Protein AF-A0A6N7QY74-F1 (afdb_monomer_lite)

Foldseek 3Di:
DDPPPPDPQDDPVSVCVVQPLKDKAKLDDLVSVVVSLCSQCPPHDPQRDDSVVLVVQLVCCQVVVDQKDKDSKDAAALPDPAWDKHWIWMWGPLDDRMIMIMIHIFTADHGGIGDDQADDCVPPPLSNLVSCCVNCVSPDDPVSNVVSLLVSVVVDPDQDVVSVCSSLVADDQFQFAPLLLVLLVLLVVCVVVVHFKDFLVVSCVVCVPSCVVCVVQQVVQDDPRMHGSVSSNPDDDDPCQKGWDKHWDCDPDFQDNGIWIKIFIFGCVLQVVLCVLDDVVLVVQVCVVVVRDVYDSGGQWMWTWDQDSPQLETETRDTDGPSLVSSVVVCVRRVVSNVVSLSRLVSVVSSSQVRSVRSPGKYKYADPQLQVPDDPGPPDPPRCVRRNPVNCVVLVFDWDDDPPGPGTITIDD

Sequence (413 aa):
MPKASLAKSLTTEEREEFVGNQQLLINPTWQQVKKALTKAEYRTWINQLPPDLVRKTFKKVTSGQEELVTLGIVECPKKFIYNLNSTVFQAVRLYDDVVGVYIARQSAAPGTATEPPIHSFERQPTRWFDTVMNTFWTALTDEQMNRIRERMILRLFPNSFAELEILFGVNRPEFISEAALNIRTLARRMQDQNIDQMTWGQLKKFDPVTTARYQNALLALAENNVISRQALEDYCDAGKIFTLAYGQWSGLQRIFAEAQLVLVIRSPALIEPTLNALPNQVTEKMISACRYHPSDMNTVGWIRLHIDHINKIVFIDEVQSDFIEIAREHRETVQPLLNAAEPWARHGICTCLQWARQIGYRLGFHTRASAAQGEGRTPSARKWNTYYGQHIKRFKFTETVVDGYPGPINVLE

Secondary structure (DSSP, 8-state):
-----------HHHHHHHHTT-EEEES--HHHHHHHHHHHTTT--SSPPPHHHHHHHHHHHHTTS-SEEEE---B--TT-SSPEEEEEEEEEEEETTEEEEEEEEEEEPTT-B---S---GGG-HHHHHHHHHHHHTTT--HHHHHHHHHHHHHH---SSHHHHHHHHT-PPPPP--HHHHHHHHHHHHHHHTT--EEEHHHHHHH-HHHHHHSHHHHHHT-BTTEEEHHHHHS---TT---EEEEEEE-SS--SSSS-EEEEEEE-HHHHHHHHHHS-HHHHHHHHHHHHHSS--TTEEEEEEEEEETTTTEEEEEEEE-HHHHHHGGGHHHHHHHHHHHTTHHHHHHHHHHHHHHHHT-EEEEE-HHHHTTSTT----HHHIIIIIIHHHHHHT-EEE--TTSSS-EEEE-

pLDDT: mean 82.91, std 13.88, range [24.0, 97.25]

Organism: NCBI:txid2664894

Structure (mmCIF, N/CA/C/O backbone):
data_AF-A0A6N7QY74-F1
#
_entry.id   AF-A0A6N7QY74-F1
#
loop_
_atom_site.group_PDB
_atom_site.id
_atom_site.type_symbol
_atom_site.label_atom_id
_atom_site.label_alt_id
_atom_site.label_comp_id
_atom_site.label_asym_id
_atom_site.label_entity_id
_atom_site.label_seq_id
_atom_site.pdbx_PDB_ins_code
_atom_site.Cartn_x
_atom_site.Cartn_y
_atom_site.Cartn_z
_atom_site.occupancy
_atom_site.B_iso_or_equiv
_atom_site.auth_seq_id
_atom_site.auth_comp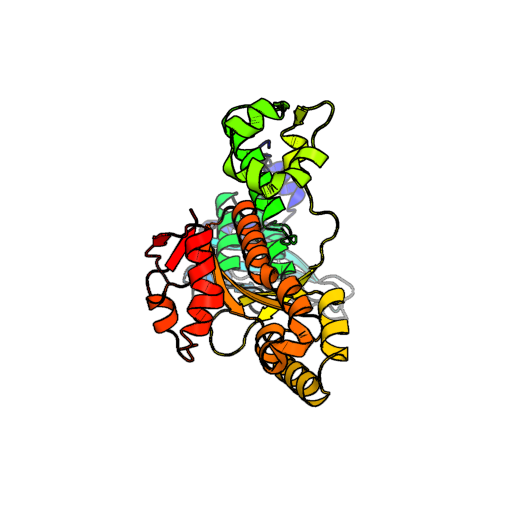_id
_atom_site.auth_asym_id
_atom_site.auth_atom_id
_atom_site.pdbx_PDB_model_num
ATOM 1 N N . MET A 1 1 ? -18.543 7.072 -9.591 1.00 28.66 1 MET A N 1
ATOM 2 C CA . MET A 1 1 ? -17.634 7.869 -10.447 1.00 28.66 1 MET A CA 1
ATOM 3 C C . MET A 1 1 ? -17.755 7.374 -11.881 1.00 28.66 1 MET A C 1
ATOM 5 O O . MET A 1 1 ? -17.911 6.167 -12.052 1.00 28.66 1 MET A O 1
ATOM 9 N N . PRO A 1 2 ? -17.762 8.256 -12.891 1.00 24.00 2 PRO A N 1
ATOM 10 C CA . PRO A 1 2 ? -17.941 7.841 -14.276 1.00 24.00 2 PRO A CA 1
ATOM 11 C C . PRO A 1 2 ? -16.712 7.046 -14.730 1.00 24.00 2 PRO A C 1
ATOM 13 O O . PRO A 1 2 ? -15.582 7.482 -14.522 1.00 24.00 2 PRO A O 1
ATOM 16 N N . LYS A 1 3 ? -16.932 5.870 -15.332 1.00 28.55 3 LYS A N 1
ATOM 17 C CA . LYS A 1 3 ? -15.894 5.129 -16.056 1.00 28.55 3 LYS A CA 1
ATOM 18 C C . LYS A 1 3 ? -15.462 5.998 -17.236 1.00 28.55 3 LYS A C 1
ATOM 20 O O . LYS A 1 3 ? -16.136 6.012 -18.261 1.00 28.55 3 LYS A O 1
ATOM 25 N N . ALA A 1 4 ? -14.384 6.758 -17.084 1.00 29.05 4 ALA A N 1
ATOM 26 C CA . ALA A 1 4 ? -13.738 7.381 -18.226 1.00 29.05 4 ALA A CA 1
ATOM 27 C C . ALA A 1 4 ? -13.176 6.246 -19.092 1.00 29.05 4 ALA A C 1
ATOM 29 O O . ALA A 1 4 ? -12.186 5.621 -18.720 1.00 29.05 4 ALA A O 1
ATOM 30 N N . SER A 1 5 ? -13.840 5.925 -20.208 1.00 30.02 5 SER A N 1
ATOM 31 C CA . SER A 1 5 ? -13.254 5.054 -21.225 1.00 30.02 5 SER A CA 1
ATOM 32 C C . SER A 1 5 ? -12.089 5.813 -21.857 1.00 30.02 5 SER A C 1
ATOM 34 O O . SER A 1 5 ? -12.270 6.644 -22.750 1.00 30.02 5 SER A O 1
ATOM 36 N N . LEU A 1 6 ? -10.889 5.568 -21.346 1.00 35.91 6 LEU A N 1
ATOM 37 C CA . LEU A 1 6 ? -9.638 6.145 -21.824 1.00 35.91 6 LEU A CA 1
ATOM 38 C C . LEU A 1 6 ? -9.138 5.392 -23.064 1.00 35.91 6 LEU A C 1
ATOM 40 O O . LEU A 1 6 ? -8.019 4.915 -23.098 1.00 35.91 6 LEU A O 1
ATOM 44 N N . ALA A 1 7 ? -9.979 5.294 -24.092 1.00 38.25 7 ALA A N 1
ATOM 45 C CA . ALA A 1 7 ? -9.552 5.026 -25.461 1.00 38.25 7 ALA A CA 1
ATOM 46 C C . ALA A 1 7 ? -10.738 5.251 -26.404 1.00 38.25 7 ALA A C 1
ATOM 48 O O . ALA A 1 7 ? -11.527 4.346 -26.673 1.00 38.25 7 ALA A O 1
ATOM 49 N N . LYS A 1 8 ? -10.849 6.453 -26.979 1.00 43.25 8 LYS A N 1
ATOM 50 C CA . LYS A 1 8 ? -11.349 6.505 -28.356 1.00 43.25 8 LYS A CA 1
ATOM 51 C C . LYS A 1 8 ? -10.327 5.723 -29.177 1.00 43.25 8 LYS A C 1
ATOM 53 O O . LYS A 1 8 ? -9.151 6.077 -29.165 1.00 43.25 8 LYS A O 1
ATOM 58 N N . SER A 1 9 ? -10.749 4.643 -29.827 1.00 51.22 9 SER A N 1
ATOM 59 C CA . SER A 1 9 ? -9.899 3.940 -30.782 1.00 51.22 9 SER A CA 1
ATOM 60 C C . SER A 1 9 ? -9.486 4.938 -31.862 1.00 51.22 9 SER A C 1
ATOM 62 O O . SER A 1 9 ? -10.334 5.356 -32.652 1.00 51.22 9 SER A O 1
ATOM 64 N N . LEU A 1 10 ? -8.220 5.354 -31.851 1.00 52.12 10 LEU A N 1
ATOM 65 C CA . LEU A 1 10 ? -7.656 6.206 -32.893 1.00 52.12 10 LEU A CA 1
ATOM 66 C C . LEU A 1 10 ? -7.874 5.534 -34.251 1.00 52.12 10 LEU A C 1
ATOM 68 O O . LEU A 1 10 ? -7.673 4.321 -34.396 1.00 52.12 10 LEU A O 1
ATOM 72 N N . THR A 1 11 ? -8.281 6.321 -35.237 1.00 60.47 11 THR A N 1
ATOM 73 C CA . THR A 1 11 ? -8.336 5.881 -36.631 1.00 60.47 11 THR A CA 1
ATOM 74 C C . THR A 1 11 ? -6.931 5.519 -37.129 1.00 60.47 11 THR A C 1
ATOM 76 O O . THR A 1 11 ? -5.913 5.877 -36.530 1.00 60.47 11 THR A O 1
ATOM 79 N N . THR A 1 12 ? -6.844 4.760 -38.224 1.00 55.12 12 THR A N 1
ATOM 80 C CA . THR A 1 12 ? -5.550 4.383 -38.820 1.00 55.12 12 THR A CA 1
ATOM 81 C C . THR A 1 12 ? -4.722 5.612 -39.206 1.00 55.12 12 THR A C 1
ATOM 83 O O . THR A 1 12 ? -3.511 5.595 -39.017 1.00 55.12 12 THR A O 1
ATOM 86 N N . GLU A 1 13 ? -5.377 6.682 -39.656 1.00 51.47 13 GLU A N 1
ATOM 87 C CA . GLU A 1 13 ? -4.746 7.949 -40.042 1.00 51.47 13 GLU A CA 1
ATOM 88 C C . GLU A 1 13 ? -4.213 8.717 -38.821 1.00 51.47 13 GLU A C 1
ATOM 90 O O . GLU A 1 13 ? -3.042 9.087 -38.805 1.00 51.47 13 GLU A O 1
ATOM 95 N N . GLU A 1 14 ? -4.998 8.841 -37.743 1.00 52.34 14 GLU A N 1
ATOM 96 C CA . GLU A 1 14 ? -4.541 9.466 -36.487 1.00 52.34 14 GLU A CA 1
ATOM 97 C C . GLU A 1 14 ? -3.380 8.685 -35.838 1.00 52.34 14 GLU A C 1
ATOM 99 O O . GLU A 1 14 ? -2.485 9.271 -35.230 1.00 52.34 14 GLU A O 1
ATOM 104 N N . ARG A 1 15 ? -3.351 7.350 -35.982 1.00 55.19 15 ARG A N 1
ATOM 105 C CA . ARG A 1 15 ? -2.212 6.524 -35.542 1.00 55.19 15 ARG A CA 1
ATOM 106 C C . ARG A 1 15 ? -0.953 6.773 -36.373 1.00 55.19 15 ARG A C 1
ATOM 108 O O . ARG A 1 15 ? 0.132 6.810 -35.798 1.00 55.19 15 ARG A O 1
ATOM 115 N N . GLU A 1 16 ? -1.072 6.911 -37.694 1.00 53.31 16 GLU A N 1
ATOM 116 C CA . GLU A 1 16 ? 0.076 7.186 -38.570 1.00 53.31 16 GLU A CA 1
ATOM 117 C C . GLU A 1 16 ? 0.644 8.599 -38.346 1.00 53.31 16 GLU A C 1
ATOM 119 O O . GLU A 1 16 ? 1.863 8.774 -38.382 1.00 53.31 16 GLU A O 1
ATOM 124 N N . GLU A 1 17 ? -0.200 9.580 -38.012 1.00 53.72 17 GLU A N 1
ATOM 125 C CA . GLU A 1 17 ? 0.222 10.948 -37.682 1.00 53.72 17 GLU A CA 1
ATOM 126 C C . GLU A 1 17 ? 0.974 11.032 -36.337 1.00 53.72 17 GLU A C 1
ATOM 128 O O . GLU A 1 17 ? 1.983 11.730 -36.232 1.00 53.72 17 GLU A O 1
ATOM 133 N N . PHE A 1 18 ? 0.556 10.260 -35.324 1.00 50.56 18 PHE A N 1
ATOM 134 C CA . PHE A 1 18 ? 1.200 10.235 -34.000 1.00 50.56 18 PHE A CA 1
ATOM 135 C C . PHE A 1 18 ? 2.496 9.414 -33.937 1.00 50.56 18 PHE A C 1
ATOM 137 O O . PHE A 1 18 ? 3.421 9.760 -33.203 1.00 50.56 18 PHE A O 1
ATOM 144 N N . VAL A 1 19 ? 2.553 8.291 -34.655 1.00 56.25 19 VAL A N 1
ATOM 145 C CA . VAL A 1 19 ? 3.651 7.309 -34.568 1.00 56.25 19 VAL A CA 1
ATOM 146 C C . VAL A 1 19 ? 4.721 7.561 -35.649 1.00 56.25 19 VAL A C 1
ATOM 148 O O . VAL A 1 19 ? 5.846 7.055 -35.569 1.00 56.25 19 VAL A O 1
ATOM 151 N N . GLY A 1 20 ? 4.412 8.387 -36.655 1.00 64.75 20 GLY A N 1
ATOM 152 C CA . GLY A 1 20 ? 5.302 8.692 -37.772 1.00 64.75 20 GLY A CA 1
ATOM 153 C C . GLY A 1 20 ? 5.691 7.435 -38.560 1.00 64.75 20 GLY A C 1
ATOM 154 O O . GLY A 1 20 ? 4.886 6.535 -38.782 1.00 64.75 20 GLY A O 1
ATOM 155 N N . ASN A 1 21 ? 6.963 7.326 -38.961 1.00 69.88 21 ASN A N 1
ATOM 156 C CA . ASN A 1 21 ? 7.480 6.156 -39.694 1.00 69.88 21 ASN A CA 1
ATOM 157 C C . ASN A 1 21 ? 7.736 4.914 -38.813 1.00 69.88 21 ASN A C 1
ATOM 159 O O . ASN A 1 21 ? 8.282 3.919 -39.301 1.00 69.88 21 ASN A O 1
ATOM 163 N N . GLN A 1 22 ? 7.387 4.945 -37.525 1.00 85.38 22 GLN A N 1
ATOM 164 C CA . GLN A 1 22 ? 7.615 3.814 -36.628 1.00 85.38 22 GLN A CA 1
ATOM 165 C C . GLN A 1 22 ? 6.568 2.717 -36.871 1.00 85.38 22 GLN A C 1
ATOM 167 O O . GLN A 1 22 ? 5.404 2.977 -37.163 1.00 85.38 22 GLN A O 1
ATOM 172 N N . GLN A 1 23 ? 6.990 1.461 -36.779 1.00 90.00 23 GLN A N 1
ATOM 173 C CA . GLN A 1 23 ? 6.131 0.290 -36.881 1.00 90.00 23 GLN A CA 1
ATOM 174 C C . GLN A 1 23 ? 6.093 -0.391 -35.516 1.00 90.00 23 GLN A C 1
ATOM 176 O O . GLN A 1 23 ? 7.083 -0.980 -35.076 1.00 90.00 23 GLN A O 1
ATOM 181 N N . LEU A 1 24 ? 4.943 -0.287 -34.856 1.00 91.69 24 LEU A N 1
ATOM 182 C CA . LEU A 1 24 ? 4.677 -0.868 -33.547 1.00 91.69 24 LEU A CA 1
ATOM 183 C C . LEU A 1 24 ? 3.748 -2.064 -33.717 1.00 91.69 24 LEU A C 1
ATOM 185 O O . LEU A 1 24 ? 2.681 -1.943 -34.319 1.00 91.69 24 LEU A O 1
ATOM 189 N N . LEU A 1 25 ? 4.148 -3.224 -33.205 1.00 92.12 25 LEU A N 1
ATOM 190 C CA . LEU A 1 25 ? 3.373 -4.457 -33.317 1.00 92.12 25 LEU A CA 1
ATOM 191 C C . LEU A 1 25 ? 3.300 -5.171 -31.966 1.00 92.12 25 LEU A C 1
ATOM 193 O O . LEU A 1 25 ? 4.303 -5.253 -31.259 1.00 92.12 25 LEU A O 1
ATOM 197 N N . ILE A 1 26 ? 2.139 -5.750 -31.657 1.00 92.06 26 ILE A N 1
ATOM 198 C CA . ILE A 1 26 ? 1.925 -6.628 -30.500 1.00 92.06 26 ILE A CA 1
ATOM 199 C C . ILE A 1 26 ? 1.620 -8.036 -31.004 1.00 92.06 26 ILE A C 1
ATOM 201 O O . ILE A 1 26 ? 0.790 -8.213 -31.894 1.00 92.06 26 ILE A O 1
ATOM 205 N N . ASN A 1 27 ? 2.322 -9.027 -30.456 1.00 92.12 27 ASN A N 1
ATOM 206 C CA . ASN A 1 27 ? 2.252 -10.435 -30.851 1.00 92.12 27 ASN A CA 1
ATOM 207 C C . ASN A 1 27 ? 2.319 -10.681 -32.365 1.00 92.12 27 ASN A C 1
ATOM 209 O O . ASN A 1 27 ? 1.510 -11.441 -32.905 1.00 92.12 27 ASN A O 1
ATOM 213 N N . PRO A 1 28 ? 3.270 -10.059 -33.088 1.00 94.25 28 PRO A N 1
ATOM 214 C CA . PRO A 1 28 ? 3.317 -10.234 -34.524 1.00 94.25 28 PRO A CA 1
ATOM 215 C C . PRO A 1 28 ? 3.800 -11.630 -34.915 1.00 94.25 28 PRO A C 1
ATOM 217 O O . PRO A 1 28 ? 4.709 -12.212 -34.327 1.00 94.25 28 PRO A O 1
ATOM 220 N N . THR A 1 29 ? 3.266 -12.125 -36.020 1.00 95.25 29 THR A N 1
ATOM 221 C CA . THR A 1 29 ? 3.877 -13.206 -36.791 1.00 95.25 29 THR A CA 1
ATOM 222 C C . THR A 1 29 ? 5.139 -12.712 -37.504 1.00 95.25 29 THR A C 1
ATOM 224 O O . THR A 1 29 ? 5.301 -11.522 -37.789 1.00 95.25 29 THR A O 1
ATOM 227 N N . TRP A 1 30 ? 6.021 -13.635 -37.902 1.00 95.69 30 TRP A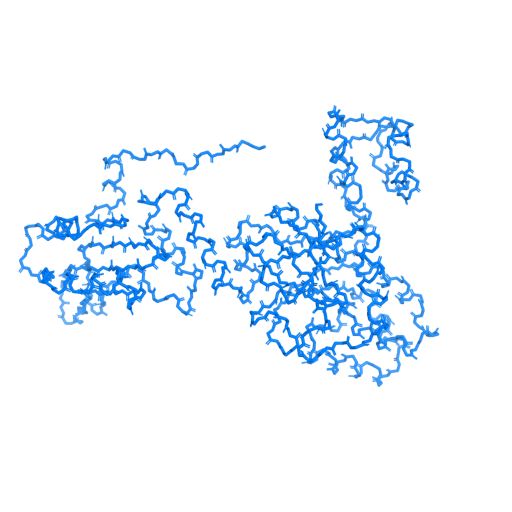 N 1
ATOM 228 C CA . TRP A 1 30 ? 7.197 -13.288 -38.713 1.00 95.69 30 TRP A CA 1
ATOM 229 C C . TRP A 1 30 ? 6.831 -12.543 -40.011 1.00 95.69 30 TRP A C 1
ATOM 231 O O . TRP A 1 30 ? 7.542 -11.629 -40.419 1.00 95.69 30 TRP A O 1
ATOM 241 N N . GLN A 1 31 ? 5.711 -12.889 -40.653 1.00 95.69 31 GLN A N 1
ATOM 242 C CA . GLN A 1 31 ? 5.267 -12.206 -41.872 1.00 95.69 31 GLN A CA 1
ATOM 243 C C . GLN A 1 31 ? 4.924 -10.732 -41.613 1.00 95.69 31 GLN A C 1
ATOM 245 O O . GLN A 1 31 ? 5.290 -9.874 -42.416 1.00 95.69 31 GLN A O 1
ATOM 250 N N . GLN A 1 32 ? 4.286 -10.427 -40.478 1.00 95.00 32 GLN A N 1
ATOM 251 C CA . GLN A 1 32 ? 3.997 -9.049 -40.075 1.00 95.00 32 GLN A CA 1
ATOM 252 C C . GLN A 1 32 ? 5.281 -8.270 -39.773 1.00 95.00 32 GLN A C 1
ATOM 254 O O . GLN A 1 32 ? 5.432 -7.155 -40.266 1.00 95.00 32 GLN A O 1
ATOM 259 N N . VAL A 1 33 ? 6.237 -8.877 -39.058 1.00 95.81 33 VAL A N 1
ATOM 260 C CA . VAL A 1 33 ? 7.558 -8.270 -38.804 1.00 95.81 33 VAL A CA 1
ATOM 261 C C . VAL A 1 33 ? 8.286 -7.974 -40.116 1.00 95.81 33 VAL A C 1
ATOM 263 O O . VAL A 1 33 ? 8.776 -6.865 -40.308 1.00 95.81 33 VAL A O 1
ATOM 266 N N . LYS A 1 34 ? 8.314 -8.928 -41.054 1.00 95.38 34 LYS A N 1
ATOM 267 C CA . LYS A 1 34 ? 8.946 -8.746 -42.367 1.00 95.38 34 LYS A CA 1
ATOM 268 C C . LYS A 1 34 ? 8.293 -7.609 -43.159 1.00 95.38 34 LYS A C 1
ATOM 270 O O . LYS A 1 34 ? 9.003 -6.786 -43.723 1.00 95.38 34 LYS A O 1
ATOM 275 N N . LYS A 1 35 ? 6.957 -7.535 -43.177 1.00 93.38 35 LYS A N 1
ATOM 276 C CA . LYS A 1 35 ? 6.217 -6.455 -43.851 1.00 93.38 35 LYS A CA 1
ATOM 277 C C . LYS A 1 35 ? 6.532 -5.087 -43.238 1.00 93.38 35 LYS A C 1
ATOM 279 O O . LYS A 1 35 ? 6.777 -4.138 -43.977 1.00 93.38 35 LYS A O 1
ATOM 284 N N . ALA A 1 36 ? 6.552 -4.998 -41.909 1.00 92.56 36 ALA A N 1
ATOM 285 C CA . ALA A 1 36 ? 6.905 -3.780 -41.187 1.00 92.56 36 ALA A CA 1
ATOM 286 C C . ALA A 1 36 ? 8.355 -3.351 -41.457 1.00 92.56 36 ALA A C 1
ATOM 288 O O . ALA A 1 36 ? 8.600 -2.179 -41.731 1.00 92.56 36 ALA A O 1
ATOM 289 N N . LEU A 1 37 ? 9.296 -4.301 -41.479 1.00 93.75 37 LEU A N 1
ATOM 290 C CA . LEU A 1 37 ? 10.691 -4.049 -41.840 1.00 93.75 37 LEU A CA 1
ATOM 291 C C . LEU A 1 37 ? 10.808 -3.482 -43.262 1.00 93.75 37 LEU A C 1
ATOM 293 O O . LEU A 1 37 ? 11.417 -2.437 -43.458 1.00 93.75 37 LEU A O 1
ATOM 297 N N . THR A 1 38 ? 10.143 -4.103 -44.242 1.00 91.44 38 THR A N 1
ATOM 298 C CA . THR A 1 38 ? 10.122 -3.601 -45.626 1.00 91.44 38 THR A CA 1
ATOM 299 C C . THR A 1 38 ? 9.497 -2.207 -45.735 1.00 91.44 38 THR A C 1
ATOM 301 O O . THR A 1 38 ? 9.995 -1.389 -46.504 1.00 91.44 38 THR A O 1
ATOM 304 N N . LYS A 1 39 ? 8.439 -1.907 -44.963 1.00 90.31 39 LYS A N 1
ATOM 305 C CA . LYS A 1 39 ? 7.834 -0.562 -44.921 1.00 90.31 39 LYS A CA 1
ATOM 306 C C . LYS A 1 39 ? 8.818 0.465 -44.345 1.00 90.31 39 LYS A C 1
ATOM 308 O O . LYS A 1 39 ? 8.990 1.519 -44.947 1.00 90.31 39 LYS A O 1
ATOM 313 N N . ALA A 1 40 ? 9.503 0.143 -43.245 1.00 88.81 40 ALA A N 1
ATOM 314 C CA . ALA A 1 40 ? 10.498 1.023 -42.625 1.00 88.81 40 ALA A CA 1
ATOM 315 C C . ALA A 1 40 ? 11.726 1.270 -43.525 1.00 88.81 40 ALA A C 1
ATOM 317 O O . ALA A 1 40 ? 12.336 2.336 -43.476 1.00 88.81 40 ALA A O 1
ATOM 318 N N . GLU A 1 41 ? 12.083 0.302 -44.369 1.00 89.81 41 GLU A N 1
ATOM 319 C CA . GLU A 1 41 ? 13.247 0.370 -45.261 1.00 89.81 41 GLU A CA 1
ATOM 320 C C . GLU A 1 41 ? 12.919 0.856 -46.678 1.00 89.81 41 GLU A C 1
ATOM 322 O O . GLU A 1 41 ? 13.817 0.956 -47.522 1.00 89.81 41 GLU A O 1
ATOM 327 N N . TYR A 1 42 ? 11.658 1.194 -46.951 1.00 85.62 42 TYR A N 1
ATOM 328 C CA . TYR A 1 42 ? 11.204 1.601 -48.275 1.00 85.62 42 TYR A CA 1
ATOM 329 C C . TYR A 1 42 ? 12.044 2.760 -48.837 1.00 85.62 42 TYR A C 1
ATOM 331 O O . TYR A 1 42 ? 12.229 3.789 -48.190 1.00 85.62 42 TYR A O 1
ATOM 339 N N . ARG A 1 43 ? 12.554 2.579 -50.065 1.00 81.19 43 ARG A N 1
ATOM 340 C CA . ARG A 1 43 ? 13.425 3.530 -50.794 1.00 81.19 43 ARG A CA 1
ATOM 341 C C . ARG A 1 43 ? 14.750 3.877 -50.100 1.00 81.19 43 ARG A C 1
ATOM 343 O O . ARG A 1 43 ? 15.377 4.875 -50.446 1.00 81.19 43 ARG A O 1
ATOM 350 N N . THR A 1 44 ? 15.215 3.051 -49.168 1.00 80.88 44 THR A N 1
ATOM 351 C CA . THR A 1 44 ? 16.532 3.210 -48.535 1.00 80.88 44 THR A CA 1
ATOM 352 C C . THR A 1 44 ? 17.480 2.098 -48.969 1.00 80.88 44 THR A C 1
ATOM 354 O O . THR A 1 44 ? 17.020 0.997 -49.235 1.00 80.88 44 THR A O 1
ATOM 357 N N . TRP A 1 45 ? 18.789 2.362 -49.026 1.00 78.75 45 TRP A N 1
ATOM 358 C CA . TRP A 1 45 ? 19.789 1.397 -49.532 1.00 78.75 45 TRP A CA 1
ATOM 359 C C . TRP A 1 45 ? 20.965 1.150 -48.574 1.00 78.75 45 TRP A C 1
ATOM 361 O O . TRP A 1 45 ? 21.811 0.304 -48.837 1.00 78.75 45 TRP A O 1
ATOM 371 N N . ILE A 1 46 ? 21.031 1.886 -47.463 1.00 83.56 46 ILE A N 1
ATOM 372 C CA . ILE A 1 46 ? 22.145 1.862 -46.504 1.00 83.56 46 ILE A CA 1
ATOM 373 C C . ILE A 1 46 ? 21.656 1.464 -45.113 1.00 83.56 46 ILE A C 1
ATOM 375 O O . ILE A 1 46 ? 20.521 1.775 -44.749 1.00 83.56 46 ILE A O 1
ATOM 379 N N . ASN A 1 47 ? 22.508 0.796 -44.329 1.00 84.31 47 ASN A N 1
ATOM 380 C CA . ASN A 1 47 ? 22.229 0.408 -42.938 1.00 84.31 47 ASN A CA 1
ATOM 381 C C . ASN A 1 47 ? 20.859 -0.276 -42.760 1.00 84.31 47 ASN A C 1
ATOM 383 O O . ASN A 1 47 ? 20.100 0.069 -41.850 1.00 84.31 47 ASN A O 1
ATOM 387 N N . GLN A 1 48 ? 20.516 -1.167 -43.693 1.00 91.19 48 GLN A N 1
ATOM 388 C CA . GLN A 1 48 ? 19.352 -2.047 -43.602 1.00 91.19 48 GLN A CA 1
ATOM 389 C C . GLN A 1 48 ? 19.661 -3.238 -42.695 1.00 91.19 48 GLN A C 1
ATOM 391 O O . GLN A 1 48 ? 20.821 -3.637 -42.549 1.00 91.19 48 GLN A O 1
ATOM 396 N N . LEU A 1 49 ? 18.625 -3.833 -42.114 1.00 93.62 49 LEU A N 1
ATOM 397 C CA . LEU A 1 49 ? 18.763 -5.037 -41.309 1.00 93.62 49 LEU A CA 1
ATOM 398 C C . LEU A 1 49 ? 18.535 -6.297 -42.154 1.00 93.62 49 LEU A C 1
ATOM 400 O O . LEU A 1 49 ? 17.477 -6.442 -42.767 1.00 93.62 49 LEU A O 1
ATOM 404 N N . PRO A 1 50 ? 19.464 -7.272 -42.139 1.00 93.62 50 PRO A N 1
ATOM 405 C CA . PRO A 1 50 ? 19.256 -8.544 -42.819 1.00 93.62 50 PRO A CA 1
ATOM 406 C C . PRO A 1 50 ? 18.021 -9.277 -42.261 1.00 93.62 50 PRO A C 1
ATOM 408 O O . PRO A 1 50 ? 17.985 -9.561 -41.056 1.00 93.62 50 PRO A O 1
ATOM 411 N N . PRO A 1 51 ? 17.031 -9.657 -43.094 1.00 94.06 51 PRO A N 1
ATOM 412 C CA . PRO A 1 51 ? 15.803 -10.292 -42.612 1.00 94.06 51 PRO A CA 1
ATOM 413 C C . PRO A 1 51 ? 16.046 -11.573 -41.807 1.00 94.06 51 PRO A C 1
ATOM 415 O O . PRO A 1 51 ? 15.367 -11.808 -40.810 1.00 94.06 51 PRO A O 1
ATOM 418 N N . ASP A 1 52 ? 17.040 -12.382 -42.180 1.00 95.00 52 ASP A N 1
ATOM 419 C CA . ASP A 1 52 ? 17.369 -13.615 -41.454 1.00 95.00 52 ASP A CA 1
ATOM 420 C C . ASP A 1 52 ? 17.937 -13.343 -40.056 1.00 95.00 52 ASP A C 1
ATOM 422 O O . ASP A 1 52 ? 17.631 -14.073 -39.106 1.00 95.00 52 ASP A O 1
ATOM 426 N N . LEU A 1 53 ? 18.703 -12.258 -39.898 1.00 95.31 53 LEU A N 1
ATOM 427 C CA . LEU A 1 53 ? 19.207 -11.826 -38.597 1.00 95.31 53 LEU A CA 1
ATOM 428 C C . LEU A 1 53 ? 18.054 -11.353 -37.705 1.00 95.31 53 LEU A C 1
ATOM 430 O O . LEU A 1 53 ? 17.970 -11.762 -36.543 1.00 95.31 53 LEU A O 1
ATOM 434 N N . VAL A 1 54 ? 17.127 -10.564 -38.261 1.00 96.25 54 VAL A N 1
ATOM 435 C CA . VAL A 1 54 ? 15.917 -10.121 -37.553 1.00 96.25 54 VAL A CA 1
ATOM 436 C C . VAL A 1 54 ? 15.068 -11.325 -37.150 1.00 96.25 54 VAL A C 1
ATOM 438 O O . VAL A 1 54 ? 14.698 -11.442 -35.986 1.00 96.25 54 VAL A O 1
ATOM 441 N N . ARG A 1 55 ? 14.833 -12.280 -38.059 1.00 97.06 55 ARG A N 1
ATOM 442 C CA . ARG A 1 55 ? 14.065 -13.505 -37.784 1.00 97.06 55 ARG A CA 1
ATOM 443 C C . ARG A 1 55 ? 14.677 -14.332 -36.658 1.00 97.06 55 ARG A C 1
ATOM 445 O O . ARG A 1 55 ? 13.960 -14.759 -35.754 1.00 97.06 55 ARG A O 1
ATOM 452 N N . LYS A 1 56 ? 15.993 -14.573 -36.706 1.00 95.50 56 LYS A N 1
ATOM 453 C CA . LYS A 1 56 ? 16.713 -15.342 -35.679 1.00 95.50 56 LYS A CA 1
ATOM 454 C C . LYS A 1 56 ? 16.607 -14.669 -34.314 1.00 95.50 56 LYS A C 1
ATOM 456 O O . LYS A 1 56 ? 16.387 -15.346 -33.316 1.00 95.50 56 LYS A O 1
ATOM 461 N N . THR A 1 57 ? 16.740 -13.349 -34.281 1.00 93.44 57 THR A N 1
ATOM 462 C CA . THR A 1 57 ? 16.725 -12.562 -33.042 1.00 93.44 57 THR A CA 1
ATOM 463 C C . THR A 1 57 ? 15.313 -12.447 -32.472 1.00 93.44 57 THR A C 1
ATOM 465 O O . THR A 1 57 ? 15.110 -12.694 -31.288 1.00 93.44 57 THR A O 1
ATOM 468 N N . PHE A 1 58 ? 14.315 -12.202 -33.322 1.00 96.25 58 PHE A N 1
ATOM 469 C CA . PHE A 1 58 ? 12.903 -12.235 -32.947 1.00 96.25 58 PHE A CA 1
ATOM 470 C C . PHE A 1 58 ? 12.515 -13.586 -32.336 1.00 96.25 58 PHE A C 1
ATOM 472 O O . PHE A 1 58 ? 11.859 -13.633 -31.295 1.00 96.25 58 PHE A O 1
ATOM 479 N N . LYS A 1 59 ? 13.004 -14.691 -32.925 1.00 95.06 59 LYS A N 1
ATOM 480 C CA . LYS A 1 59 ? 12.762 -16.037 -32.399 1.00 95.06 59 LYS A CA 1
ATOM 481 C C . LYS A 1 59 ? 13.213 -16.167 -30.942 1.00 95.06 59 LYS A C 1
ATOM 483 O O . LYS A 1 59 ? 12.438 -16.701 -30.158 1.00 95.06 59 LYS A O 1
ATOM 488 N N . LYS A 1 60 ? 14.388 -15.636 -30.572 1.00 94.00 60 LYS A N 1
ATOM 489 C CA . LYS A 1 60 ? 14.907 -15.690 -29.190 1.00 94.00 60 LYS A CA 1
ATOM 490 C C . LYS A 1 60 ? 13.932 -15.091 -28.173 1.00 94.00 60 LYS A C 1
ATOM 492 O O . LYS A 1 60 ? 13.707 -15.689 -27.124 1.00 94.00 60 LYS A O 1
ATOM 497 N N . VAL A 1 61 ? 13.315 -13.955 -28.506 1.00 92.44 61 VAL A N 1
ATOM 498 C CA . VAL A 1 61 ? 12.329 -13.305 -27.628 1.00 92.44 61 VAL A CA 1
ATOM 499 C C . VAL A 1 61 ? 11.031 -14.092 -27.586 1.00 92.44 61 VAL A C 1
ATOM 501 O O . VAL A 1 61 ? 10.513 -14.349 -26.505 1.00 92.44 61 VAL A O 1
ATOM 504 N N . THR A 1 62 ? 10.522 -14.556 -28.731 1.00 92.19 62 THR A N 1
ATOM 505 C CA . THR A 1 62 ? 9.280 -15.353 -28.770 1.00 92.19 62 THR A CA 1
ATOM 506 C C . THR A 1 62 ? 9.415 -16.717 -28.085 1.00 92.19 62 THR A C 1
ATOM 508 O O . THR A 1 62 ? 8.463 -17.179 -27.468 1.00 92.19 62 THR A O 1
ATOM 511 N N . SER A 1 63 ? 10.601 -17.337 -28.108 1.00 90.00 63 SER A N 1
ATOM 512 C CA . SER A 1 63 ? 10.873 -18.609 -27.426 1.00 90.00 63 SER A CA 1
ATOM 513 C C . SER A 1 63 ? 11.251 -18.453 -25.952 1.00 90.00 63 SER A C 1
ATOM 515 O O . SER A 1 63 ? 11.440 -19.457 -25.277 1.00 90.00 63 SER A O 1
ATOM 517 N N . GLY A 1 64 ? 11.415 -17.222 -25.463 1.00 85.19 64 GLY A N 1
ATOM 518 C CA . GLY A 1 64 ? 11.710 -16.928 -24.056 1.00 85.19 64 GLY A CA 1
ATOM 519 C C . GLY A 1 64 ? 13.171 -17.081 -23.668 1.00 85.19 64 GLY A C 1
ATOM 520 O O . GLY A 1 64 ? 13.476 -17.126 -22.485 1.00 85.19 64 GLY A O 1
ATOM 521 N N . GLN A 1 65 ? 14.072 -17.148 -24.650 1.00 87.81 65 GLN A N 1
ATOM 522 C CA . GLN A 1 65 ? 15.512 -17.176 -24.395 1.00 87.81 65 GLN A CA 1
ATOM 523 C C . GLN A 1 65 ? 16.049 -15.804 -23.982 1.00 87.81 65 GLN A C 1
ATOM 525 O O . GLN A 1 65 ? 17.012 -15.736 -23.234 1.00 87.81 65 GLN A O 1
ATOM 530 N N . GLU A 1 66 ? 15.441 -14.729 -24.485 1.00 88.25 66 GLU A N 1
ATOM 531 C CA . GLU A 1 66 ? 15.825 -13.344 -24.203 1.00 88.25 66 GLU A CA 1
ATOM 532 C C . GLU A 1 66 ? 14.570 -12.533 -23.866 1.00 88.25 66 GLU A C 1
ATOM 534 O O . GLU A 1 66 ? 13.519 -12.723 -24.486 1.00 88.25 66 GLU A O 1
ATOM 539 N N . GLU A 1 67 ? 14.668 -11.606 -22.914 1.00 86.12 67 GLU A N 1
ATOM 540 C CA . GLU A 1 67 ? 13.569 -10.683 -22.598 1.00 86.12 67 GLU A CA 1
ATOM 541 C C . GLU A 1 67 ? 13.543 -9.475 -23.540 1.00 86.12 67 GLU A C 1
ATOM 543 O O . GLU A 1 67 ? 12.474 -9.008 -23.928 1.00 86.12 67 GLU A O 1
ATOM 548 N N . LEU A 1 68 ? 14.716 -8.995 -23.947 1.00 91.56 68 LEU A N 1
ATOM 549 C CA . LEU A 1 68 ? 14.879 -7.836 -24.812 1.00 91.56 68 LEU A CA 1
ATOM 550 C C . LEU A 1 68 ? 16.012 -8.097 -25.795 1.00 91.56 68 LEU A C 1
ATOM 552 O O . LEU A 1 68 ? 17.107 -8.495 -25.409 1.00 91.56 68 LEU A O 1
ATOM 556 N N . VAL A 1 69 ? 15.768 -7.810 -27.067 1.00 94.06 69 VAL A N 1
ATOM 557 C CA . VAL A 1 69 ? 16.801 -7.821 -28.101 1.00 94.06 69 VAL A CA 1
ATOM 558 C C . VAL A 1 69 ? 16.709 -6.558 -28.934 1.00 94.06 69 VAL A C 1
ATOM 560 O O . VAL A 1 69 ? 15.616 -6.108 -29.282 1.00 94.06 69 VAL A O 1
ATOM 563 N N . THR A 1 70 ? 17.869 -6.031 -29.309 1.00 95.12 70 THR A N 1
ATOM 564 C CA . THR A 1 70 ? 17.972 -4.836 -30.141 1.00 95.12 70 THR A CA 1
ATOM 565 C C . THR A 1 70 ? 19.002 -5.056 -31.241 1.00 95.12 70 THR A C 1
ATOM 567 O O . THR A 1 70 ? 20.079 -5.596 -30.993 1.00 95.12 70 THR A O 1
ATOM 570 N N . LEU A 1 71 ? 18.678 -4.626 -32.458 1.00 95.44 71 LEU A N 1
ATOM 571 C CA . LEU A 1 71 ? 19.548 -4.653 -33.628 1.00 95.44 71 LEU A CA 1
ATOM 572 C C . LEU A 1 71 ? 19.574 -3.284 -34.307 1.00 95.44 71 LEU A C 1
ATOM 574 O O . LEU A 1 71 ? 18.615 -2.517 -34.221 1.00 95.44 71 LEU A O 1
ATOM 578 N N . GLY A 1 72 ? 20.654 -3.024 -35.044 1.00 91.75 72 GLY A N 1
ATOM 579 C CA . GLY A 1 72 ? 20.764 -1.839 -35.898 1.00 91.75 72 GLY A CA 1
ATOM 580 C C . GLY A 1 72 ? 21.134 -0.556 -35.166 1.00 91.75 72 GLY A C 1
ATOM 581 O O . GLY A 1 72 ? 21.008 0.521 -35.747 1.00 91.75 72 GLY A O 1
ATOM 582 N N . ILE A 1 73 ? 21.614 -0.667 -33.922 1.00 92.62 73 ILE A N 1
ATOM 583 C CA . ILE A 1 73 ? 22.228 0.462 -33.224 1.00 92.62 73 ILE A CA 1
ATOM 584 C C . ILE A 1 73 ? 23.491 0.854 -33.984 1.00 92.62 73 ILE A C 1
ATOM 586 O O . ILE A 1 73 ? 24.376 0.019 -34.181 1.00 92.62 73 ILE A O 1
ATOM 590 N N . VAL A 1 74 ? 23.575 2.116 -34.396 1.00 91.38 74 VAL A N 1
ATOM 591 C CA . VAL A 1 74 ? 24.781 2.661 -35.018 1.00 91.38 74 VAL A CA 1
ATOM 592 C C . VAL A 1 74 ? 25.232 3.898 -34.260 1.00 91.38 74 VAL A C 1
ATOM 594 O O . VAL A 1 74 ? 24.428 4.773 -33.947 1.00 91.38 74 VAL A O 1
ATOM 597 N N . GLU A 1 75 ? 26.532 3.965 -33.987 1.00 92.75 75 GLU A N 1
ATOM 598 C CA . GLU A 1 75 ? 27.206 5.159 -33.490 1.00 92.75 75 GLU A CA 1
ATOM 599 C C . GLU A 1 75 ? 27.699 5.987 -34.679 1.00 92.75 75 GLU A C 1
ATOM 601 O O . GLU A 1 75 ? 28.374 5.462 -35.566 1.00 92.75 75 GLU A O 1
ATOM 606 N N . CYS A 1 76 ? 27.352 7.273 -34.720 1.00 91.69 76 CYS A N 1
ATOM 607 C CA . CYS A 1 76 ? 27.817 8.200 -35.743 1.00 91.69 76 CYS A CA 1
ATOM 608 C C . CYS A 1 76 ? 29.142 8.843 -35.294 1.00 91.69 76 CYS A C 1
ATOM 610 O O . CYS A 1 76 ? 29.152 9.609 -34.327 1.00 91.69 76 CYS A O 1
ATOM 612 N N . PRO A 1 77 ? 30.277 8.590 -35.974 1.00 93.00 77 PRO A N 1
ATOM 613 C CA . PRO A 1 77 ? 31.548 9.220 -35.632 1.00 93.00 77 PRO A CA 1
ATOM 614 C C . PRO A 1 77 ? 31.484 10.753 -35.613 1.00 93.00 77 PRO A C 1
ATOM 616 O O . PRO A 1 77 ? 30.966 11.371 -36.541 1.00 93.00 77 PRO A O 1
ATOM 619 N N . LYS A 1 78 ? 32.131 11.378 -34.618 1.00 93.06 78 LYS A N 1
ATOM 620 C CA . LYS A 1 78 ? 32.197 12.849 -34.448 1.00 93.06 78 LYS A CA 1
ATOM 621 C C . LYS A 1 78 ? 32.699 13.618 -35.676 1.00 93.06 78 LYS A C 1
ATOM 623 O O . LYS A 1 78 ? 32.423 14.801 -35.807 1.00 93.06 78 LYS A O 1
ATOM 628 N N . LYS A 1 79 ? 33.468 12.961 -36.549 1.00 93.44 79 LYS A N 1
ATOM 629 C CA . LYS A 1 79 ? 34.052 13.563 -37.758 1.00 93.44 79 LYS A CA 1
ATOM 630 C C . LYS A 1 79 ? 33.052 13.770 -38.902 1.00 93.44 79 LYS A C 1
ATOM 632 O O . LYS A 1 79 ? 33.401 14.425 -39.878 1.00 93.44 79 LYS A O 1
ATOM 637 N N . PHE A 1 80 ? 31.863 13.169 -38.838 1.00 87.69 80 PHE A N 1
ATOM 638 C CA . PHE A 1 80 ? 30.837 13.386 -39.855 1.00 87.69 80 PHE A CA 1
ATOM 639 C C . PHE A 1 80 ? 30.123 14.721 -39.641 1.00 87.69 80 PHE A C 1
ATOM 641 O O . PHE A 1 80 ? 29.959 15.177 -38.517 1.00 87.69 80 PHE A O 1
ATOM 648 N N . ILE A 1 81 ? 29.684 15.332 -40.741 1.00 89.12 81 ILE A N 1
ATOM 649 C CA . ILE A 1 81 ? 28.919 16.591 -40.741 1.00 89.12 81 ILE A CA 1
ATOM 650 C C . ILE A 1 81 ? 27.409 16.367 -40.918 1.00 89.12 81 ILE A C 1
ATOM 652 O O . ILE A 1 81 ? 26.637 17.318 -40.884 1.00 89.12 81 ILE A O 1
ATOM 656 N N . TYR A 1 82 ? 26.988 15.120 -41.137 1.00 88.44 82 TYR A N 1
ATOM 657 C CA . TYR A 1 82 ? 25.600 14.728 -41.366 1.00 88.44 82 TYR A CA 1
ATOM 658 C C . TYR A 1 82 ? 25.202 13.586 -40.433 1.00 88.44 82 TYR A C 1
ATOM 660 O O . TYR A 1 82 ? 26.050 12.838 -39.941 1.00 88.44 82 TYR A O 1
ATOM 668 N N . ASN A 1 83 ? 23.898 13.444 -40.214 1.00 89.56 83 ASN A N 1
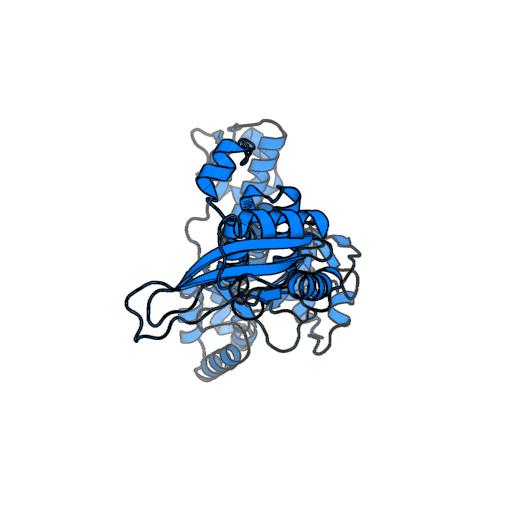ATOM 669 C CA . ASN A 1 83 ? 23.361 12.369 -39.395 1.00 89.56 83 ASN A CA 1
ATOM 670 C C . ASN A 1 83 ? 23.460 11.025 -40.116 1.00 89.56 83 ASN A C 1
ATOM 672 O O . ASN A 1 83 ? 23.220 10.928 -41.322 1.00 89.56 83 ASN A O 1
ATOM 676 N N . LEU A 1 84 ? 23.740 9.970 -39.359 1.00 89.88 84 LEU A N 1
ATOM 677 C CA . LEU A 1 84 ? 23.714 8.610 -39.869 1.00 89.88 84 LEU A CA 1
ATOM 678 C C . LEU A 1 84 ? 22.358 7.978 -39.563 1.00 89.88 84 LEU A C 1
ATOM 680 O O . LEU A 1 84 ? 21.949 7.898 -38.408 1.00 89.88 84 LEU A O 1
ATOM 684 N N . ASN A 1 85 ? 21.677 7.502 -40.604 1.00 90.06 85 ASN A N 1
ATOM 685 C CA . ASN A 1 85 ? 20.398 6.812 -40.466 1.00 90.06 85 ASN A CA 1
ATOM 686 C C . ASN A 1 85 ? 20.597 5.293 -40.449 1.00 90.06 85 ASN A C 1
ATOM 688 O O . ASN A 1 85 ? 21.327 4.756 -41.290 1.00 90.06 85 ASN A O 1
ATOM 692 N N . SER A 1 86 ? 19.926 4.595 -39.535 1.00 92.38 86 SER A N 1
ATOM 693 C CA . SER A 1 86 ? 19.898 3.129 -39.471 1.00 92.38 86 SER A CA 1
ATOM 694 C C . SER A 1 86 ? 18.490 2.608 -39.183 1.00 92.38 86 SER A C 1
ATOM 696 O O . SER A 1 86 ? 17.605 3.335 -38.729 1.00 92.38 86 SER A O 1
ATOM 698 N N . THR A 1 87 ? 18.239 1.350 -39.556 1.00 94.38 87 THR A N 1
ATOM 699 C CA . THR A 1 87 ? 16.991 0.670 -39.211 1.00 94.38 87 THR A CA 1
ATOM 700 C C . THR A 1 87 ? 17.222 0.040 -37.860 1.00 94.38 87 THR A C 1
ATOM 702 O O . THR A 1 87 ? 18.087 -0.822 -37.732 1.00 94.38 87 THR A O 1
ATOM 705 N N . VAL A 1 88 ? 16.455 0.465 -36.868 1.00 94.88 88 VAL A N 1
ATOM 706 C CA . VAL A 1 88 ? 16.485 -0.108 -35.531 1.00 94.88 88 VAL A CA 1
ATOM 707 C C . VAL A 1 88 ? 15.334 -1.092 -35.420 1.00 94.88 88 VAL A C 1
ATOM 709 O O . VAL A 1 88 ? 14.185 -0.751 -35.697 1.00 94.88 88 VAL A O 1
ATOM 712 N N . PHE A 1 89 ? 15.659 -2.319 -35.027 1.00 96.50 89 PHE A N 1
ATOM 713 C CA . PHE A 1 89 ? 14.691 -3.348 -34.668 1.00 96.50 89 PHE A CA 1
ATOM 714 C C . PHE A 1 89 ? 14.856 -3.656 -33.192 1.00 96.50 89 PHE A C 1
ATOM 716 O O . PHE A 1 89 ? 15.961 -3.951 -32.735 1.00 96.50 89 PHE A O 1
ATOM 723 N N . GLN A 1 90 ? 13.751 -3.651 -32.466 1.00 95.75 90 GLN A N 1
ATOM 724 C CA . GLN A 1 90 ? 13.719 -4.038 -31.073 1.00 95.75 90 GLN A CA 1
ATOM 725 C C . GLN A 1 90 ? 12.525 -4.954 -30.826 1.00 95.75 90 GLN A C 1
ATOM 727 O O . GLN A 1 90 ? 11.404 -4.644 -31.222 1.00 95.75 90 GLN A O 1
ATOM 732 N N . ALA A 1 91 ? 12.769 -6.091 -30.179 1.00 96.00 91 ALA A N 1
ATOM 733 C CA . ALA A 1 91 ? 11.715 -6.979 -29.705 1.00 96.00 91 ALA A CA 1
ATOM 734 C C . ALA A 1 91 ? 11.841 -7.147 -28.196 1.00 96.00 91 ALA A C 1
ATOM 736 O O . ALA A 1 91 ? 12.933 -7.384 -27.681 1.00 96.00 91 ALA A O 1
ATOM 737 N N . VAL A 1 92 ? 10.716 -7.024 -27.505 1.00 93.12 92 VAL A N 1
ATOM 738 C CA . VAL A 1 92 ? 10.638 -7.064 -26.050 1.00 93.12 92 VAL A CA 1
ATOM 739 C C . VAL A 1 92 ? 9.505 -7.981 -25.621 1.00 93.12 92 VAL A C 1
ATOM 741 O O . VAL A 1 92 ? 8.393 -7.910 -26.141 1.00 93.12 92 VAL A O 1
ATOM 744 N N . ARG A 1 93 ? 9.777 -8.856 -24.660 1.00 89.81 93 ARG A N 1
ATOM 745 C CA . ARG A 1 93 ? 8.764 -9.665 -23.990 1.00 89.81 93 ARG A CA 1
ATOM 746 C C . ARG A 1 93 ? 8.127 -8.828 -22.883 1.00 89.81 93 ARG A C 1
ATOM 748 O O . ARG A 1 93 ? 8.682 -8.687 -21.796 1.00 89.81 93 ARG A O 1
ATOM 755 N N . LEU A 1 94 ? 6.953 -8.277 -23.174 1.00 84.75 94 LEU A N 1
ATOM 756 C CA . LEU A 1 94 ? 6.179 -7.449 -22.250 1.00 84.75 94 LEU A CA 1
ATOM 757 C C . LEU A 1 94 ? 5.623 -8.292 -21.093 1.00 84.75 94 LEU A C 1
ATOM 759 O O . LEU A 1 94 ? 5.698 -7.873 -19.939 1.00 84.75 94 LEU A O 1
ATOM 763 N N . TYR A 1 95 ? 5.140 -9.505 -21.391 1.00 78.50 95 TYR A N 1
ATOM 764 C CA . TYR A 1 95 ? 4.822 -10.575 -20.433 1.00 78.50 95 TYR A CA 1
ATOM 765 C C . TYR A 1 95 ? 4.808 -11.955 -21.105 1.00 78.50 95 TYR A C 1
ATOM 767 O O . TYR A 1 95 ? 5.169 -12.050 -22.274 1.00 78.50 95 TYR A O 1
ATOM 775 N N . ASP A 1 96 ? 4.511 -13.024 -20.357 1.00 72.56 96 ASP A N 1
ATOM 776 C CA . ASP A 1 96 ? 4.821 -14.424 -20.710 1.00 72.56 96 ASP A CA 1
ATOM 777 C C . ASP A 1 96 ? 4.462 -14.827 -22.148 1.00 72.56 96 ASP A C 1
ATOM 779 O O . ASP A 1 96 ? 5.248 -15.509 -22.813 1.00 72.56 96 ASP A O 1
ATOM 783 N N . ASP A 1 97 ? 3.324 -14.346 -22.642 1.00 80.56 97 ASP A N 1
ATOM 784 C CA . ASP A 1 97 ? 2.774 -14.590 -23.973 1.00 80.56 97 ASP A CA 1
ATOM 785 C C . ASP A 1 97 ? 2.665 -13.324 -24.842 1.00 80.56 97 ASP A C 1
ATOM 787 O O . ASP A 1 97 ? 2.146 -13.386 -25.959 1.00 80.56 97 ASP A O 1
ATOM 791 N N . VAL A 1 98 ? 3.159 -12.176 -24.360 1.00 87.75 98 VAL A N 1
ATOM 792 C CA . VAL A 1 98 ? 3.072 -10.902 -25.081 1.00 87.75 98 VAL A CA 1
ATOM 793 C C . VAL A 1 98 ? 4.430 -10.333 -25.446 1.00 87.75 98 VAL A C 1
ATOM 795 O O . VAL A 1 98 ? 5.239 -9.962 -24.596 1.00 87.75 98 VAL A O 1
ATOM 798 N N . VAL A 1 99 ? 4.649 -10.204 -26.751 1.00 92.50 99 VAL A N 1
ATOM 799 C CA . VAL A 1 99 ? 5.853 -9.653 -27.364 1.00 92.50 99 VAL A CA 1
ATOM 800 C C . VAL A 1 99 ? 5.506 -8.373 -28.115 1.00 92.50 99 VAL A C 1
ATOM 802 O O . VAL A 1 99 ? 4.695 -8.382 -29.041 1.00 92.50 99 VAL A O 1
ATOM 805 N N . GLY A 1 100 ? 6.152 -7.278 -27.728 1.00 94.25 100 GLY A N 1
ATOM 806 C CA . GLY A 1 100 ? 6.148 -6.019 -28.461 1.00 94.25 100 GLY A CA 1
ATOM 807 C C . GLY A 1 100 ? 7.310 -5.968 -29.448 1.00 94.25 100 GLY A C 1
ATOM 808 O O . GLY A 1 100 ? 8.425 -6.387 -29.131 1.00 94.25 100 GLY A O 1
ATOM 809 N N . VAL A 1 101 ? 7.060 -5.456 -30.650 1.00 96.25 101 VAL A N 1
ATOM 810 C CA . VAL A 1 101 ? 8.087 -5.201 -31.664 1.00 96.25 101 VAL A CA 1
ATOM 811 C C . VAL A 1 101 ? 8.032 -3.740 -32.085 1.00 96.25 101 VAL A C 1
ATOM 813 O O . VAL A 1 101 ? 6.984 -3.245 -32.494 1.00 96.25 101 VAL A O 1
ATOM 816 N N . TYR A 1 102 ? 9.186 -3.087 -32.012 1.00 95.25 102 TYR A N 1
ATOM 817 C CA . TYR A 1 102 ? 9.444 -1.735 -32.483 1.00 95.25 102 TYR A CA 1
ATOM 818 C C . TYR A 1 102 ? 10.389 -1.797 -33.686 1.00 95.25 102 TYR A C 1
ATOM 820 O O . TYR A 1 102 ? 11.467 -2.392 -33.607 1.00 95.25 102 TYR A O 1
ATOM 828 N N . ILE A 1 103 ? 9.994 -1.183 -34.801 1.00 94.88 103 ILE A N 1
ATOM 829 C CA . ILE A 1 103 ? 10.853 -1.018 -35.979 1.00 94.88 103 ILE A CA 1
ATOM 830 C C . ILE A 1 103 ? 10.771 0.423 -36.449 1.00 94.88 103 ILE A C 1
ATOM 832 O O . ILE A 1 103 ? 9.686 0.914 -36.745 1.00 94.88 103 ILE A O 1
ATOM 836 N N . ALA A 1 104 ? 11.906 1.099 -36.564 1.00 92.88 104 ALA A N 1
ATOM 837 C CA . ALA A 1 104 ? 11.932 2.466 -37.065 1.00 92.88 104 ALA A CA 1
ATOM 838 C C . ALA A 1 104 ? 13.239 2.785 -37.781 1.00 92.88 104 ALA A C 1
ATOM 840 O O . ALA A 1 104 ? 14.283 2.189 -37.511 1.00 92.88 104 ALA A O 1
ATOM 841 N N . ARG A 1 105 ? 13.189 3.788 -38.660 1.00 90.88 105 ARG A N 1
ATOM 842 C CA . ARG A 1 105 ? 14.392 4.486 -39.109 1.00 90.88 105 ARG A CA 1
ATOM 843 C C . ARG A 1 105 ? 14.753 5.553 -38.091 1.00 90.88 105 ARG A C 1
ATOM 845 O O . ARG A 1 105 ? 13.991 6.495 -37.895 1.00 90.88 105 ARG A O 1
ATOM 852 N N . GLN A 1 106 ? 15.907 5.386 -37.459 1.00 91.25 106 GLN A N 1
ATOM 853 C CA . GLN A 1 106 ? 16.440 6.340 -36.498 1.00 91.25 106 GLN A CA 1
ATOM 854 C C . GLN A 1 106 ? 17.653 7.063 -37.080 1.00 91.25 106 GLN A C 1
ATOM 856 O O . GLN A 1 106 ? 18.382 6.513 -37.905 1.00 91.25 106 GLN A O 1
ATOM 861 N N . SER A 1 107 ? 17.847 8.299 -36.629 1.00 90.50 107 SER A N 1
ATOM 862 C CA . SER A 1 107 ? 18.918 9.199 -37.048 1.00 90.50 107 SER A CA 1
ATOM 863 C C . SER A 1 107 ? 19.848 9.453 -35.865 1.00 90.50 107 SER A C 1
ATOM 865 O O . SER A 1 107 ? 19.393 9.944 -34.837 1.00 90.50 107 SER A O 1
ATOM 867 N N . ALA A 1 108 ? 21.143 9.184 -36.022 1.00 91.75 108 ALA A N 1
ATOM 868 C CA . ALA A 1 108 ? 22.180 9.512 -35.047 1.00 91.75 108 ALA A CA 1
ATOM 869 C C . ALA A 1 108 ? 22.966 10.752 -35.495 1.00 91.75 108 ALA A C 1
ATOM 871 O O . ALA A 1 108 ? 23.552 10.767 -36.582 1.00 91.75 108 ALA A O 1
ATOM 872 N N . ALA A 1 109 ? 22.998 11.788 -34.657 1.00 93.50 109 ALA A N 1
ATOM 873 C CA . ALA A 1 109 ? 23.825 12.972 -34.885 1.00 93.50 109 ALA A CA 1
ATOM 874 C C . ALA A 1 109 ? 25.320 12.656 -34.673 1.00 93.50 109 ALA A C 1
ATOM 876 O O . ALA A 1 109 ? 25.642 11.720 -33.931 1.00 93.50 109 ALA A O 1
ATOM 877 N N . PRO A 1 110 ? 26.253 13.420 -35.271 1.00 94.94 110 PRO A N 1
ATOM 878 C CA . PRO A 1 110 ? 27.685 13.226 -35.051 1.00 94.94 110 PRO A CA 1
ATOM 879 C C . PRO A 1 110 ? 28.062 13.183 -33.564 1.00 94.94 110 PRO A C 1
ATOM 881 O O . PRO A 1 110 ? 27.759 14.097 -32.800 1.00 94.94 110 PRO A O 1
ATOM 884 N N . GLY A 1 111 ? 28.740 12.112 -33.152 1.00 92.50 111 GLY A N 1
ATOM 885 C CA . GLY A 1 111 ? 29.134 11.865 -31.763 1.00 92.50 111 GLY A CA 1
ATOM 886 C C . GLY A 1 111 ? 28.075 11.202 -30.883 1.00 92.50 111 GLY A C 1
ATOM 887 O O . GLY A 1 111 ? 28.305 11.088 -29.682 1.00 92.50 111 GLY A O 1
ATOM 888 N N . THR A 1 112 ? 26.946 10.777 -31.452 1.00 93.31 112 THR A N 1
ATOM 889 C CA . THR A 1 112 ? 25.856 10.084 -30.745 1.00 93.31 112 THR A CA 1
ATOM 890 C C . THR A 1 112 ? 25.536 8.743 -31.406 1.00 93.31 112 THR A C 1
ATOM 892 O O . THR A 1 112 ? 26.004 8.459 -32.512 1.00 93.31 112 THR A O 1
ATOM 895 N N . ALA A 1 113 ? 24.732 7.915 -30.741 1.00 92.31 113 ALA A N 1
ATOM 896 C CA . ALA A 1 113 ? 24.209 6.671 -31.294 1.00 92.31 113 ALA A CA 1
ATOM 897 C C . ALA A 1 113 ? 22.688 6.740 -31.447 1.00 92.31 113 ALA A C 1
ATOM 899 O O . ALA A 1 113 ? 22.023 7.525 -30.776 1.00 92.31 113 ALA A O 1
ATOM 900 N N . THR A 1 114 ? 22.134 5.904 -32.323 1.00 90.94 114 THR A N 1
ATOM 901 C CA . THR A 1 114 ? 20.682 5.697 -32.382 1.00 90.94 114 THR A CA 1
ATOM 902 C C . THR A 1 114 ? 20.182 5.133 -31.055 1.00 90.94 114 THR A C 1
ATOM 904 O O . THR A 1 114 ? 20.752 4.158 -30.555 1.00 90.94 114 THR A O 1
ATOM 907 N N . GLU A 1 115 ? 19.117 5.718 -30.515 1.00 88.94 115 GLU A N 1
ATOM 908 C CA . GLU A 1 115 ? 18.582 5.393 -29.197 1.00 88.94 115 GLU A CA 1
ATOM 909 C C . GLU A 1 115 ? 17.255 4.618 -29.335 1.00 88.94 115 GLU A C 1
ATOM 911 O O . GLU A 1 115 ? 16.189 5.207 -29.546 1.00 88.94 115 GLU A O 1
ATOM 916 N N . PRO A 1 116 ? 17.290 3.273 -29.294 1.00 90.06 116 PRO A N 1
ATOM 917 C CA . PRO A 1 116 ? 16.076 2.467 -29.220 1.00 90.06 116 PRO A CA 1
ATOM 918 C C . PRO A 1 116 ? 15.317 2.806 -27.926 1.00 90.06 116 PRO A C 1
ATOM 920 O O . PRO A 1 116 ? 15.960 3.004 -26.897 1.00 90.06 116 PRO A O 1
ATOM 923 N N . PRO A 1 117 ? 13.974 2.833 -27.939 1.00 87.81 117 PRO A N 1
ATOM 924 C CA . PRO A 1 117 ? 13.217 3.350 -26.805 1.00 87.81 117 PRO A CA 1
ATOM 925 C C . PRO A 1 117 ? 13.345 2.465 -25.560 1.00 87.81 117 PRO A C 1
ATOM 927 O O . PRO A 1 117 ? 13.525 2.980 -24.463 1.00 87.81 117 PRO A O 1
ATOM 930 N N . ILE A 1 118 ? 13.272 1.136 -25.696 1.00 88.56 118 ILE A N 1
ATOM 931 C CA . ILE A 1 118 ? 13.247 0.237 -24.537 1.00 88.56 118 ILE A CA 1
ATOM 932 C C . ILE A 1 118 ? 14.670 -0.155 -24.121 1.00 88.56 118 ILE A C 1
ATOM 934 O O . ILE A 1 118 ? 15.466 -0.638 -24.928 1.00 88.56 118 ILE A O 1
ATOM 938 N N . HIS A 1 119 ? 14.982 -0.019 -22.835 1.00 84.31 119 HIS A N 1
ATOM 939 C CA . HIS A 1 119 ? 16.239 -0.492 -22.244 1.00 84.31 119 HIS A CA 1
ATOM 940 C C . HIS A 1 119 ? 16.002 -1.698 -21.327 1.00 84.31 119 HIS A C 1
ATOM 942 O O . HIS A 1 119 ? 14.875 -2.160 -21.195 1.00 84.31 119 HIS A O 1
ATOM 948 N N . SER A 1 120 ? 17.055 -2.264 -20.730 1.00 74.44 120 SER A N 1
ATOM 949 C CA . SER A 1 120 ? 16.906 -3.428 -19.843 1.00 74.44 120 SER A CA 1
ATOM 950 C C . SER A 1 120 ? 16.022 -3.112 -18.630 1.00 74.44 120 SER A C 1
ATOM 952 O O . SER A 1 120 ? 16.162 -2.056 -18.010 1.00 74.44 120 SER A O 1
ATOM 954 N N . PHE A 1 121 ? 15.148 -4.061 -18.287 1.00 65.31 121 PHE A N 1
ATOM 955 C CA . PHE A 1 121 ? 14.234 -3.999 -17.147 1.00 65.31 121 PHE A CA 1
ATOM 956 C C . PHE A 1 121 ? 14.980 -3.912 -15.806 1.00 65.31 121 PHE A C 1
ATOM 958 O O . PHE A 1 121 ? 14.610 -3.112 -14.954 1.00 65.31 121 PHE A O 1
ATOM 965 N N . GLU A 1 122 ? 16.067 -4.676 -15.633 1.00 60.53 122 GLU A N 1
ATOM 966 C CA . GLU A 1 122 ? 16.680 -4.986 -14.326 1.00 60.53 122 GLU A CA 1
ATOM 967 C C . GLU A 1 122 ? 17.133 -3.776 -13.495 1.00 60.53 122 GLU A C 1
ATOM 969 O O . GLU A 1 122 ? 17.207 -3.864 -12.273 1.00 60.53 122 GLU A O 1
ATOM 974 N N . ARG A 1 123 ? 17.468 -2.647 -14.131 1.00 55.84 123 ARG A N 1
ATOM 975 C CA . ARG A 1 123 ? 18.073 -1.501 -13.430 1.00 55.84 123 ARG A CA 1
ATOM 976 C C . ARG A 1 123 ? 17.080 -0.420 -13.024 1.00 55.84 123 ARG A C 1
ATOM 978 O O . ARG A 1 123 ? 17.321 0.261 -12.033 1.00 55.84 123 ARG A O 1
ATOM 985 N N . GLN A 1 124 ? 16.025 -0.203 -13.811 1.00 66.31 124 GLN A N 1
ATOM 986 C CA . GLN A 1 124 ? 15.056 0.883 -13.596 1.00 66.31 124 GLN A CA 1
ATOM 987 C C . GLN A 1 124 ? 13.663 0.454 -14.061 1.00 66.31 124 GLN A C 1
ATOM 989 O O . GLN A 1 124 ? 13.201 0.875 -15.122 1.00 66.31 124 GLN A O 1
ATOM 994 N N . PRO A 1 125 ? 12.981 -0.388 -13.286 1.00 65.19 125 PRO A N 1
ATOM 995 C CA . PRO A 1 125 ? 11.806 -1.081 -13.791 1.00 65.19 125 PRO A CA 1
ATOM 996 C C . PRO A 1 125 ? 10.562 -0.198 -13.965 1.00 65.19 125 PRO A C 1
ATOM 998 O O . PRO A 1 125 ? 9.795 -0.384 -14.905 1.00 65.19 125 PRO A O 1
ATOM 1001 N N . THR A 1 126 ? 10.399 0.828 -13.126 1.00 65.00 126 THR A N 1
ATOM 1002 C CA . THR A 1 126 ? 9.362 1.860 -13.305 1.00 65.00 126 THR A CA 1
ATOM 1003 C C . THR A 1 126 ? 9.611 2.666 -14.576 1.00 65.00 126 THR A C 1
ATOM 1005 O O . THR A 1 126 ? 8.723 2.832 -15.402 1.00 65.00 126 THR A O 1
ATOM 1008 N N . ARG A 1 127 ? 10.862 3.085 -14.809 1.00 71.75 127 ARG A N 1
ATOM 1009 C CA . ARG A 1 127 ? 11.228 3.776 -16.052 1.00 71.75 127 ARG A CA 1
ATOM 1010 C C . ARG A 1 127 ? 11.024 2.873 -17.264 1.00 71.75 127 ARG A C 1
ATOM 1012 O O . ARG A 1 127 ? 10.582 3.343 -18.308 1.00 71.75 127 ARG A O 1
ATOM 1019 N N . TRP A 1 128 ? 11.335 1.585 -17.133 1.00 80.00 128 TRP A N 1
ATOM 1020 C CA . TRP A 1 128 ? 11.061 0.593 -18.163 1.00 80.00 128 TRP A CA 1
ATOM 1021 C C . TRP A 1 128 ? 9.569 0.536 -18.489 1.00 80.00 128 TRP A C 1
ATOM 1023 O O . TRP A 1 128 ? 9.224 0.585 -19.666 1.00 80.00 128 TRP A O 1
ATOM 1033 N N . PHE A 1 129 ? 8.695 0.517 -17.477 1.00 77.56 129 PHE A N 1
ATOM 1034 C CA . PHE A 1 129 ? 7.245 0.563 -17.669 1.00 77.56 129 PHE A CA 1
ATOM 1035 C C . PHE A 1 129 ? 6.803 1.764 -18.465 1.00 77.56 129 PHE A C 1
ATOM 1037 O O . PHE A 1 129 ? 6.132 1.606 -19.475 1.00 77.56 129 PHE A O 1
ATOM 1044 N N . ASP A 1 130 ? 7.182 2.953 -18.001 1.00 76.19 130 ASP A N 1
ATOM 1045 C CA . ASP A 1 130 ? 6.738 4.205 -18.587 1.00 76.19 130 ASP A CA 1
ATOM 1046 C C . ASP A 1 130 ? 7.192 4.245 -20.036 1.00 76.19 130 ASP A C 1
ATOM 1048 O O . ASP A 1 130 ? 6.438 4.614 -20.927 1.00 76.19 130 ASP A O 1
ATOM 1052 N N . THR A 1 131 ? 8.401 3.754 -20.295 1.00 84.12 131 THR A N 1
ATOM 1053 C CA . THR A 1 131 ? 8.937 3.646 -21.644 1.00 84.12 131 THR A CA 1
ATOM 1054 C C . THR A 1 131 ? 8.163 2.628 -22.488 1.00 84.12 131 THR A C 1
ATOM 1056 O O . THR A 1 131 ? 7.819 2.930 -23.628 1.00 84.12 131 THR A O 1
ATOM 1059 N N . VAL A 1 132 ? 7.824 1.452 -21.952 1.00 85.88 132 VAL A N 1
ATOM 1060 C CA . VAL A 1 132 ? 6.991 0.443 -22.629 1.00 85.88 132 VAL A CA 1
ATOM 1061 C C . VAL A 1 132 ? 5.600 0.984 -22.934 1.00 85.88 132 VAL A C 1
ATOM 1063 O O . VAL A 1 132 ? 5.139 0.860 -24.066 1.00 85.88 132 VAL A O 1
ATOM 1066 N N . MET A 1 133 ? 4.951 1.613 -21.960 1.00 84.56 133 MET A N 1
ATOM 1067 C CA . MET A 1 133 ? 3.628 2.204 -22.104 1.00 84.56 133 MET A CA 1
ATOM 1068 C C . MET A 1 133 ? 3.673 3.334 -23.128 1.00 84.56 133 MET A C 1
ATOM 1070 O O . MET A 1 133 ? 2.943 3.287 -24.107 1.00 84.56 133 MET A O 1
ATOM 1074 N N . ASN A 1 134 ? 4.607 4.276 -23.009 1.00 83.19 134 ASN A N 1
ATOM 1075 C CA . ASN A 1 134 ? 4.770 5.361 -23.978 1.00 83.19 134 ASN A CA 1
ATOM 1076 C C . ASN A 1 134 ? 5.086 4.853 -25.391 1.00 83.19 134 ASN A C 1
ATOM 1078 O O . ASN A 1 134 ? 4.653 5.461 -26.367 1.00 83.19 134 ASN A O 1
ATOM 1082 N N . THR A 1 135 ? 5.800 3.731 -25.517 1.00 87.31 135 THR A N 1
ATOM 1083 C CA . THR A 1 135 ? 6.142 3.149 -26.822 1.00 87.31 135 THR A CA 1
ATOM 1084 C C . THR A 1 135 ? 4.975 2.382 -27.436 1.00 87.31 135 THR A C 1
ATOM 1086 O O . THR A 1 135 ? 4.755 2.482 -28.636 1.00 87.31 135 THR A O 1
ATOM 1089 N N . PHE A 1 136 ? 4.225 1.604 -26.650 1.00 88.75 136 PHE A N 1
ATOM 1090 C CA . PHE A 1 136 ? 3.251 0.637 -27.168 1.00 88.75 136 PHE A CA 1
ATOM 1091 C C . PHE A 1 136 ? 1.784 0.970 -26.858 1.00 88.75 136 PHE A C 1
ATOM 1093 O O . PHE A 1 136 ? 0.918 0.220 -27.305 1.00 88.75 136 PHE A O 1
ATOM 1100 N N . TRP A 1 137 ? 1.461 2.061 -26.147 1.00 83.25 137 TRP A N 1
ATOM 1101 C CA . TRP A 1 137 ? 0.083 2.353 -25.704 1.00 83.25 137 TRP A CA 1
ATOM 1102 C C . TRP A 1 137 ? -0.933 2.373 -26.849 1.00 83.25 137 TRP A C 1
ATOM 1104 O O . TRP A 1 137 ? -2.056 1.916 -26.677 1.00 83.25 137 TRP A O 1
ATOM 1114 N N . THR A 1 138 ? -0.544 2.840 -28.039 1.00 81.50 138 THR A N 1
ATOM 1115 C CA . THR A 1 138 ? -1.444 2.871 -29.200 1.00 81.50 138 THR A CA 1
ATOM 1116 C C . THR A 1 138 ? -1.774 1.480 -29.731 1.00 81.50 138 THR A C 1
ATOM 1118 O O . THR A 1 138 ? -2.788 1.329 -30.411 1.00 81.50 138 THR A O 1
ATOM 1121 N N . ALA A 1 139 ? -0.943 0.474 -29.449 1.00 83.50 139 ALA A N 1
ATOM 1122 C CA . ALA A 1 139 ? -1.064 -0.895 -29.944 1.00 83.50 139 ALA A CA 1
ATOM 1123 C C . ALA A 1 139 ? -1.530 -1.898 -28.872 1.00 83.50 139 ALA A C 1
ATOM 1125 O O . ALA A 1 139 ? -1.898 -3.021 -29.219 1.00 83.50 139 ALA A O 1
ATOM 1126 N N . LEU A 1 140 ? -1.522 -1.507 -27.595 1.00 83.69 140 LEU A N 1
ATOM 1127 C CA . LEU A 1 140 ? -1.981 -2.323 -26.474 1.00 83.69 140 LEU A CA 1
ATOM 1128 C C . LEU A 1 140 ? -3.477 -2.111 -26.210 1.00 83.69 140 LEU A C 1
ATOM 1130 O O . LEU A 1 140 ? -4.004 -1.009 -26.326 1.00 83.69 140 LEU A O 1
ATOM 1134 N N . THR A 1 141 ? -4.159 -3.181 -25.818 1.00 83.25 141 THR A N 1
ATOM 1135 C CA . THR A 1 141 ? -5.508 -3.110 -25.233 1.00 83.25 141 THR A CA 1
ATOM 1136 C C . THR A 1 141 ? -5.438 -2.774 -23.741 1.00 83.25 141 THR A C 1
ATOM 1138 O O . THR A 1 141 ? -4.415 -3.025 -23.100 1.00 83.25 141 THR A O 1
ATOM 1141 N N . ASP A 1 142 ? -6.537 -2.286 -23.157 1.00 76.25 142 ASP A N 1
ATOM 1142 C CA . ASP A 1 142 ? -6.637 -2.023 -21.710 1.00 76.25 142 ASP A CA 1
ATOM 1143 C C . ASP A 1 142 ? -6.285 -3.251 -20.863 1.00 76.25 142 ASP A C 1
ATOM 1145 O O . ASP A 1 142 ? -5.579 -3.146 -19.860 1.00 76.25 142 ASP A O 1
ATOM 1149 N N . GLU A 1 143 ? -6.722 -4.436 -21.293 1.00 78.00 143 GLU A N 1
ATOM 1150 C CA . GLU A 1 143 ? -6.401 -5.698 -20.629 1.00 78.00 143 GLU A CA 1
ATOM 1151 C C . GLU A 1 143 ? -4.895 -5.984 -20.660 1.00 78.00 143 GLU A C 1
ATOM 1153 O O . GLU A 1 143 ? -4.304 -6.319 -19.636 1.00 78.00 143 GLU A O 1
ATOM 1158 N N . GLN A 1 144 ? -4.242 -5.792 -21.808 1.00 81.31 144 GLN A N 1
ATOM 1159 C CA . GLN A 1 144 ? -2.799 -6.000 -21.927 1.00 81.31 144 GLN A CA 1
ATOM 1160 C C . GLN A 1 144 ? -2.006 -4.965 -21.126 1.00 81.31 144 GLN A C 1
ATOM 1162 O O . GLN A 1 144 ? -1.021 -5.330 -20.491 1.00 81.31 144 GLN A O 1
ATOM 1167 N N . MET A 1 145 ? -2.442 -3.703 -21.114 1.00 79.81 145 MET A N 1
ATOM 1168 C CA . MET A 1 145 ? -1.848 -2.650 -20.285 1.00 79.81 145 MET A CA 1
ATOM 1169 C C . MET A 1 145 ? -1.949 -2.992 -18.797 1.00 79.81 145 MET A C 1
ATOM 1171 O O . MET A 1 145 ? -0.967 -2.860 -18.064 1.00 79.81 145 MET A O 1
ATOM 1175 N N . ASN A 1 146 ? -3.108 -3.493 -18.363 1.00 74.44 146 ASN A N 1
ATOM 1176 C CA . ASN A 1 146 ? -3.290 -3.973 -17.001 1.00 74.44 146 ASN A CA 1
ATOM 1177 C C . ASN A 1 146 ? -2.359 -5.155 -16.719 1.00 74.44 146 ASN A C 1
ATOM 1179 O O . ASN A 1 146 ? -1.583 -5.064 -15.781 1.00 74.44 146 ASN A O 1
ATOM 1183 N N . ARG A 1 147 ? -2.314 -6.195 -17.560 1.00 73.56 147 ARG A N 1
ATOM 1184 C CA . ARG A 1 147 ? -1.430 -7.359 -17.345 1.00 73.56 147 ARG A CA 1
ATOM 1185 C C . ARG A 1 147 ? 0.061 -7.003 -17.307 1.00 73.56 147 ARG A C 1
ATOM 1187 O O . ARG A 1 147 ? 0.795 -7.581 -16.508 1.00 73.56 147 ARG A O 1
ATOM 1194 N N . ILE A 1 148 ? 0.523 -6.040 -18.114 1.00 75.56 148 ILE A N 1
ATOM 1195 C CA . ILE A 1 148 ? 1.903 -5.521 -18.021 1.00 75.56 148 ILE A CA 1
ATOM 1196 C C . ILE A 1 148 ? 2.120 -4.896 -16.643 1.00 75.56 148 ILE A C 1
ATOM 1198 O O . ILE A 1 148 ? 3.095 -5.230 -15.973 1.00 75.56 148 ILE A O 1
ATOM 1202 N N . ARG A 1 149 ? 1.193 -4.039 -16.198 1.00 72.38 149 ARG A N 1
ATOM 1203 C CA . ARG A 1 149 ? 1.229 -3.417 -14.869 1.00 72.38 149 ARG A CA 1
ATOM 1204 C C . ARG A 1 149 ? 1.243 -4.475 -13.758 1.00 72.38 149 ARG A C 1
ATOM 1206 O O . ARG A 1 149 ? 2.078 -4.384 -12.866 1.00 72.38 149 ARG A O 1
ATOM 1213 N N . GLU A 1 150 ? 0.401 -5.506 -13.844 1.00 66.81 150 GLU A N 1
ATOM 1214 C CA . GLU A 1 150 ? 0.353 -6.611 -12.873 1.00 66.81 150 GLU A CA 1
ATOM 1215 C C . GLU A 1 150 ? 1.677 -7.390 -12.828 1.00 66.81 150 GLU A C 1
ATOM 1217 O O . GLU A 1 150 ? 2.240 -7.582 -11.752 1.00 66.81 150 GLU A O 1
ATOM 1222 N N . ARG A 1 151 ? 2.243 -7.778 -13.982 1.00 67.56 151 ARG A N 1
ATOM 1223 C CA . ARG A 1 151 ? 3.551 -8.462 -14.042 1.00 67.56 151 ARG A CA 1
ATOM 1224 C C . ARG A 1 151 ? 4.658 -7.619 -13.431 1.00 67.56 151 ARG A C 1
ATOM 1226 O O . ARG A 1 151 ? 5.554 -8.155 -12.779 1.00 67.56 151 ARG A O 1
ATOM 1233 N N . MET A 1 152 ? 4.615 -6.313 -13.654 1.00 64.25 152 MET A N 1
ATOM 1234 C CA . MET A 1 152 ? 5.575 -5.434 -13.027 1.00 64.25 152 MET A CA 1
ATOM 1235 C C . MET A 1 152 ? 5.407 -5.372 -11.523 1.00 64.25 152 MET A C 1
ATOM 1237 O O . MET A 1 152 ? 6.406 -5.474 -10.839 1.00 64.25 152 MET A O 1
ATOM 1241 N N . ILE A 1 153 ? 4.188 -5.259 -11.003 1.00 56.72 153 ILE A N 1
ATOM 1242 C CA . ILE A 1 153 ? 3.941 -5.285 -9.559 1.00 56.72 153 ILE A CA 1
ATOM 1243 C C . ILE A 1 153 ? 4.529 -6.557 -8.927 1.00 56.72 153 ILE A C 1
ATOM 1245 O O . ILE A 1 153 ? 5.160 -6.487 -7.879 1.00 56.72 153 ILE A O 1
ATOM 1249 N N . LEU A 1 154 ? 4.390 -7.708 -9.593 1.00 55.53 154 LEU A N 1
ATOM 1250 C CA . LEU A 1 154 ? 4.945 -8.978 -9.109 1.00 55.53 154 LEU A CA 1
ATOM 1251 C C . LEU A 1 154 ? 6.477 -9.030 -9.145 1.00 55.53 154 LEU A C 1
ATOM 1253 O O . LEU A 1 154 ? 7.089 -9.678 -8.304 1.00 55.53 154 LEU A O 1
ATOM 1257 N N . ARG A 1 155 ? 7.113 -8.361 -10.115 1.00 52.59 155 ARG A N 1
ATOM 1258 C CA . ARG A 1 155 ? 8.582 -8.304 -10.237 1.00 52.59 155 ARG A CA 1
ATOM 1259 C C . ARG A 1 155 ? 9.216 -7.142 -9.476 1.00 52.59 155 ARG A C 1
ATOM 1261 O O . ARG A 1 155 ? 10.412 -7.167 -9.206 1.00 52.59 155 ARG A O 1
ATOM 1268 N N . LEU A 1 156 ? 8.413 -6.136 -9.159 1.00 53.38 156 LEU A N 1
ATOM 1269 C CA . LEU A 1 156 ? 8.754 -4.889 -8.500 1.00 53.38 156 LEU A CA 1
ATOM 1270 C C . LEU A 1 156 ? 7.943 -4.792 -7.236 1.00 53.38 156 LEU A C 1
ATOM 1272 O O . LEU A 1 156 ? 7.067 -3.942 -7.115 1.00 53.38 156 LEU A O 1
ATOM 1276 N N . PHE A 1 157 ? 8.278 -5.632 -6.266 1.00 53.12 157 PHE A N 1
ATOM 1277 C CA . PHE A 1 157 ? 8.102 -5.174 -4.905 1.00 53.12 157 PHE A CA 1
ATOM 1278 C C . PHE A 1 157 ? 9.052 -3.992 -4.716 1.00 53.12 157 PHE A C 1
ATOM 1280 O O . PHE A 1 157 ? 10.271 -4.177 -4.749 1.00 53.12 157 PHE A O 1
ATOM 1287 N N . PRO A 1 158 ? 8.522 -2.768 -4.653 1.00 53.56 158 PRO A N 1
ATOM 1288 C CA . PRO A 1 158 ? 9.328 -1.600 -4.923 1.00 53.56 158 PRO A CA 1
ATOM 1289 C C . PRO A 1 158 ? 10.288 -1.284 -3.785 1.00 53.56 158 PRO A C 1
ATOM 1291 O O . PRO A 1 158 ? 10.067 -1.626 -2.621 1.00 53.56 158 PRO A O 1
ATOM 1294 N N . ASN A 1 159 ? 11.332 -0.540 -4.135 1.00 50.38 159 ASN A N 1
ATOM 1295 C CA . ASN A 1 159 ? 12.268 0.026 -3.177 1.00 50.38 159 ASN A CA 1
ATOM 1296 C C . ASN A 1 159 ? 11.708 1.283 -2.488 1.00 50.38 159 ASN A C 1
ATOM 1298 O O . ASN A 1 159 ? 12.347 1.854 -1.607 1.00 50.38 159 ASN A O 1
ATOM 1302 N N . SER A 1 160 ? 10.516 1.755 -2.880 1.00 55.09 160 SER A N 1
ATOM 1303 C CA . SER A 1 160 ? 9.886 2.929 -2.272 1.00 55.09 160 SER A CA 1
ATOM 1304 C C . SER A 1 160 ? 8.361 2.979 -2.430 1.00 55.09 160 SER A C 1
ATOM 1306 O O . SER A 1 160 ? 7.775 2.364 -3.317 1.00 55.09 160 SER A O 1
ATOM 1308 N N . PHE A 1 161 ? 7.703 3.792 -1.596 1.00 61.25 161 PHE A N 1
ATOM 1309 C CA . PHE A 1 161 ? 6.266 4.064 -1.715 1.00 61.25 161 PHE A CA 1
ATOM 1310 C C . PHE A 1 161 ? 5.910 4.804 -3.018 1.00 61.25 161 PHE A C 1
ATOM 1312 O O . PHE A 1 161 ? 4.856 4.559 -3.589 1.00 61.25 161 PHE A O 1
ATOM 1319 N N . ALA A 1 162 ? 6.794 5.672 -3.521 1.00 61.50 162 ALA A N 1
ATOM 1320 C CA . ALA A 1 162 ? 6.562 6.408 -4.767 1.00 61.50 162 ALA A CA 1
ATOM 1321 C C . ALA A 1 162 ? 6.378 5.464 -5.966 1.00 61.50 162 ALA A C 1
ATOM 1323 O O . ALA A 1 162 ? 5.549 5.702 -6.838 1.00 61.50 162 ALA A O 1
ATOM 1324 N N . GLU A 1 163 ? 7.111 4.353 -5.981 1.00 60.72 163 GLU A N 1
ATOM 1325 C CA . GLU A 1 163 ? 6.927 3.314 -6.989 1.00 60.72 163 GLU A CA 1
ATOM 1326 C C . GLU A 1 163 ? 5.579 2.595 -6.806 1.00 60.72 163 GLU A C 1
ATOM 1328 O O . GLU A 1 163 ? 4.904 2.363 -7.799 1.00 60.72 163 GLU A O 1
ATOM 1333 N N . LEU A 1 164 ? 5.108 2.335 -5.573 1.00 65.94 164 LEU A N 1
ATOM 1334 C CA . LEU A 1 164 ? 3.743 1.818 -5.347 1.00 65.94 164 LEU A CA 1
ATOM 1335 C C . LEU A 1 164 ? 2.668 2.777 -5.886 1.00 65.94 164 LEU A C 1
ATOM 1337 O O . LEU A 1 164 ? 1.702 2.322 -6.495 1.00 65.94 164 LEU A O 1
ATOM 1341 N N . GLU A 1 165 ? 2.823 4.089 -5.682 1.00 65.38 165 GLU A N 1
ATOM 1342 C CA . GLU A 1 165 ? 1.876 5.096 -6.190 1.00 65.38 165 GLU A CA 1
ATOM 1343 C C . GLU A 1 165 ? 1.784 5.060 -7.714 1.00 65.38 165 GLU A C 1
ATOM 1345 O O . GLU A 1 165 ? 0.683 5.026 -8.259 1.00 65.38 165 GLU A O 1
ATOM 1350 N N . ILE A 1 166 ? 2.931 5.011 -8.398 1.00 59.50 166 ILE A N 1
ATOM 1351 C CA . ILE A 1 166 ? 2.996 4.922 -9.862 1.00 59.50 166 ILE A CA 1
ATOM 1352 C C . ILE A 1 166 ? 2.384 3.601 -10.348 1.00 59.50 166 ILE A C 1
ATOM 1354 O O . ILE A 1 166 ? 1.604 3.584 -11.299 1.00 59.50 166 ILE A O 1
ATOM 1358 N N . LEU A 1 167 ? 2.710 2.494 -9.677 1.00 55.94 167 LEU A N 1
ATOM 1359 C CA . LEU A 1 167 ? 2.295 1.151 -10.078 1.00 55.94 167 LEU A CA 1
ATOM 1360 C C . LEU A 1 167 ? 0.798 0.916 -9.909 1.00 55.94 167 LEU A C 1
ATOM 1362 O O . LEU A 1 167 ? 0.182 0.288 -10.766 1.00 55.94 167 LEU A O 1
ATOM 1366 N N . PHE A 1 168 ? 0.209 1.398 -8.819 1.00 57.47 168 PHE A N 1
ATOM 1367 C CA . PHE A 1 168 ? -1.198 1.153 -8.519 1.00 57.47 168 PHE A CA 1
ATOM 1368 C C . PHE A 1 168 ? -2.108 2.338 -8.857 1.00 57.47 168 PHE A C 1
ATOM 1370 O O . PHE A 1 168 ? -3.326 2.172 -8.859 1.00 57.47 168 PHE A O 1
ATOM 1377 N N . GLY A 1 169 ? -1.557 3.521 -9.147 1.00 56.69 169 GLY A N 1
ATOM 1378 C CA . GLY A 1 169 ? -2.343 4.752 -9.265 1.00 56.69 169 GLY A CA 1
ATOM 1379 C C . GLY A 1 169 ? -3.044 5.113 -7.951 1.00 56.69 169 GLY A C 1
ATOM 1380 O O . GLY A 1 169 ? -4.144 5.664 -7.965 1.00 56.69 169 GLY A O 1
ATOM 1381 N N . VAL A 1 170 ? -2.451 4.725 -6.818 1.00 63.41 170 VAL A N 1
ATOM 1382 C CA . VAL A 1 170 ? -3.057 4.828 -5.482 1.00 63.41 170 VAL A CA 1
ATOM 1383 C C . VAL A 1 170 ? -2.413 5.936 -4.675 1.00 63.41 170 VAL A C 1
ATOM 1385 O O . VAL A 1 170 ? -1.223 6.203 -4.801 1.00 63.41 170 VAL A O 1
ATOM 1388 N N . ASN A 1 171 ? -3.203 6.536 -3.791 1.00 68.38 171 ASN A N 1
ATOM 1389 C CA . ASN A 1 171 ? -2.715 7.541 -2.858 1.00 68.38 171 ASN A CA 1
ATOM 1390 C C . ASN A 1 171 ? -1.958 6.892 -1.694 1.00 68.38 171 ASN A C 1
ATOM 1392 O O . ASN A 1 171 ? -2.262 5.763 -1.282 1.00 68.38 171 ASN A O 1
ATOM 1396 N N . ARG A 1 172 ? -1.016 7.644 -1.110 1.00 76.19 172 ARG A N 1
ATOM 1397 C CA . ARG A 1 172 ? -0.397 7.279 0.174 1.00 76.19 172 ARG A CA 1
ATOM 1398 C C . ARG A 1 172 ? -1.460 7.048 1.244 1.00 76.19 172 ARG A C 1
ATOM 1400 O O . ARG A 1 172 ? -2.416 7.823 1.306 1.00 76.19 172 ARG A O 1
ATOM 1407 N N . PRO A 1 173 ? -1.311 6.025 2.105 1.00 80.69 173 PRO A N 1
ATOM 1408 C CA . PRO A 1 173 ? -2.240 5.823 3.198 1.00 80.69 173 PRO A CA 1
ATOM 1409 C C . PRO A 1 173 ? -2.148 7.008 4.155 1.00 80.69 173 PRO A C 1
ATOM 1411 O O . PRO A 1 173 ? -1.103 7.318 4.712 1.00 80.69 173 PRO A O 1
ATOM 1414 N N . GLU A 1 174 ? -3.254 7.683 4.400 1.00 83.88 174 GLU A N 1
ATOM 1415 C CA . GLU A 1 174 ? -3.269 8.700 5.441 1.00 83.88 174 GLU A CA 1
ATOM 1416 C C . GLU A 1 174 ? -3.469 8.048 6.800 1.00 83.88 174 GLU A C 1
ATOM 1418 O O . GLU A 1 174 ? -4.150 7.031 6.913 1.00 83.88 174 GLU A O 1
ATOM 1423 N N . PHE A 1 175 ? -2.912 8.641 7.856 1.00 87.94 175 PHE A N 1
ATOM 1424 C CA . PHE A 1 175 ? -3.162 8.141 9.203 1.00 87.94 175 PHE A CA 1
ATOM 1425 C C . PHE A 1 175 ? -4.651 8.247 9.527 1.00 87.94 175 PHE A C 1
ATOM 1427 O O . PHE A 1 175 ? -5.199 9.356 9.568 1.00 87.94 175 PHE A O 1
ATOM 1434 N N . ILE A 1 176 ? -5.272 7.097 9.797 1.00 88.56 176 ILE A N 1
ATOM 1435 C CA . ILE A 1 176 ? -6.681 6.968 10.160 1.00 88.56 176 ILE A CA 1
ATOM 1436 C C . ILE A 1 176 ? -6.793 6.371 11.557 1.00 88.56 176 ILE A C 1
ATOM 1438 O O . ILE A 1 176 ? -6.315 5.269 11.834 1.00 88.56 176 ILE A O 1
ATOM 1442 N N . SER A 1 177 ? -7.477 7.093 12.439 1.00 90.12 177 SER A N 1
ATOM 1443 C CA . SER A 1 177 ? -7.806 6.585 13.761 1.00 90.12 177 SER A CA 1
ATOM 1444 C C . SER A 1 177 ? -8.935 5.554 13.708 1.00 90.12 177 SER A C 1
ATOM 1446 O O . SER A 1 177 ? -9.652 5.396 12.720 1.00 90.12 177 SER A O 1
ATOM 1448 N N . GLU A 1 178 ? -9.147 4.871 14.829 1.00 89.38 178 GLU A N 1
ATOM 1449 C CA . GLU A 1 178 ? -10.270 3.941 14.960 1.00 89.38 178 GLU A CA 1
ATOM 1450 C C . GLU A 1 178 ? -11.617 4.679 14.920 1.00 89.38 178 GLU A C 1
ATOM 1452 O O . GLU A 1 178 ? -12.587 4.149 14.379 1.00 89.38 178 GLU A O 1
ATOM 1457 N N . ALA A 1 179 ? -11.687 5.890 15.481 1.00 90.19 179 ALA A N 1
ATOM 1458 C CA . ALA A 1 179 ? -12.897 6.705 15.443 1.00 90.19 179 ALA A CA 1
ATOM 1459 C C . ALA A 1 179 ? -13.232 7.083 13.998 1.00 90.19 179 ALA A C 1
ATOM 1461 O O . ALA A 1 179 ? -14.329 6.782 13.531 1.00 90.19 179 ALA A O 1
ATOM 1462 N N . ALA A 1 180 ? -12.253 7.620 13.265 1.00 91.06 180 ALA A N 1
ATOM 1463 C CA . ALA A 1 180 ? -12.430 8.011 11.875 1.00 91.06 180 ALA A CA 1
ATOM 1464 C C . ALA A 1 180 ? -12.832 6.836 10.975 1.00 91.06 180 ALA A C 1
ATOM 1466 O O . ALA A 1 180 ? -13.754 6.965 10.170 1.00 91.06 180 ALA A O 1
ATOM 1467 N N . LEU A 1 181 ? -12.221 5.659 11.148 1.00 90.81 181 LEU A N 1
ATOM 1468 C CA . LEU A 1 181 ? -12.612 4.465 10.395 1.00 90.81 181 LEU A CA 1
ATOM 1469 C C . LEU A 1 181 ? -14.071 4.055 10.666 1.00 90.81 181 LEU A C 1
ATOM 1471 O O . LEU A 1 181 ? -14.811 3.758 9.725 1.00 90.81 181 LEU A O 1
ATOM 1475 N N . ASN A 1 182 ? -14.492 4.011 11.935 1.00 91.50 182 ASN A N 1
ATOM 1476 C CA . ASN A 1 182 ? -15.855 3.599 12.291 1.00 91.50 182 ASN A CA 1
ATOM 1477 C C . ASN A 1 182 ? -16.897 4.627 11.838 1.00 91.50 182 ASN A C 1
ATOM 1479 O O . ASN A 1 182 ? -17.941 4.240 11.320 1.00 91.50 182 ASN A O 1
ATOM 1483 N N . ILE A 1 183 ? -16.595 5.920 11.957 1.00 93.25 183 ILE A N 1
ATOM 1484 C CA . ILE A 1 183 ? -17.460 7.009 11.489 1.00 93.25 183 ILE A CA 1
ATOM 1485 C C . ILE A 1 183 ? -17.623 6.963 9.959 1.00 93.25 183 ILE A C 1
ATOM 1487 O O . ILE A 1 183 ? -18.742 7.031 9.455 1.00 93.25 183 ILE A O 1
ATOM 1491 N N . ARG A 1 184 ? -16.550 6.706 9.202 1.00 91.75 184 ARG A N 1
ATOM 1492 C CA . ARG A 1 184 ? -16.641 6.495 7.744 1.00 91.75 184 ARG A CA 1
ATOM 1493 C C . ARG A 1 184 ? -17.379 5.209 7.371 1.00 91.75 184 ARG A C 1
ATOM 1495 O O . ARG A 1 184 ? -18.073 5.158 6.360 1.00 91.75 184 ARG A O 1
ATOM 1502 N N . THR A 1 185 ? -17.255 4.160 8.184 1.00 91.38 185 THR A N 1
ATOM 1503 C CA . THR A 1 185 ? -18.015 2.913 7.991 1.00 91.38 185 THR A CA 1
ATOM 1504 C C . THR A 1 185 ? -19.511 3.141 8.220 1.00 91.38 185 THR A C 1
ATOM 1506 O O . THR A 1 185 ? -20.335 2.616 7.473 1.00 91.38 185 THR A O 1
ATOM 1509 N N . LEU A 1 186 ? -19.868 3.967 9.207 1.00 94.56 186 LEU A N 1
ATOM 1510 C CA . LEU A 1 186 ? -21.235 4.430 9.420 1.00 94.56 186 LEU A CA 1
ATOM 1511 C C . LEU A 1 186 ? -21.749 5.205 8.199 1.00 94.56 186 LEU A C 1
ATOM 1513 O O . LEU A 1 186 ? -22.840 4.902 7.723 1.00 94.56 186 LEU A O 1
ATOM 1517 N N . ALA A 1 187 ? -20.946 6.113 7.638 1.00 94.38 187 ALA A N 1
ATOM 1518 C CA . ALA A 1 187 ? -21.300 6.848 6.422 1.00 94.38 187 ALA A CA 1
ATOM 1519 C C . ALA A 1 187 ? -21.580 5.921 5.225 1.00 94.38 187 ALA A C 1
ATOM 1521 O O . ALA A 1 187 ? -22.594 6.077 4.547 1.00 94.38 187 ALA A O 1
ATOM 1522 N N . ARG A 1 188 ? -20.743 4.895 5.013 1.00 92.38 188 ARG A N 1
ATOM 1523 C CA . ARG A 1 188 ? -20.972 3.876 3.971 1.00 92.38 188 ARG A CA 1
ATOM 1524 C C . ARG A 1 188 ? -22.271 3.109 4.184 1.00 92.38 188 ARG A C 1
ATOM 1526 O O . ARG A 1 188 ? -23.053 2.973 3.260 1.00 92.38 188 ARG A O 1
ATOM 1533 N N . ARG A 1 189 ? -22.568 2.689 5.414 1.00 94.31 189 ARG A N 1
ATOM 1534 C CA . ARG A 1 189 ? -23.851 2.034 5.712 1.00 94.31 189 ARG A CA 1
ATOM 1535 C C . ARG A 1 189 ? -25.055 2.940 5.457 1.00 94.31 189 ARG A C 1
ATOM 1537 O O . ARG A 1 189 ? -26.113 2.444 5.085 1.00 94.31 189 ARG A O 1
ATOM 1544 N N . MET A 1 190 ? -24.920 4.244 5.705 1.00 95.81 190 MET A N 1
ATOM 1545 C CA . MET A 1 190 ? -25.950 5.220 5.343 1.00 95.81 190 MET A CA 1
ATOM 1546 C C . MET A 1 190 ? -26.120 5.283 3.824 1.00 95.81 190 MET A C 1
ATOM 1548 O O . MET A 1 190 ? -27.247 5.223 3.340 1.00 95.81 190 MET A O 1
ATOM 1552 N N . GLN A 1 191 ? -25.009 5.320 3.083 1.00 95.06 191 GLN A N 1
ATOM 1553 C CA . G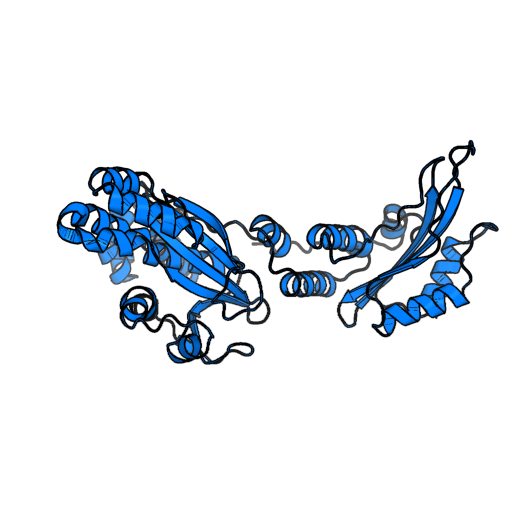LN A 1 191 ? -24.996 5.275 1.622 1.00 95.06 191 GLN A CA 1
ATOM 1554 C C . GLN A 1 191 ? -25.689 4.020 1.074 1.00 95.06 191 GLN A C 1
ATOM 1556 O O . GLN A 1 191 ? -26.551 4.139 0.210 1.00 95.06 191 GLN A O 1
ATOM 1561 N N . ASP A 1 192 ? -25.369 2.841 1.613 1.00 94.75 192 ASP A N 1
ATOM 1562 C CA . ASP A 1 192 ? -25.946 1.556 1.193 1.00 94.75 192 ASP A CA 1
ATOM 1563 C C . ASP A 1 192 ? -27.474 1.514 1.374 1.00 94.75 192 ASP A C 1
ATOM 1565 O O . ASP A 1 192 ? -28.175 0.795 0.664 1.00 94.75 192 ASP A O 1
ATOM 1569 N N . GLN A 1 193 ? -28.004 2.302 2.314 1.00 96.12 193 GLN A N 1
ATOM 1570 C CA . GLN A 1 193 ? -29.440 2.442 2.566 1.00 96.12 193 GLN A CA 1
ATOM 1571 C C . GLN A 1 193 ? -30.057 3.687 1.911 1.00 96.12 193 GLN A C 1
ATOM 1573 O O . GLN A 1 193 ? -31.221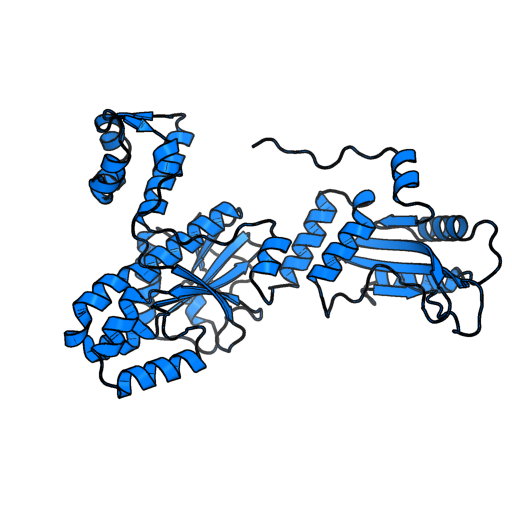 3.991 2.164 1.00 96.12 193 GLN A O 1
ATOM 1578 N N . ASN A 1 194 ? -29.306 4.395 1.061 1.00 95.81 194 ASN A N 1
ATOM 1579 C CA . ASN A 1 194 ? -29.704 5.651 0.419 1.00 95.81 194 ASN A CA 1
ATOM 1580 C C . ASN A 1 194 ? -30.153 6.733 1.421 1.00 95.81 194 ASN A C 1
ATOM 1582 O O . ASN A 1 194 ? -31.139 7.435 1.199 1.00 95.81 194 ASN A O 1
ATOM 1586 N N . ILE A 1 195 ? -29.441 6.859 2.544 1.00 96.75 195 ILE A N 1
ATOM 1587 C CA . ILE A 1 195 ? -29.711 7.860 3.578 1.00 96.75 195 ILE A CA 1
ATOM 1588 C C . ILE A 1 195 ? -28.627 8.941 3.535 1.00 96.75 195 ILE A C 1
ATOM 1590 O O . ILE A 1 195 ? -27.483 8.696 3.909 1.00 96.75 195 ILE A O 1
ATOM 1594 N N . ASP A 1 196 ? -28.985 10.162 3.137 1.00 96.12 196 ASP A N 1
ATOM 1595 C CA . ASP A 1 196 ? -28.030 11.281 3.095 1.00 96.12 196 ASP A CA 1
ATOM 1596 C C . ASP A 1 196 ? -27.920 12.050 4.415 1.00 96.12 196 ASP A C 1
ATOM 1598 O O . ASP A 1 196 ? -26.900 12.685 4.679 1.00 96.12 196 ASP A O 1
ATOM 1602 N N . GLN A 1 197 ? -28.942 11.990 5.267 1.00 97.25 197 GLN A N 1
ATOM 1603 C CA . GLN A 1 197 ? -28.954 12.691 6.548 1.00 97.25 197 GLN A CA 1
ATOM 1604 C C . GLN A 1 197 ? -29.863 12.003 7.565 1.00 97.25 197 GLN A C 1
ATOM 1606 O O . GLN A 1 197 ? -30.875 11.400 7.207 1.00 97.25 197 GLN A O 1
ATOM 1611 N N . MET A 1 198 ? -29.515 12.116 8.845 1.00 96.94 198 MET A N 1
ATOM 1612 C CA . MET A 1 198 ? -30.327 11.622 9.956 1.00 96.94 198 MET A CA 1
ATOM 1613 C C . MET A 1 198 ? -30.303 12.597 11.123 1.00 96.94 198 MET A C 1
ATOM 1615 O O . MET A 1 198 ? -29.275 13.189 11.441 1.00 96.94 198 MET A O 1
ATOM 1619 N N . THR A 1 199 ? -31.423 12.701 11.829 1.00 96.94 199 THR A N 1
ATOM 1620 C CA . THR A 1 199 ? -31.428 13.321 13.156 1.00 96.94 199 THR A CA 1
ATOM 1621 C C . THR A 1 199 ? -30.617 12.478 14.142 1.00 96.94 199 THR A C 1
ATOM 1623 O O . THR A 1 199 ? -30.508 11.257 13.991 1.00 96.94 199 THR A O 1
ATOM 1626 N N . TRP A 1 200 ? -30.116 13.090 15.217 1.00 94.94 200 TRP A N 1
ATOM 1627 C CA . TRP A 1 200 ? -29.391 12.363 16.270 1.00 94.94 200 TRP A CA 1
ATOM 1628 C C . TRP A 1 200 ? -30.168 11.158 16.833 1.00 94.94 200 TRP A C 1
ATOM 1630 O O . TRP A 1 200 ? -29.603 10.092 17.088 1.00 94.94 200 TRP A O 1
ATOM 1640 N N . GLY A 1 201 ? -31.489 11.296 16.990 1.00 95.25 201 GLY A N 1
ATOM 1641 C CA . GLY A 1 201 ? -32.359 10.220 17.473 1.00 95.25 201 GLY A CA 1
ATOM 1642 C C . GLY A 1 201 ? -32.483 9.049 16.495 1.00 95.25 201 GLY A C 1
ATOM 1643 O O . GLY A 1 201 ? -32.521 7.896 16.925 1.00 95.25 201 GLY A O 1
ATOM 1644 N N . GLN A 1 202 ? -32.514 9.325 15.188 1.00 96.56 202 GLN A N 1
ATOM 1645 C CA . GLN A 1 202 ? -32.489 8.288 14.153 1.00 96.56 202 GLN A CA 1
ATOM 1646 C C . GLN A 1 202 ? -31.128 7.594 14.114 1.00 96.56 202 GLN A C 1
ATOM 1648 O O . GLN A 1 202 ? -31.078 6.365 14.115 1.00 96.56 202 GLN A O 1
ATOM 1653 N N . LEU A 1 203 ? -30.036 8.361 14.186 1.00 95.50 203 LEU A N 1
ATOM 1654 C CA . LEU A 1 203 ? -28.685 7.809 14.150 1.00 95.50 203 LEU A CA 1
ATOM 1655 C C . LEU A 1 203 ? -28.427 6.839 15.312 1.00 95.50 203 LEU A C 1
ATOM 1657 O O . LEU A 1 203 ? -27.885 5.757 15.104 1.00 95.50 203 LEU A O 1
ATOM 1661 N N . LYS A 1 204 ? -28.883 7.178 16.526 1.00 95.62 204 LYS A N 1
ATOM 1662 C CA . LYS A 1 204 ? -28.796 6.294 17.703 1.00 95.62 204 LYS A CA 1
ATOM 1663 C C . LYS A 1 204 ? -29.489 4.948 17.506 1.00 95.62 204 LYS A C 1
ATOM 1665 O O . LYS A 1 204 ? -29.012 3.937 18.010 1.00 95.62 204 LYS A O 1
ATOM 1670 N N . LYS A 1 205 ? -30.621 4.931 16.798 1.00 96.25 205 LYS A N 1
ATOM 1671 C CA . LYS A 1 205 ? -31.345 3.692 16.479 1.00 96.25 205 LYS A CA 1
ATOM 1672 C C . LYS A 1 205 ? -30.662 2.918 15.353 1.00 96.25 205 LYS A C 1
ATOM 1674 O O . LYS A 1 205 ? -30.640 1.695 15.389 1.00 96.25 205 LYS A O 1
ATOM 1679 N N . PHE A 1 206 ? -30.104 3.633 14.381 1.00 95.62 206 PHE A N 1
ATOM 1680 C CA . PHE A 1 206 ? -29.413 3.061 13.230 1.00 95.62 206 PHE A CA 1
ATOM 1681 C C . PHE A 1 206 ? -28.092 2.378 13.606 1.00 95.62 206 PHE A C 1
ATOM 1683 O O . PHE A 1 206 ? -27.779 1.297 13.108 1.00 95.62 206 PHE A O 1
ATOM 1690 N N . ASP A 1 207 ? -27.301 2.997 14.483 1.00 94.06 207 ASP A N 1
ATOM 1691 C CA . ASP A 1 207 ? -26.043 2.440 14.976 1.00 94.06 207 ASP A CA 1
ATOM 1692 C C . ASP A 1 207 ? -25.825 2.761 16.461 1.00 94.06 207 ASP A C 1
ATOM 1694 O O . ASP A 1 207 ? -25.086 3.693 16.805 1.00 94.06 207 ASP A O 1
ATOM 1698 N N . PRO A 1 208 ? -26.443 1.993 17.371 1.00 93.50 208 PRO A N 1
ATOM 1699 C CA . PRO A 1 208 ? -26.321 2.246 18.802 1.00 93.50 208 PRO A CA 1
ATOM 1700 C C . PRO A 1 208 ? -24.881 2.077 19.304 1.00 93.50 208 PRO A C 1
ATOM 1702 O O . PRO A 1 208 ? -24.471 2.758 20.240 1.00 93.50 208 PRO A O 1
ATOM 1705 N N . VAL A 1 209 ? -24.089 1.203 18.674 1.00 92.12 209 VAL A N 1
ATOM 1706 C CA . VAL A 1 209 ? -22.718 0.904 19.107 1.00 92.12 209 VAL A CA 1
ATOM 1707 C C . VAL A 1 209 ? -21.781 2.061 18.771 1.00 92.12 209 VAL A C 1
ATOM 1709 O O . VAL A 1 209 ? -21.091 2.570 19.657 1.00 92.12 209 VAL A O 1
ATOM 1712 N N . THR A 1 210 ? -21.766 2.506 17.512 1.00 92.06 210 THR A N 1
ATOM 1713 C CA . THR A 1 210 ? -20.902 3.611 17.069 1.00 92.06 210 THR A CA 1
ATOM 1714 C C . THR A 1 210 ? -21.315 4.917 17.741 1.00 92.06 210 THR A C 1
ATOM 1716 O O . THR A 1 210 ? -20.454 5.661 18.212 1.00 92.06 210 THR A O 1
ATOM 1719 N N . THR A 1 211 ? -22.623 5.172 17.864 1.00 93.06 211 THR A N 1
ATOM 1720 C CA . THR A 1 211 ? -23.123 6.396 18.507 1.00 93.06 211 THR A CA 1
ATOM 1721 C C . THR A 1 211 ? -22.807 6.456 19.993 1.00 93.06 211 THR A C 1
ATOM 1723 O O . THR A 1 211 ? -22.385 7.510 20.457 1.00 93.06 211 THR A O 1
ATOM 1726 N N . ALA A 1 212 ? -22.932 5.351 20.735 1.00 92.94 212 ALA A N 1
ATOM 1727 C CA . ALA A 1 212 ? -22.547 5.316 22.146 1.00 92.94 212 ALA A CA 1
ATOM 1728 C C . ALA A 1 212 ? -21.037 5.521 22.329 1.00 92.94 212 ALA A C 1
ATOM 1730 O O . ALA A 1 212 ? -20.598 6.214 23.244 1.00 92.94 212 ALA A O 1
ATOM 1731 N N . ARG A 1 213 ? -20.229 4.927 21.446 1.00 91.81 213 ARG A N 1
ATOM 1732 C CA . ARG A 1 213 ? -18.772 4.919 21.579 1.00 91.81 213 ARG A CA 1
ATOM 1733 C C . ARG A 1 213 ? -18.105 6.231 21.165 1.00 91.81 213 ARG A C 1
ATOM 1735 O O . ARG A 1 213 ? -17.106 6.613 21.768 1.00 91.81 213 ARG A O 1
ATOM 1742 N N . TYR A 1 214 ? -18.642 6.904 20.150 1.00 92.44 214 TYR A N 1
ATOM 1743 C CA . TYR A 1 214 ? -18.066 8.117 19.558 1.00 92.44 214 TYR A CA 1
ATOM 1744 C C . TYR A 1 214 ? -19.015 9.315 19.652 1.00 92.44 214 TYR A C 1
ATOM 1746 O O . TYR A 1 214 ? -18.989 10.205 18.804 1.00 92.44 214 TYR A O 1
ATOM 1754 N N . GLN A 1 215 ? -19.848 9.347 20.697 1.00 93.38 215 GLN A N 1
ATOM 1755 C CA . GLN A 1 215 ? -20.894 10.350 20.882 1.00 93.38 215 GLN A CA 1
ATOM 1756 C C . GLN A 1 215 ? -20.387 11.786 20.710 1.00 93.38 215 GLN A C 1
ATOM 1758 O O . GLN A 1 215 ? -20.980 12.546 19.956 1.00 93.38 215 GLN A O 1
ATOM 1763 N N . ASN A 1 216 ? -19.288 12.152 21.374 1.00 90.75 216 ASN A N 1
ATOM 1764 C CA . ASN A 1 216 ? -18.777 13.525 21.342 1.00 90.75 216 ASN A CA 1
ATOM 1765 C C . ASN A 1 216 ? -18.332 13.946 19.936 1.00 90.75 216 ASN A C 1
ATOM 1767 O O . ASN A 1 216 ? -18.632 15.054 19.508 1.00 90.75 216 ASN A O 1
ATOM 1771 N N . ALA A 1 217 ? -17.659 13.048 19.211 1.00 90.94 217 ALA A N 1
ATOM 1772 C CA . ALA A 1 217 ? -17.230 13.301 17.840 1.00 90.94 217 ALA A CA 1
ATOM 1773 C C . ALA A 1 217 ? -18.431 13.466 16.901 1.00 90.94 217 ALA A C 1
ATOM 1775 O O . ALA A 1 217 ? -18.478 14.406 16.119 1.00 90.94 217 ALA A O 1
ATOM 1776 N N . LEU A 1 218 ? -19.430 12.588 17.016 1.00 93.44 218 LEU A N 1
ATOM 1777 C CA . LEU A 1 218 ? -20.626 12.638 16.177 1.00 93.44 218 LEU A CA 1
ATOM 1778 C C . LEU A 1 218 ? -21.513 13.850 16.486 1.00 93.44 218 LEU A C 1
ATOM 1780 O O . LEU A 1 218 ? -22.068 14.443 15.570 1.00 93.44 218 LEU A O 1
ATOM 1784 N N . LEU A 1 219 ? -21.634 14.239 17.757 1.00 92.62 219 LEU A N 1
ATOM 1785 C CA . LEU A 1 219 ? -22.365 15.446 18.149 1.00 92.62 219 LEU A CA 1
ATOM 1786 C C . LEU A 1 219 ? -21.686 16.718 17.637 1.00 92.62 219 LEU A C 1
ATOM 1788 O O . LEU A 1 219 ? -22.387 17.648 17.258 1.00 92.62 219 LEU A O 1
ATOM 1792 N N . ALA A 1 220 ? -20.352 16.753 17.581 1.00 91.38 220 ALA A N 1
ATOM 1793 C CA . ALA A 1 220 ? -19.614 17.876 17.003 1.00 91.38 220 ALA A CA 1
ATOM 1794 C C . ALA A 1 220 ? -19.822 18.019 15.483 1.00 91.38 220 ALA A C 1
ATOM 1796 O O . ALA A 1 220 ? -19.635 19.106 14.949 1.00 91.38 220 ALA A O 1
ATOM 1797 N N . LEU A 1 221 ? -20.221 16.940 14.801 1.00 92.75 221 LEU A N 1
ATOM 1798 C CA . LEU A 1 221 ? -20.583 16.942 13.379 1.00 92.75 221 LEU A CA 1
ATOM 1799 C C . LEU A 1 221 ? -22.055 17.298 13.128 1.00 92.75 221 LEU A C 1
ATOM 1801 O O . LEU A 1 221 ? -22.455 17.443 11.975 1.00 92.75 221 LEU A O 1
ATOM 1805 N N . ALA A 1 222 ? -22.883 17.367 14.173 1.00 92.31 222 ALA A N 1
ATOM 1806 C CA . ALA A 1 222 ? -24.310 17.604 14.023 1.00 92.31 222 ALA A CA 1
ATOM 1807 C C . ALA A 1 222 ? -24.600 19.100 13.860 1.00 92.31 222 ALA A C 1
ATOM 1809 O O . ALA A 1 222 ? -24.357 19.894 14.767 1.00 92.31 222 ALA A O 1
ATOM 1810 N N . GLU A 1 223 ? -25.225 19.471 12.747 1.00 92.56 223 GLU A N 1
ATOM 1811 C CA . GLU A 1 223 ? -25.740 20.817 12.510 1.00 92.56 223 GLU A CA 1
ATOM 1812 C C . GLU A 1 223 ? -27.256 20.806 12.701 1.00 92.56 223 GLU A C 1
ATOM 1814 O O . GLU A 1 223 ? -27.968 20.008 12.093 1.00 92.56 223 GLU A O 1
ATOM 1819 N N . ASN A 1 224 ? -27.780 21.660 13.587 1.00 92.00 224 ASN A N 1
ATOM 1820 C CA . ASN A 1 224 ? -29.217 21.718 13.895 1.00 92.00 224 ASN A CA 1
ATOM 1821 C C . ASN A 1 224 ? -29.834 20.341 14.230 1.00 92.00 224 ASN A C 1
ATOM 1823 O O . ASN A 1 224 ? -30.947 20.026 13.812 1.00 92.00 224 ASN A O 1
ATOM 1827 N N . ASN A 1 225 ? -29.106 19.512 14.994 1.00 92.69 225 ASN A N 1
ATOM 1828 C CA . ASN A 1 225 ? -29.497 18.147 15.384 1.00 92.69 225 ASN A CA 1
ATOM 1829 C C . ASN A 1 225 ? -29.579 17.132 14.220 1.00 92.69 225 ASN A C 1
ATOM 1831 O O . ASN A 1 225 ? -30.110 16.030 14.396 1.00 92.69 225 ASN A O 1
ATOM 1835 N N . VAL A 1 226 ? -29.032 17.477 13.053 1.00 95.88 226 VAL A N 1
ATOM 1836 C CA . VAL A 1 226 ? -28.935 16.619 11.870 1.00 95.88 226 VAL A CA 1
ATOM 1837 C C . VAL A 1 226 ? -27.468 16.333 11.570 1.00 95.88 226 VAL A C 1
ATOM 1839 O O . VAL A 1 226 ? -26.624 17.221 11.591 1.00 95.88 226 VAL A O 1
ATOM 1842 N N . ILE A 1 227 ? -27.164 15.070 11.295 1.00 96.44 227 ILE A N 1
ATOM 1843 C CA . ILE A 1 227 ? -25.851 14.614 10.847 1.00 96.44 227 ILE A CA 1
ATOM 1844 C C . ILE A 1 227 ? -25.997 14.177 9.394 1.00 96.44 227 ILE A C 1
ATOM 1846 O O . ILE A 1 227 ? -26.826 13.315 9.080 1.00 96.44 227 ILE A O 1
ATOM 1850 N N . SER A 1 228 ? -25.199 14.776 8.514 1.00 96.62 228 SER A N 1
ATOM 1851 C CA . SER A 1 228 ? -25.143 14.404 7.102 1.00 96.62 228 SER A CA 1
ATOM 1852 C C . SER A 1 228 ? -24.130 13.282 6.869 1.00 96.62 228 SER A C 1
ATOM 1854 O O . SER A 1 228 ? -23.126 13.165 7.574 1.00 96.62 228 SER A O 1
ATOM 1856 N N . ARG A 1 229 ? -24.368 12.462 5.842 1.00 96.25 229 ARG A N 1
ATOM 1857 C CA . ARG A 1 229 ? -23.412 11.451 5.371 1.00 96.25 229 ARG A CA 1
ATOM 1858 C C . ARG A 1 229 ? -22.070 12.094 5.012 1.00 96.25 229 ARG A C 1
ATOM 1860 O O . ARG A 1 229 ? -21.033 11.564 5.393 1.00 96.25 229 ARG A O 1
ATOM 1867 N N . GLN A 1 230 ? -22.103 13.253 4.352 1.00 95.00 230 GLN A N 1
ATOM 1868 C CA . GLN A 1 230 ? -20.906 13.995 3.956 1.00 95.00 230 GLN A CA 1
ATOM 1869 C C . GLN A 1 230 ? -20.054 14.400 5.170 1.00 95.00 230 GLN A C 1
ATOM 1871 O O . GLN A 1 230 ? -18.852 14.164 5.172 1.00 95.00 230 GLN A O 1
ATOM 1876 N N . ALA A 1 231 ? -20.668 14.901 6.249 1.00 93.50 231 ALA A N 1
ATOM 1877 C CA . ALA A 1 231 ? -19.943 15.253 7.473 1.00 93.50 231 ALA A CA 1
ATOM 1878 C C . ALA A 1 231 ? -19.238 14.042 8.115 1.00 93.50 231 ALA A C 1
ATOM 1880 O O . ALA A 1 231 ? -18.155 14.172 8.683 1.00 93.50 231 ALA A O 1
ATOM 1881 N N . LEU A 1 232 ? -19.831 12.847 8.009 1.00 94.38 232 LEU A N 1
ATOM 1882 C CA . LEU A 1 232 ? -19.209 11.604 8.472 1.00 94.38 232 LEU A CA 1
ATOM 1883 C C . LEU A 1 232 ? -18.063 11.146 7.552 1.00 94.38 232 LEU A C 1
ATOM 1885 O O . LEU A 1 232 ? -17.071 10.602 8.036 1.00 94.38 232 LEU A O 1
ATOM 1889 N N . GLU A 1 233 ? -18.182 11.347 6.237 1.00 91.38 233 GLU A N 1
ATOM 1890 C CA . GLU A 1 233 ? -17.122 11.033 5.265 1.00 91.38 233 GLU A CA 1
ATOM 1891 C C . GLU A 1 233 ? -15.897 11.933 5.458 1.00 91.38 233 GLU A C 1
ATOM 1893 O O . GLU A 1 233 ? -14.764 11.435 5.511 1.00 91.38 233 GLU A O 1
ATOM 1898 N N . ASP A 1 234 ? -16.145 13.226 5.658 1.00 89.38 234 ASP A N 1
ATOM 1899 C CA . ASP A 1 234 ? -15.124 14.261 5.822 1.00 89.38 234 ASP A CA 1
ATOM 1900 C C . ASP A 1 234 ? -14.515 14.290 7.229 1.00 89.38 234 ASP A C 1
ATOM 1902 O O . ASP A 1 234 ? -13.530 14.990 7.469 1.00 89.38 234 ASP A O 1
ATOM 1906 N N . TYR A 1 235 ? -15.056 13.507 8.168 1.00 89.25 235 TYR A N 1
ATOM 1907 C CA . TYR A 1 235 ? -14.559 13.485 9.535 1.00 89.25 235 TYR A CA 1
ATOM 1908 C C . TYR A 1 235 ? -13.071 13.112 9.600 1.00 89.25 235 TYR A C 1
ATOM 1910 O O . TYR A 1 235 ? -12.611 12.075 9.095 1.00 89.25 235 TYR A O 1
ATOM 1918 N N . CYS A 1 236 ? -12.332 13.954 10.315 1.00 80.69 236 CYS A N 1
ATOM 1919 C CA . CYS A 1 236 ? -10.959 13.731 10.723 1.00 80.69 236 CYS A CA 1
ATOM 1920 C C . CYS A 1 236 ? -10.796 14.075 12.207 1.00 80.69 236 CYS A C 1
ATOM 1922 O O . CYS A 1 236 ? -11.350 15.063 12.691 1.00 80.69 236 CYS A O 1
ATOM 1924 N N . ASP A 1 237 ? -9.994 13.294 12.929 1.00 78.19 237 ASP A N 1
ATOM 1925 C CA . ASP A 1 237 ? -9.702 13.584 14.332 1.00 78.19 237 ASP A CA 1
ATOM 1926 C C . ASP A 1 237 ? -8.918 14.900 14.457 1.00 78.19 237 ASP A C 1
ATOM 1928 O O . ASP A 1 237 ? -7.767 15.002 14.016 1.00 78.19 237 ASP A O 1
ATOM 1932 N N . ALA A 1 238 ? -9.527 15.900 15.097 1.00 56.22 238 ALA A N 1
ATOM 1933 C CA . ALA A 1 238 ? -8.834 17.104 15.529 1.00 56.22 238 ALA A CA 1
ATOM 1934 C C . ALA A 1 238 ? -7.843 16.726 16.645 1.00 56.22 238 ALA A C 1
ATOM 1936 O O . ALA A 1 238 ? -8.249 16.293 17.721 1.00 56.22 238 ALA A O 1
ATOM 1937 N N . GLY A 1 239 ? -6.540 16.848 16.378 1.00 60.78 239 GLY A N 1
ATOM 1938 C CA . GLY A 1 239 ? -5.483 16.501 17.337 1.00 60.78 239 GLY A CA 1
ATOM 1939 C C . GLY A 1 239 ? -4.797 15.158 17.080 1.00 60.78 239 GLY A C 1
ATOM 1940 O O . GLY A 1 239 ? -4.564 14.402 18.020 1.00 60.78 239 GLY A O 1
ATOM 1941 N N . LYS A 1 240 ? -4.454 14.852 15.818 1.00 69.75 240 LYS A N 1
ATOM 1942 C CA . LYS A 1 240 ? -3.624 13.689 15.459 1.00 69.75 240 LYS A CA 1
ATOM 1943 C C . LYS A 1 240 ? -2.313 13.691 16.265 1.00 69.75 240 LYS A C 1
ATOM 1945 O O . LYS A 1 240 ? -1.348 14.347 15.893 1.00 69.75 240 LYS A O 1
ATOM 1950 N N . ILE A 1 241 ? -2.278 12.923 17.356 1.00 83.25 241 ILE A N 1
ATOM 1951 C CA . ILE A 1 241 ? -1.064 12.686 18.156 1.00 83.25 241 ILE A CA 1
ATOM 1952 C C . ILE A 1 241 ? -0.044 11.826 17.403 1.00 83.25 241 ILE A C 1
ATOM 1954 O O . ILE A 1 241 ? 1.137 11.832 17.741 1.00 83.25 241 ILE A O 1
ATOM 1958 N N . PHE A 1 242 ? -0.500 11.094 16.386 1.00 90.25 242 PHE A N 1
ATOM 1959 C CA . PHE A 1 242 ? 0.320 10.217 15.569 1.00 90.25 242 PHE A CA 1
ATOM 1960 C C . PHE A 1 242 ? 0.438 10.745 14.141 1.00 90.25 242 PHE A C 1
ATOM 1962 O O . PHE A 1 242 ? -0.533 11.230 13.554 1.00 90.25 242 PHE A O 1
ATOM 1969 N N . THR A 1 243 ? 1.619 10.574 13.563 1.00 89.69 243 THR A N 1
ATOM 1970 C CA . THR A 1 243 ? 1.896 10.801 12.144 1.00 89.69 243 THR A CA 1
ATOM 1971 C C . THR A 1 243 ? 2.428 9.523 11.502 1.00 89.69 243 THR A C 1
ATOM 1973 O O . THR A 1 243 ? 2.825 8.585 12.196 1.00 89.69 243 THR A O 1
ATOM 1976 N N . LEU A 1 244 ? 2.406 9.464 10.169 1.00 89.25 244 LEU A N 1
ATOM 1977 C CA . LEU A 1 244 ? 2.970 8.352 9.406 1.00 89.25 244 LEU A CA 1
ATOM 1978 C C . LEU A 1 244 ? 4.249 8.778 8.700 1.00 89.25 244 LEU A C 1
ATOM 1980 O O . LEU A 1 244 ? 4.318 9.851 8.102 1.00 89.25 244 LEU A O 1
ATOM 1984 N N . ALA A 1 245 ? 5.224 7.885 8.723 1.00 88.00 245 ALA A N 1
ATOM 1985 C CA . ALA A 1 245 ? 6.350 7.859 7.813 1.00 88.00 245 ALA A CA 1
ATOM 1986 C C . ALA A 1 245 ? 6.412 6.488 7.129 1.00 88.00 245 ALA A C 1
ATOM 1988 O O . ALA A 1 245 ? 5.790 5.521 7.572 1.00 88.00 245 ALA A O 1
ATOM 1989 N N . TYR A 1 246 ? 7.162 6.421 6.036 1.00 85.25 246 TYR A N 1
ATOM 1990 C CA . TYR A 1 246 ? 7.276 5.229 5.206 1.00 85.25 246 TYR A CA 1
ATOM 1991 C C . TYR A 1 246 ? 8.720 4.781 5.153 1.00 85.25 246 TYR A C 1
ATOM 1993 O O . TYR A 1 246 ? 9.623 5.608 5.033 1.00 85.25 246 TYR A O 1
ATOM 2001 N N . GLY A 1 247 ? 8.917 3.473 5.203 1.00 80.44 247 GLY A N 1
ATOM 2002 C CA . GLY A 1 247 ? 10.214 2.846 5.031 1.00 80.44 247 GLY A CA 1
ATOM 2003 C C . GLY A 1 247 ? 10.109 1.584 4.191 1.00 80.44 247 GLY A C 1
ATOM 2004 O O . GLY A 1 247 ? 9.021 1.134 3.830 1.00 80.44 247 GLY A O 1
ATOM 2005 N N . GLN A 1 248 ? 11.265 1.005 3.911 1.00 80.19 248 GLN A N 1
ATOM 2006 C CA . GLN A 1 248 ? 11.398 -0.306 3.296 1.00 80.19 248 GLN A CA 1
ATOM 2007 C C . GLN A 1 248 ? 12.103 -1.226 4.289 1.00 80.19 248 GLN A C 1
ATOM 2009 O O . GLN A 1 248 ? 13.003 -0.799 5.013 1.00 80.19 248 GLN A O 1
ATOM 2014 N N . TRP A 1 249 ? 11.711 -2.495 4.301 1.00 80.00 249 TRP A N 1
ATOM 2015 C CA . TRP A 1 249 ? 12.400 -3.537 5.042 1.00 80.00 249 TRP A CA 1
ATOM 2016 C C . TRP A 1 249 ? 12.875 -4.642 4.103 1.00 80.00 249 TRP A C 1
ATOM 2018 O O . TRP A 1 249 ? 12.082 -5.272 3.405 1.00 80.00 249 TRP A O 1
ATOM 2028 N N . SER A 1 250 ? 14.182 -4.886 4.114 1.00 74.19 250 SER A N 1
ATOM 2029 C CA . SER A 1 250 ? 14.846 -5.977 3.391 1.00 74.19 250 SER A CA 1
ATOM 2030 C C . SER A 1 250 ? 15.659 -6.888 4.321 1.00 74.19 250 SER A C 1
ATOM 2032 O O . SER A 1 250 ? 16.431 -7.718 3.842 1.00 74.19 250 SER A O 1
ATOM 2034 N N . GLY A 1 251 ? 15.498 -6.724 5.639 1.00 70.25 251 GLY A N 1
ATOM 2035 C CA . GLY A 1 251 ? 16.225 -7.479 6.655 1.00 70.25 251 GLY A CA 1
ATOM 2036 C C . GLY A 1 251 ? 15.798 -8.946 6.763 1.00 70.25 251 GLY A C 1
ATOM 2037 O O . GLY A 1 251 ? 14.873 -9.414 6.096 1.00 70.25 251 GLY A O 1
ATOM 2038 N N . LEU A 1 252 ? 16.498 -9.675 7.635 1.00 61.31 252 LEU A N 1
ATOM 2039 C CA . LEU A 1 252 ? 16.200 -11.071 7.971 1.00 61.31 252 LEU A CA 1
ATOM 2040 C C . LEU A 1 252 ? 14.853 -11.174 8.723 1.00 61.31 252 LEU A C 1
ATOM 2042 O O . LEU A 1 252 ? 14.383 -10.181 9.272 1.00 61.31 252 LEU A O 1
ATOM 2046 N N . GLN A 1 253 ? 14.259 -12.375 8.782 1.00 67.25 253 GLN A N 1
ATOM 2047 C CA . GLN A 1 253 ? 12.946 -12.667 9.405 1.00 67.25 253 GLN A CA 1
ATOM 2048 C C . GLN A 1 253 ? 11.725 -12.154 8.624 1.00 67.25 253 GLN A C 1
ATOM 2050 O O . GLN A 1 253 ? 10.858 -11.471 9.164 1.00 67.25 253 GLN A O 1
ATOM 2055 N N . ARG A 1 254 ? 11.643 -12.524 7.347 1.00 67.12 254 ARG A N 1
ATOM 2056 C CA . ARG A 1 254 ? 10.495 -12.275 6.468 1.00 67.12 254 ARG A CA 1
ATOM 2057 C C . ARG A 1 254 ? 9.952 -13.602 5.952 1.00 67.12 254 ARG A C 1
ATOM 2059 O O . ARG A 1 254 ? 10.727 -14.519 5.689 1.00 67.12 254 ARG A O 1
ATOM 2066 N N . ILE A 1 255 ? 8.633 -13.704 5.823 1.00 67.69 255 ILE A N 1
ATOM 2067 C CA . ILE A 1 255 ? 7.994 -14.884 5.215 1.00 67.69 255 ILE A CA 1
ATOM 2068 C C . ILE A 1 255 ? 8.060 -14.819 3.690 1.00 67.69 255 ILE A C 1
ATOM 2070 O O . ILE A 1 255 ? 8.151 -15.847 3.027 1.00 67.69 255 ILE A O 1
ATOM 2074 N N . PHE A 1 256 ? 8.089 -13.603 3.157 1.00 72.12 256 PHE A N 1
ATOM 2075 C CA . PHE A 1 256 ? 8.210 -13.312 1.736 1.00 72.12 256 PHE A CA 1
ATOM 2076 C C . PHE A 1 256 ? 9.656 -12.963 1.411 1.00 72.12 256 PHE A C 1
ATOM 2078 O O . PHE A 1 256 ? 10.305 -12.271 2.189 1.00 72.12 256 PHE A O 1
ATOM 2085 N N . ALA A 1 257 ? 10.187 -13.452 0.292 1.00 67.69 257 ALA A N 1
ATOM 2086 C CA . ALA A 1 257 ? 11.568 -13.169 -0.102 1.00 67.69 257 ALA A CA 1
ATOM 2087 C C . ALA A 1 257 ? 11.750 -11.713 -0.564 1.00 67.69 257 ALA A C 1
ATOM 2089 O O . ALA A 1 257 ? 12.869 -11.198 -0.594 1.00 67.69 257 ALA A O 1
ATOM 2090 N N . GLU A 1 258 ? 10.653 -11.057 -0.917 1.00 70.50 258 GLU A N 1
ATOM 2091 C CA . GLU A 1 258 ? 10.599 -9.695 -1.407 1.00 70.50 258 GLU A CA 1
ATOM 2092 C C . GLU A 1 258 ? 10.808 -8.664 -0.289 1.00 70.50 258 GLU A C 1
ATOM 2094 O O . GLU A 1 258 ? 10.630 -8.927 0.905 1.00 70.50 258 GLU A O 1
ATOM 2099 N N . ALA A 1 259 ? 11.191 -7.449 -0.682 1.00 73.69 259 ALA A N 1
ATOM 2100 C CA . ALA A 1 259 ? 11.191 -6.325 0.239 1.00 73.69 259 ALA A CA 1
ATOM 2101 C C . ALA A 1 259 ? 9.760 -5.973 0.661 1.00 73.69 259 ALA A C 1
ATOM 2103 O O . ALA A 1 259 ? 8.818 -6.081 -0.121 1.00 73.69 259 ALA A O 1
ATOM 2104 N N . GLN A 1 260 ? 9.604 -5.521 1.899 1.00 81.88 260 GLN A N 1
ATOM 2105 C CA . GLN A 1 260 ? 8.305 -5.201 2.478 1.00 81.88 260 GLN A CA 1
ATOM 2106 C C . GLN A 1 260 ? 8.194 -3.704 2.749 1.00 81.88 260 GLN A C 1
ATOM 2108 O O . GLN A 1 260 ? 9.173 -3.043 3.107 1.00 81.88 260 GLN A O 1
ATOM 2113 N N . LEU A 1 261 ? 6.984 -3.171 2.599 1.00 85.25 261 LEU A N 1
ATOM 2114 C CA . LEU A 1 261 ? 6.680 -1.795 2.965 1.00 85.25 261 LEU A CA 1
ATOM 2115 C C . LEU A 1 261 ? 6.603 -1.693 4.490 1.00 85.25 261 LEU A C 1
ATOM 2117 O O . LEU A 1 261 ? 6.021 -2.556 5.142 1.00 85.25 261 LEU A O 1
ATOM 2121 N N . VAL A 1 262 ? 7.133 -0.619 5.066 1.00 88.25 262 VAL A N 1
ATOM 2122 C CA . VAL A 1 262 ? 6.980 -0.326 6.493 1.00 88.25 262 VAL A CA 1
ATOM 2123 C C . VAL A 1 262 ? 6.203 0.967 6.676 1.00 88.25 262 VAL A C 1
ATOM 2125 O O . VAL A 1 262 ? 6.594 2.015 6.162 1.00 88.25 262 VAL A O 1
ATOM 2128 N N . LEU A 1 263 ? 5.123 0.897 7.450 1.00 91.31 263 LEU A N 1
ATOM 2129 C CA . LEU A 1 263 ? 4.442 2.060 8.005 1.00 91.31 263 LEU A CA 1
ATOM 2130 C C . LEU A 1 263 ? 5.017 2.353 9.387 1.00 91.31 263 LEU A C 1
ATOM 2132 O O . LEU A 1 263 ? 4.835 1.572 10.319 1.00 91.31 263 LEU A O 1
ATOM 2136 N N . VAL A 1 264 ? 5.694 3.485 9.519 1.00 92.19 264 VAL A N 1
ATOM 2137 C CA . VAL A 1 264 ? 6.288 3.953 10.771 1.00 92.19 264 VAL A CA 1
ATOM 2138 C C . VAL A 1 264 ? 5.341 4.965 11.402 1.00 92.19 264 VAL A C 1
ATOM 2140 O O . VAL A 1 264 ? 5.053 6.009 10.820 1.00 92.19 264 VAL A O 1
ATOM 2143 N N . ILE A 1 265 ? 4.841 4.662 12.595 1.00 94.00 265 ILE A N 1
ATOM 2144 C CA . ILE A 1 265 ? 3.893 5.505 13.323 1.00 94.00 265 ILE A CA 1
ATOM 2145 C C . ILE A 1 265 ? 4.679 6.320 14.339 1.00 94.00 265 ILE A C 1
ATOM 2147 O O . ILE A 1 265 ? 5.287 5.772 15.263 1.00 94.00 265 ILE A O 1
ATOM 2151 N N . ARG A 1 266 ? 4.683 7.639 14.153 1.00 93.44 266 ARG A N 1
ATOM 2152 C CA . ARG A 1 266 ? 5.523 8.571 14.908 1.00 93.44 266 ARG A CA 1
ATOM 2153 C C . ARG A 1 266 ? 4.699 9.441 15.840 1.00 93.44 266 ARG A C 1
ATOM 2155 O O . ARG A 1 266 ? 3.559 9.777 15.532 1.00 93.44 266 ARG A O 1
ATOM 2162 N N . SER A 1 267 ? 5.285 9.822 16.969 1.00 92.94 267 SER A N 1
ATOM 2163 C CA . SER A 1 267 ? 4.702 10.808 17.883 1.00 92.94 267 SER A CA 1
ATOM 2164 C C . SER A 1 267 ? 5.796 11.490 18.709 1.00 92.94 267 SER A C 1
ATOM 2166 O O . SER A 1 267 ? 6.072 11.066 19.833 1.00 92.94 267 SER A O 1
ATOM 2168 N N . PRO A 1 268 ? 6.427 12.555 18.179 1.00 90.50 268 PRO A N 1
ATOM 2169 C CA . PRO A 1 268 ? 7.434 13.313 18.925 1.00 90.50 268 PRO A CA 1
ATOM 2170 C C . PRO A 1 268 ? 6.889 13.823 20.267 1.00 90.50 268 PRO A C 1
ATOM 2172 O O . PRO A 1 268 ? 7.528 13.669 21.302 1.00 90.50 268 PRO A O 1
ATOM 2175 N N . ALA A 1 269 ? 5.638 14.301 20.269 1.00 89.06 269 ALA A N 1
ATOM 2176 C CA . 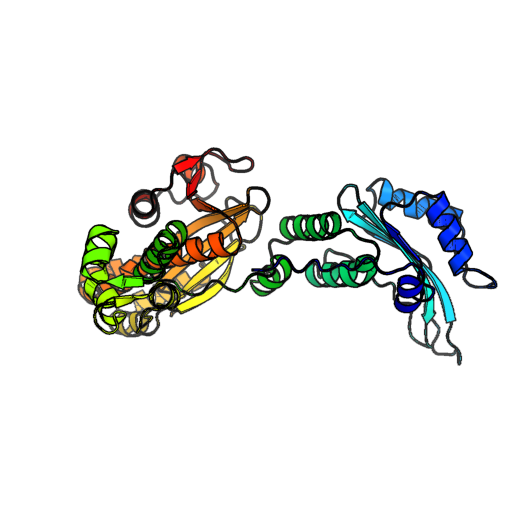ALA A 1 269 ? 4.957 14.815 21.457 1.00 89.06 269 ALA A CA 1
ATOM 2177 C C . ALA A 1 269 ? 4.788 13.781 22.586 1.00 89.06 269 ALA A C 1
ATOM 2179 O O . ALA A 1 269 ? 4.673 14.168 23.746 1.00 89.06 269 ALA A O 1
ATOM 2180 N N . LEU A 1 270 ? 4.762 12.481 22.271 1.00 88.44 270 LEU A N 1
ATOM 2181 C CA . LEU A 1 270 ? 4.747 11.422 23.283 1.00 88.44 270 LEU A CA 1
ATOM 2182 C C . LEU A 1 270 ? 6.156 10.944 23.630 1.00 88.44 270 LEU A C 1
ATOM 2184 O O . LEU A 1 270 ? 6.430 10.643 24.791 1.00 88.44 270 LEU A O 1
ATOM 2188 N N . ILE A 1 271 ? 7.050 10.860 22.647 1.00 87.75 271 ILE A N 1
ATOM 2189 C CA . ILE A 1 271 ? 8.355 10.227 22.835 1.00 87.75 271 ILE A CA 1
ATOM 2190 C C . ILE A 1 271 ? 9.344 11.155 23.524 1.00 87.75 271 ILE A C 1
ATOM 2192 O O . ILE A 1 271 ? 9.982 10.720 24.477 1.00 87.75 271 ILE A O 1
ATOM 2196 N N . GLU A 1 272 ? 9.441 12.422 23.125 1.00 89.31 272 GLU A N 1
ATOM 2197 C CA . GLU A 1 272 ? 10.412 13.353 23.712 1.00 89.31 272 GLU A CA 1
ATOM 2198 C C . GLU A 1 272 ? 10.222 13.512 25.233 1.00 89.31 272 GLU A C 1
ATOM 2200 O O . GLU A 1 272 ? 11.198 13.335 25.969 1.00 89.31 272 GLU A O 1
ATOM 2205 N N . PRO A 1 273 ? 8.996 13.727 25.768 1.00 87.31 273 PRO A N 1
ATOM 2206 C CA . PRO A 1 273 ? 8.795 13.765 27.217 1.00 87.31 273 PRO A CA 1
ATOM 2207 C C . PRO A 1 273 ? 9.095 12.425 27.892 1.00 87.31 273 PRO A C 1
ATOM 2209 O O . PRO A 1 273 ? 9.580 12.405 29.021 1.00 87.31 273 PRO A O 1
ATOM 2212 N N . THR A 1 274 ? 8.831 11.306 27.205 1.00 84.94 274 THR A N 1
ATOM 2213 C CA . THR A 1 274 ? 9.122 9.968 27.734 1.00 84.94 274 THR A CA 1
ATOM 2214 C C . THR A 1 274 ? 10.624 9.756 27.875 1.00 84.94 274 THR A C 1
ATOM 2216 O O . THR A 1 274 ? 11.075 9.315 28.926 1.00 84.94 274 THR A O 1
ATOM 2219 N N . LEU A 1 275 ? 11.406 10.102 26.851 1.00 84.38 275 LEU A N 1
ATOM 2220 C CA . LEU A 1 275 ? 12.863 9.981 26.871 1.00 84.38 275 LEU A CA 1
ATOM 2221 C C . LEU A 1 275 ? 13.487 10.848 27.966 1.00 84.38 275 LEU A C 1
ATOM 2223 O O . LEU A 1 275 ? 14.375 10.381 28.670 1.00 84.38 275 LEU A O 1
ATOM 2227 N N . ASN A 1 276 ? 12.976 12.065 28.163 1.00 87.12 276 ASN A N 1
ATOM 2228 C CA . ASN A 1 276 ? 13.440 12.961 29.226 1.00 87.12 276 ASN A CA 1
ATOM 2229 C C . ASN A 1 276 ? 13.131 12.437 30.637 1.00 87.12 276 ASN A C 1
ATOM 2231 O O . ASN A 1 276 ? 13.828 12.783 31.588 1.00 87.12 276 ASN A O 1
ATOM 2235 N N . ALA A 1 277 ? 12.084 11.622 30.785 1.00 85.62 277 ALA A N 1
ATOM 2236 C CA . ALA A 1 277 ? 11.714 11.002 32.054 1.00 85.62 277 ALA A CA 1
ATOM 2237 C C . ALA A 1 277 ? 12.475 9.692 32.334 1.00 85.62 277 ALA A C 1
ATOM 2239 O O . ALA A 1 277 ? 12.403 9.169 33.447 1.00 85.62 277 ALA A O 1
ATOM 2240 N N . LEU A 1 278 ? 13.179 9.137 31.342 1.00 85.94 278 LEU A N 1
ATOM 2241 C CA . LEU A 1 278 ? 13.867 7.854 31.445 1.00 85.94 278 LEU A CA 1
ATOM 2242 C C . LEU A 1 278 ? 15.371 8.026 31.726 1.00 85.94 278 LEU A C 1
ATOM 2244 O O . LEU A 1 278 ? 15.980 9.009 31.308 1.00 85.94 278 LEU A O 1
ATOM 2248 N N . PRO A 1 279 ? 16.015 7.054 32.400 1.00 87.31 279 PRO A N 1
ATOM 2249 C CA . PRO A 1 279 ? 17.469 7.046 32.550 1.00 87.31 279 PRO A CA 1
ATOM 2250 C C . PRO A 1 279 ? 18.194 7.000 31.195 1.00 87.31 279 PRO A C 1
ATOM 2252 O O . PRO A 1 279 ? 17.766 6.281 30.292 1.00 87.31 279 PRO A O 1
ATOM 2255 N N . ASN A 1 280 ? 19.357 7.656 31.081 1.00 86.38 280 ASN A N 1
ATOM 2256 C CA . ASN A 1 280 ? 20.155 7.712 29.839 1.00 86.38 280 ASN A CA 1
ATOM 2257 C C . ASN A 1 280 ? 20.431 6.333 29.207 1.00 86.38 280 ASN A C 1
ATOM 2259 O O . ASN A 1 280 ? 20.391 6.196 27.987 1.00 86.38 280 ASN A O 1
ATOM 2263 N N . GLN A 1 281 ? 20.646 5.298 30.025 1.00 86.62 281 GLN A N 1
ATOM 2264 C CA . GLN A 1 281 ? 20.865 3.921 29.557 1.00 86.62 281 GLN A CA 1
ATOM 2265 C C . GLN A 1 281 ? 19.676 3.372 28.747 1.00 86.62 281 GLN A C 1
ATOM 2267 O O . GLN A 1 281 ? 19.853 2.565 27.837 1.00 86.62 281 GLN A O 1
ATOM 2272 N N . VAL A 1 282 ? 18.453 3.806 29.057 1.00 84.12 282 VAL A N 1
ATOM 2273 C CA . VAL A 1 282 ? 17.237 3.407 28.336 1.00 84.12 282 VAL A CA 1
ATOM 2274 C C . VAL A 1 282 ? 17.182 4.093 26.975 1.00 84.12 282 VAL A C 1
ATOM 2276 O O . VAL A 1 282 ? 16.883 3.449 25.971 1.00 84.12 282 VAL A O 1
ATOM 2279 N N . THR A 1 283 ? 17.547 5.373 26.922 1.00 83.50 283 THR A N 1
ATOM 2280 C CA . THR A 1 283 ? 17.677 6.125 25.669 1.00 83.50 283 THR A CA 1
ATOM 2281 C C . THR A 1 283 ? 18.728 5.493 24.754 1.00 83.50 283 THR A C 1
ATOM 2283 O O . THR A 1 283 ? 18.476 5.306 23.566 1.00 83.50 283 THR A O 1
ATOM 2286 N N . GLU A 1 284 ? 19.871 5.062 25.296 1.00 86.81 284 GLU A N 1
ATOM 2287 C CA . GLU A 1 284 ? 20.896 4.326 24.541 1.00 86.81 284 GLU A CA 1
ATOM 2288 C C . GLU A 1 284 ? 20.381 2.986 23.998 1.00 86.81 284 GLU A C 1
ATOM 2290 O O . GLU A 1 284 ? 20.621 2.662 22.830 1.00 86.81 284 GLU A O 1
ATOM 2295 N N . LYS A 1 285 ? 19.618 2.224 24.798 1.00 87.06 285 LYS A N 1
ATOM 2296 C CA . LYS A 1 285 ? 18.942 1.003 24.323 1.00 87.06 285 LYS A CA 1
ATOM 2297 C C . LYS A 1 285 ? 17.986 1.302 23.163 1.00 87.06 285 LYS A C 1
ATOM 2299 O O . LYS A 1 285 ? 17.985 0.557 22.185 1.00 87.06 285 LYS A O 1
ATOM 2304 N N . MET A 1 286 ? 17.205 2.383 23.239 1.00 84.12 286 MET A N 1
ATOM 2305 C CA . MET A 1 286 ? 16.290 2.785 22.161 1.00 84.12 286 MET A CA 1
ATOM 2306 C C . MET A 1 286 ? 17.039 3.177 20.881 1.00 84.12 286 MET A C 1
ATOM 2308 O O . MET A 1 286 ? 16.679 2.715 19.798 1.00 84.12 286 MET A O 1
ATOM 2312 N N . ILE A 1 287 ? 18.126 3.949 20.997 1.00 85.12 287 ILE A N 1
ATOM 2313 C CA . ILE A 1 287 ? 18.997 4.291 19.859 1.00 85.12 287 ILE A CA 1
ATOM 2314 C C . ILE A 1 287 ? 19.578 3.021 19.227 1.00 85.12 287 ILE A C 1
ATOM 2316 O O . ILE A 1 287 ? 19.628 2.903 18.004 1.00 85.12 287 ILE A O 1
ATOM 2320 N N . SER A 1 288 ? 20.010 2.062 20.050 1.00 85.88 288 SER A N 1
ATOM 2321 C CA . SER A 1 288 ? 20.532 0.779 19.577 1.00 85.88 288 SER A CA 1
ATOM 2322 C C . SER A 1 288 ? 19.474 -0.018 18.809 1.00 85.88 288 SER A C 1
ATOM 2324 O O . SER A 1 288 ? 19.760 -0.511 17.720 1.00 85.88 288 SER A O 1
ATOM 2326 N N . ALA A 1 289 ? 18.235 -0.083 19.310 1.00 83.56 289 ALA A N 1
ATOM 2327 C CA . ALA A 1 289 ? 17.132 -0.762 18.626 1.00 83.56 289 ALA A CA 1
ATOM 2328 C C . ALA A 1 289 ? 16.845 -0.162 17.235 1.00 83.56 289 ALA A C 1
ATOM 2330 O O . ALA A 1 289 ? 16.674 -0.906 16.269 1.00 83.56 289 ALA A O 1
ATOM 2331 N N . CYS A 1 290 ? 16.912 1.169 17.098 1.00 82.00 290 CYS A N 1
ATOM 2332 C CA . CYS A 1 290 ? 16.725 1.863 15.816 1.00 82.00 290 CYS A CA 1
ATOM 2333 C C . CYS A 1 290 ? 17.781 1.518 14.751 1.00 82.00 290 CYS A C 1
ATOM 2335 O O . CYS A 1 290 ? 17.584 1.815 13.578 1.00 82.00 290 CYS A O 1
ATOM 2337 N N . ARG A 1 291 ? 18.910 0.897 15.122 1.00 81.00 291 ARG A N 1
ATOM 2338 C CA . ARG A 1 291 ? 19.919 0.440 14.148 1.00 81.00 291 ARG A CA 1
ATOM 2339 C C . ARG A 1 291 ? 19.519 -0.847 13.443 1.00 81.00 291 ARG A C 1
ATOM 2341 O O . ARG A 1 291 ? 20.008 -1.113 12.350 1.00 81.00 291 ARG A O 1
ATOM 2348 N N . TYR A 1 292 ? 18.691 -1.655 14.096 1.00 80.56 292 TYR A N 1
ATOM 2349 C CA . TYR A 1 292 ? 18.343 -2.989 13.625 1.00 80.56 292 TYR A CA 1
ATOM 2350 C C . TYR A 1 292 ? 16.896 -3.092 13.178 1.00 80.56 292 TYR A C 1
ATOM 2352 O O . TYR A 1 292 ? 16.593 -4.025 12.458 1.00 80.56 292 TYR A O 1
ATOM 2360 N N . HIS A 1 293 ? 16.015 -2.171 13.566 1.00 84.38 293 HIS A N 1
ATOM 2361 C CA . HIS A 1 293 ? 14.604 -2.164 13.179 1.00 84.38 293 HIS A CA 1
ATOM 2362 C C . HIS A 1 293 ? 14.264 -0.912 12.360 1.00 84.38 293 HIS A C 1
ATOM 2364 O O . HIS A 1 293 ? 14.988 0.082 12.436 1.00 84.38 293 HIS A O 1
ATOM 2370 N N . PRO A 1 294 ? 13.176 -0.927 11.566 1.00 82.06 294 PRO A N 1
ATOM 2371 C CA . PRO A 1 294 ? 12.782 0.207 10.736 1.00 82.06 294 PRO A CA 1
ATOM 2372 C C . PRO A 1 294 ? 12.086 1.285 11.587 1.00 82.06 294 PRO A C 1
ATOM 2374 O O . PRO A 1 294 ? 10.897 1.563 11.429 1.00 82.06 294 PRO A O 1
ATOM 2377 N N . SER A 1 295 ? 12.831 1.871 12.522 1.00 86.50 295 SER A N 1
ATOM 2378 C CA . SER A 1 295 ? 12.366 2.868 13.483 1.00 86.50 295 SER A CA 1
ATOM 2379 C C . SER A 1 295 ? 13.387 3.988 13.661 1.00 86.50 295 SER A C 1
ATOM 2381 O O . SER A 1 295 ? 14.583 3.813 13.445 1.00 86.50 295 SER A O 1
ATOM 2383 N N . ASP A 1 296 ? 12.914 5.139 14.119 1.00 87.94 296 ASP A N 1
ATOM 2384 C CA . ASP A 1 296 ? 13.735 6.261 14.564 1.00 87.94 296 ASP A CA 1
ATOM 2385 C C . ASP A 1 296 ? 13.360 6.702 15.986 1.00 87.94 296 ASP A C 1
ATOM 2387 O O . ASP A 1 296 ? 12.421 6.184 16.593 1.00 87.94 296 ASP A O 1
ATOM 2391 N N . MET A 1 297 ? 14.061 7.711 16.507 1.00 87.50 297 MET A N 1
ATOM 2392 C CA . MET A 1 297 ? 13.836 8.236 17.860 1.00 87.50 297 MET A CA 1
ATOM 2393 C C . MET A 1 297 ? 12.473 8.905 18.069 1.00 87.50 297 MET A C 1
ATOM 2395 O O . MET A 1 297 ? 12.159 9.277 19.189 1.00 87.50 297 MET A O 1
ATOM 2399 N N . ASN A 1 298 ? 11.657 9.040 17.023 1.00 90.62 298 ASN A N 1
ATOM 2400 C CA . ASN A 1 298 ? 10.292 9.552 17.096 1.00 90.62 298 ASN A CA 1
ATOM 2401 C C . ASN A 1 298 ? 9.255 8.475 16.757 1.00 90.62 298 ASN A C 1
ATOM 2403 O O . ASN A 1 298 ? 8.075 8.791 16.590 1.00 90.62 298 ASN A O 1
ATOM 2407 N N . THR A 1 299 ? 9.666 7.212 16.652 1.00 92.56 299 THR A N 1
ATOM 2408 C CA . THR A 1 299 ? 8.795 6.090 16.314 1.00 92.56 299 THR A CA 1
ATOM 2409 C C . THR A 1 299 ? 8.151 5.506 17.563 1.00 92.56 299 THR A C 1
ATOM 2411 O O . THR A 1 299 ? 8.828 5.003 18.455 1.00 92.56 299 THR A O 1
ATOM 2414 N N . VAL A 1 300 ? 6.818 5.526 17.606 1.00 92.75 300 VAL A N 1
ATOM 2415 C CA . VAL A 1 300 ? 6.050 4.822 18.640 1.00 92.75 300 VAL A CA 1
ATOM 2416 C C . VAL A 1 300 ? 5.997 3.344 18.298 1.00 92.75 300 VAL A C 1
ATOM 2418 O O . VAL A 1 300 ? 6.185 2.511 19.172 1.00 92.75 300 VAL A O 1
ATOM 2421 N N . GLY A 1 301 ? 5.772 3.002 17.036 1.00 92.62 301 GLY A N 1
ATOM 2422 C CA . GLY A 1 301 ? 5.767 1.628 16.554 1.00 92.62 301 GLY A CA 1
ATOM 2423 C C . GLY A 1 301 ? 5.697 1.583 15.038 1.00 92.62 301 GLY A C 1
ATOM 2424 O O . GLY A 1 301 ? 5.568 2.615 14.380 1.00 92.62 301 GLY A O 1
ATOM 2425 N N . TRP A 1 302 ? 5.798 0.391 14.476 1.00 93.00 302 TRP A N 1
ATOM 2426 C CA . TRP A 1 302 ? 5.821 0.187 13.038 1.00 93.00 302 TRP A CA 1
ATOM 2427 C C . TRP A 1 302 ? 5.044 -1.068 12.636 1.00 93.00 302 TRP A C 1
ATOM 2429 O O . TRP A 1 302 ? 4.850 -1.999 13.424 1.00 93.00 302 TRP A O 1
ATOM 2439 N N . ILE A 1 303 ? 4.553 -1.052 11.398 1.00 92.69 303 ILE A N 1
ATOM 2440 C CA . ILE A 1 303 ? 3.801 -2.140 10.776 1.00 92.69 303 ILE A CA 1
ATOM 2441 C C . ILE A 1 303 ? 4.474 -2.491 9.458 1.00 92.69 303 ILE A C 1
ATOM 2443 O O . ILE A 1 303 ? 4.624 -1.632 8.590 1.00 92.69 303 ILE A O 1
ATOM 2447 N N . ARG A 1 304 ? 4.860 -3.755 9.301 1.00 90.38 304 ARG A N 1
ATOM 2448 C CA . ARG A 1 304 ? 5.453 -4.287 8.078 1.00 90.38 304 ARG A CA 1
ATOM 2449 C C . ARG A 1 304 ? 4.393 -4.972 7.229 1.00 90.38 304 ARG A C 1
ATOM 2451 O O . ARG A 1 304 ? 3.644 -5.820 7.716 1.00 90.38 304 ARG A O 1
ATOM 2458 N N . LEU A 1 305 ? 4.347 -4.586 5.962 1.00 89.06 305 LEU A N 1
ATOM 2459 C CA . LEU A 1 305 ? 3.326 -4.951 4.997 1.00 89.06 305 LEU A CA 1
ATOM 2460 C C . LEU A 1 305 ? 3.943 -5.658 3.792 1.00 89.06 305 LEU A C 1
ATOM 2462 O O . LEU A 1 305 ? 4.888 -5.163 3.174 1.00 89.06 305 LEU A O 1
ATOM 2466 N N . HIS A 1 306 ? 3.343 -6.778 3.416 1.00 86.25 306 HIS A N 1
ATOM 2467 C CA . HIS A 1 306 ? 3.518 -7.411 2.119 1.00 86.25 306 HIS A CA 1
ATOM 2468 C C . HIS A 1 306 ? 2.272 -7.142 1.264 1.00 86.25 306 HIS A C 1
ATOM 2470 O O . HIS A 1 306 ? 1.151 -7.263 1.745 1.00 86.25 306 HIS A O 1
ATOM 2476 N N . ILE A 1 307 ? 2.450 -6.735 0.011 1.00 83.88 307 ILE A N 1
ATOM 2477 C CA . ILE A 1 307 ? 1.358 -6.408 -0.916 1.00 83.88 307 ILE A CA 1
ATOM 2478 C C . ILE A 1 307 ? 1.179 -7.555 -1.906 1.00 83.88 307 ILE A C 1
ATOM 2480 O O . ILE A 1 307 ? 1.772 -7.566 -2.981 1.00 83.88 307 ILE A O 1
ATOM 2484 N N . ASP A 1 308 ? 0.350 -8.526 -1.550 1.00 83.38 308 ASP A N 1
ATOM 2485 C CA . ASP A 1 308 ? 0.036 -9.634 -2.441 1.00 83.38 308 ASP A CA 1
ATOM 2486 C C . ASP A 1 308 ? -0.965 -9.172 -3.504 1.00 83.38 308 ASP A C 1
ATOM 2488 O O . ASP A 1 308 ? -2.178 -9.071 -3.287 1.00 83.38 308 ASP A O 1
ATOM 2492 N N . HIS A 1 309 ? -0.434 -8.867 -4.681 1.00 77.12 309 HIS A N 1
ATOM 2493 C CA . HIS A 1 309 ? -1.227 -8.440 -5.819 1.00 77.12 309 HIS A CA 1
ATOM 2494 C C . HIS A 1 309 ? -2.046 -9.562 -6.463 1.00 77.12 309 HIS A C 1
ATOM 2496 O O . HIS A 1 309 ? -3.087 -9.277 -7.059 1.00 77.12 309 HIS A O 1
ATOM 2502 N N . ILE A 1 310 ? -1.590 -10.814 -6.358 1.00 79.88 310 ILE A N 1
ATOM 2503 C CA . ILE A 1 310 ? -2.251 -11.969 -6.976 1.00 79.88 310 ILE A CA 1
ATOM 2504 C C . ILE A 1 310 ? -3.560 -12.227 -6.239 1.00 79.88 310 ILE A C 1
ATOM 2506 O O . ILE A 1 310 ? -4.630 -12.240 -6.843 1.00 79.88 310 ILE A O 1
ATOM 2510 N N . ASN A 1 311 ? -3.485 -12.336 -4.913 1.00 85.00 311 ASN A N 1
ATOM 2511 C CA . ASN A 1 311 ? -4.644 -12.617 -4.070 1.00 85.00 311 ASN A CA 1
ATOM 2512 C C . ASN A 1 311 ? -5.411 -11.351 -3.641 1.00 85.00 311 ASN A C 1
ATOM 2514 O O . ASN A 1 311 ? -6.432 -11.449 -2.944 1.00 85.00 311 ASN A O 1
ATOM 2518 N N . LYS A 1 312 ? -4.926 -10.170 -4.057 1.00 87.50 312 LYS A N 1
ATOM 2519 C CA . LYS A 1 312 ? -5.424 -8.832 -3.691 1.00 87.50 312 LYS A CA 1
ATOM 2520 C C . LYS A 1 312 ? -5.505 -8.666 -2.166 1.00 87.50 312 LYS A C 1
ATOM 2522 O O . LYS A 1 312 ? -6.562 -8.349 -1.612 1.00 87.50 312 LYS A O 1
ATOM 2527 N N . ILE A 1 313 ? -4.388 -8.912 -1.478 1.00 90.31 313 ILE A N 1
ATOM 2528 C CA . ILE A 1 313 ? -4.260 -8.823 -0.016 1.00 90.31 313 ILE A CA 1
ATOM 2529 C C . ILE A 1 313 ? -3.124 -7.865 0.357 1.00 90.31 313 ILE A C 1
ATOM 2531 O O . ILE A 1 313 ? -1.976 -8.047 -0.031 1.00 90.31 313 ILE A O 1
ATOM 2535 N N . VAL A 1 314 ? -3.426 -6.859 1.177 1.00 90.81 314 VAL A N 1
ATOM 2536 C CA . VAL A 1 314 ? -2.415 -6.153 1.973 1.00 90.81 314 VAL A CA 1
ATOM 2537 C C . VAL A 1 314 ? -2.188 -6.989 3.221 1.00 90.81 314 VAL A C 1
ATOM 2539 O O . VAL A 1 314 ? -3.055 -7.084 4.082 1.00 90.81 314 VAL A O 1
ATOM 2542 N N . PHE A 1 315 ? -1.048 -7.647 3.313 1.00 91.31 315 PHE A N 1
ATOM 2543 C CA . PHE A 1 315 ? -0.742 -8.590 4.370 1.00 91.31 315 PHE A CA 1
ATOM 2544 C C . PHE A 1 315 ? 0.144 -7.952 5.439 1.00 91.31 315 PHE A C 1
ATOM 2546 O O . PHE A 1 315 ? 1.260 -7.526 5.149 1.00 91.31 315 PHE A O 1
ATOM 2553 N N . ILE A 1 316 ? -0.337 -7.893 6.680 1.00 91.62 316 ILE A N 1
ATOM 2554 C CA . ILE A 1 316 ? 0.450 -7.451 7.830 1.00 91.62 316 ILE A CA 1
ATOM 2555 C C . ILE A 1 316 ? 1.308 -8.619 8.312 1.00 91.62 316 ILE A C 1
ATOM 2557 O O . ILE A 1 316 ? 0.829 -9.530 8.992 1.00 91.62 316 ILE A O 1
ATOM 2561 N N . ASP A 1 317 ? 2.585 -8.549 7.956 1.00 86.81 317 ASP A N 1
ATOM 2562 C CA . ASP A 1 317 ? 3.600 -9.532 8.323 1.00 86.81 317 ASP A CA 1
ATOM 2563 C C . ASP A 1 317 ? 4.117 -9.285 9.744 1.00 86.81 317 ASP A C 1
ATOM 2565 O O . ASP A 1 317 ? 4.326 -10.216 10.518 1.00 86.81 317 ASP A O 1
ATOM 2569 N N . GLU A 1 318 ? 4.262 -8.013 10.134 1.00 87.31 318 GLU A N 1
ATOM 2570 C CA . GLU A 1 318 ? 4.733 -7.684 11.474 1.00 87.31 318 GLU A CA 1
ATOM 2571 C C . GLU A 1 318 ? 4.121 -6.412 12.059 1.00 87.31 318 GLU A C 1
ATOM 2573 O O . GLU A 1 318 ? 3.964 -5.402 11.379 1.00 87.31 318 GLU A O 1
ATOM 2578 N N . VAL A 1 319 ? 3.809 -6.458 13.356 1.00 89.44 319 VAL A N 1
ATOM 2579 C CA . VAL A 1 319 ? 3.455 -5.295 14.179 1.00 89.44 319 VAL A CA 1
ATOM 2580 C C . VAL A 1 319 ? 4.382 -5.275 15.390 1.00 89.44 319 VAL A C 1
ATOM 2582 O O . VAL A 1 319 ? 4.429 -6.249 16.152 1.00 89.44 319 VAL A O 1
ATOM 2585 N N . GLN A 1 320 ? 5.121 -4.180 15.578 1.00 88.50 320 GLN A N 1
ATOM 2586 C CA . GLN A 1 320 ? 6.094 -4.066 16.665 1.00 88.50 320 GLN A CA 1
ATOM 2587 C C . GLN A 1 320 ? 6.280 -2.625 17.151 1.00 88.50 320 GLN A C 1
ATOM 2589 O O . GLN A 1 320 ? 6.104 -1.661 16.413 1.00 88.50 320 GLN A O 1
ATOM 2594 N N . SER A 1 321 ? 6.642 -2.484 18.426 1.00 90.44 321 SER A N 1
ATOM 2595 C CA . SER A 1 321 ? 7.011 -1.211 19.040 1.00 90.44 321 SER A CA 1
ATOM 2596 C C . SER A 1 321 ? 8.210 -1.399 19.959 1.00 90.44 321 SER A C 1
ATOM 2598 O O . SER A 1 321 ? 8.071 -1.834 21.098 1.00 90.44 321 SER A O 1
ATOM 2600 N N . ASP A 1 322 ? 9.397 -1.050 19.474 1.00 88.38 322 ASP A N 1
ATOM 2601 C CA . ASP A 1 322 ? 10.615 -1.092 20.289 1.00 88.38 322 ASP A CA 1
ATOM 2602 C C . ASP A 1 322 ? 10.540 -0.088 21.444 1.00 88.38 322 ASP A C 1
ATOM 2604 O O . ASP A 1 322 ? 10.888 -0.408 22.580 1.00 88.38 322 ASP A O 1
ATOM 2608 N N . PHE A 1 323 ? 9.973 1.092 21.175 1.00 88.56 323 PHE A N 1
ATOM 2609 C CA . PHE A 1 323 ? 9.738 2.133 22.169 1.00 88.56 323 PHE A CA 1
ATOM 2610 C C . PHE A 1 323 ? 8.890 1.636 23.348 1.00 88.56 323 PHE A C 1
ATOM 2612 O O . PHE A 1 323 ? 9.325 1.746 24.491 1.00 88.56 323 PHE A O 1
ATOM 2619 N N . ILE A 1 324 ? 7.709 1.053 23.104 1.00 87.88 324 ILE A N 1
ATOM 2620 C CA . ILE A 1 324 ? 6.826 0.589 24.187 1.00 87.88 324 ILE A CA 1
ATOM 2621 C C . ILE A 1 324 ? 7.442 -0.595 24.924 1.00 87.88 324 ILE A C 1
ATOM 2623 O O . ILE A 1 324 ? 7.319 -0.672 26.145 1.00 87.88 324 ILE A O 1
ATOM 2627 N N . GLU A 1 325 ? 8.078 -1.532 24.218 1.00 86.94 325 GLU A N 1
ATOM 2628 C CA . GLU A 1 325 ? 8.679 -2.698 24.869 1.00 86.94 325 GLU A CA 1
ATOM 2629 C C . GLU A 1 325 ? 9.829 -2.295 25.802 1.00 86.94 325 GLU A C 1
ATOM 2631 O O . GLU A 1 325 ? 9.870 -2.785 26.929 1.00 86.94 325 GLU A O 1
ATOM 2636 N N . ILE A 1 326 ? 10.686 -1.355 25.388 1.00 87.38 326 ILE A N 1
ATOM 2637 C CA . ILE A 1 326 ? 11.773 -0.826 26.224 1.00 87.38 326 ILE A CA 1
ATOM 2638 C C . ILE A 1 326 ? 11.212 0.048 27.358 1.00 87.38 326 ILE A C 1
ATOM 2640 O O . ILE A 1 326 ? 11.571 -0.128 28.519 1.00 87.38 326 ILE A O 1
ATOM 2644 N N . ALA A 1 327 ? 10.282 0.961 27.062 1.00 85.62 327 ALA A N 1
ATOM 2645 C CA . ALA A 1 327 ? 9.701 1.865 28.059 1.00 85.62 327 ALA A CA 1
ATOM 2646 C C . ALA A 1 327 ? 8.910 1.122 29.155 1.00 85.62 327 ALA A C 1
ATOM 2648 O O . ALA A 1 327 ? 8.846 1.576 30.298 1.00 85.62 327 ALA A O 1
ATOM 2649 N N . ARG A 1 328 ? 8.339 -0.052 28.848 1.00 85.12 328 ARG A N 1
ATOM 2650 C CA . ARG A 1 328 ? 7.657 -0.911 29.833 1.00 85.12 328 ARG A CA 1
ATOM 2651 C C . ARG A 1 328 ? 8.574 -1.433 30.938 1.00 85.12 328 ARG A C 1
ATOM 2653 O O . ARG A 1 328 ? 8.051 -1.759 32.001 1.00 85.12 328 ARG A O 1
ATOM 2660 N N . GLU A 1 329 ? 9.892 -1.484 30.734 1.00 86.12 329 GLU A N 1
ATOM 2661 C CA . GLU A 1 329 ? 10.854 -1.809 31.804 1.00 86.12 329 GLU A CA 1
ATOM 2662 C C . GLU A 1 329 ? 10.794 -0.781 32.952 1.00 86.12 329 GLU A C 1
ATOM 2664 O O . GLU A 1 329 ? 11.129 -1.102 34.088 1.00 86.12 329 GLU A O 1
ATOM 2669 N N . HIS A 1 330 ? 10.280 0.426 32.681 1.00 86.81 330 HIS A N 1
ATOM 2670 C CA . HIS A 1 330 ? 10.169 1.547 33.619 1.00 86.81 330 HIS A CA 1
ATOM 2671 C C . HIS A 1 330 ? 8.721 2.026 33.781 1.00 86.81 330 HIS A C 1
ATOM 2673 O O . HIS A 1 330 ? 8.446 3.220 33.902 1.00 86.81 330 HIS A O 1
ATOM 2679 N N . ARG A 1 331 ? 7.774 1.081 33.762 1.00 82.31 331 ARG A N 1
ATOM 2680 C CA . ARG A 1 331 ? 6.328 1.337 33.703 1.00 82.31 331 ARG A CA 1
ATOM 2681 C C . ARG A 1 331 ? 5.828 2.377 34.712 1.00 82.31 331 ARG A C 1
ATOM 2683 O O . ARG A 1 331 ? 4.981 3.183 34.348 1.00 82.31 331 ARG A O 1
ATOM 2690 N N . GLU A 1 332 ? 6.352 2.383 35.935 1.00 84.75 332 GLU A N 1
ATOM 2691 C CA . GLU A 1 332 ? 5.946 3.317 36.997 1.00 84.75 332 GLU A CA 1
ATOM 2692 C C . GLU A 1 332 ? 6.224 4.785 36.638 1.00 84.75 332 GLU A C 1
ATOM 2694 O O . GLU A 1 332 ? 5.414 5.657 36.942 1.00 84.75 332 GLU A O 1
ATOM 2699 N N . THR A 1 333 ? 7.313 5.050 35.915 1.00 81.38 333 THR A N 1
ATOM 2700 C CA . THR A 1 333 ? 7.744 6.401 35.529 1.00 81.38 333 THR A CA 1
ATOM 2701 C C . THR A 1 333 ? 6.976 6.936 34.322 1.00 81.38 333 THR A C 1
ATOM 2703 O O . THR A 1 333 ? 6.725 8.133 34.215 1.00 81.38 333 THR A O 1
ATOM 2706 N N . VAL A 1 334 ? 6.587 6.053 33.396 1.00 84.06 334 VAL A N 1
ATOM 2707 C CA . VAL A 1 334 ? 6.077 6.447 32.068 1.00 84.06 334 VAL A CA 1
ATOM 2708 C C . VAL A 1 334 ? 4.657 5.953 31.783 1.00 84.06 334 VAL A C 1
ATOM 2710 O O . VAL A 1 334 ? 4.190 6.028 30.647 1.00 84.06 334 VAL A O 1
ATOM 2713 N N . GLN A 1 335 ? 3.923 5.474 32.795 1.00 86.88 335 GLN A N 1
ATOM 2714 C CA . GLN A 1 335 ? 2.575 4.915 32.622 1.00 86.88 335 GLN A CA 1
ATOM 2715 C C . GLN A 1 335 ? 1.594 5.838 31.873 1.00 86.88 335 GLN A C 1
ATOM 2717 O O . GLN A 1 335 ? 0.895 5.333 30.987 1.00 86.88 335 GLN A O 1
ATOM 2722 N N . PRO A 1 336 ? 1.507 7.154 32.166 1.00 83.75 336 PRO A N 1
ATOM 2723 C CA . PRO A 1 336 ? 0.594 8.040 31.442 1.00 83.75 336 PRO A CA 1
ATOM 2724 C C . PRO A 1 336 ? 0.934 8.131 29.949 1.00 83.75 336 PRO A C 1
ATOM 2726 O O . PRO A 1 336 ? 0.040 8.122 29.105 1.00 83.75 336 PRO A O 1
ATOM 2729 N N . LEU A 1 337 ? 2.229 8.140 29.624 1.00 81.50 337 LEU A N 1
ATOM 2730 C CA . LEU A 1 337 ? 2.738 8.226 28.255 1.00 81.50 337 LEU A CA 1
ATOM 2731 C C . LEU A 1 337 ? 2.525 6.904 27.506 1.00 81.50 337 LEU A C 1
ATOM 2733 O O . LEU A 1 337 ? 2.082 6.907 26.359 1.00 81.50 337 LEU A O 1
ATOM 2737 N N . LEU A 1 338 ? 2.714 5.766 28.182 1.00 82.62 338 LEU A N 1
ATOM 2738 C CA . LEU A 1 338 ? 2.377 4.446 27.645 1.00 82.62 338 LEU A CA 1
ATOM 2739 C C . LEU A 1 338 ? 0.878 4.305 27.356 1.00 82.62 338 LEU A C 1
ATOM 2741 O O . LEU A 1 338 ? 0.514 3.726 26.335 1.00 82.62 338 LEU A O 1
ATOM 2745 N N . ASN A 1 339 ? 0.010 4.845 28.216 1.00 86.62 339 ASN A N 1
ATOM 2746 C CA . ASN A 1 339 ? -1.438 4.833 27.988 1.00 86.62 339 ASN A CA 1
ATOM 2747 C C . ASN A 1 339 ? -1.829 5.680 26.771 1.00 86.62 339 ASN A C 1
ATOM 2749 O O . ASN A 1 339 ? -2.696 5.273 26.002 1.00 86.62 339 ASN A O 1
ATOM 2753 N N . ALA A 1 340 ? -1.182 6.832 26.582 1.00 85.44 340 ALA A N 1
ATOM 2754 C CA . ALA A 1 340 ? -1.407 7.681 25.416 1.00 85.44 340 ALA A CA 1
ATOM 2755 C C . ALA A 1 340 ? -0.870 7.050 24.117 1.00 85.44 340 ALA A C 1
ATOM 2757 O O . ALA A 1 340 ? -1.466 7.226 23.056 1.00 85.44 340 ALA A O 1
ATOM 2758 N N . ALA A 1 341 ? 0.221 6.282 24.202 1.00 85.62 341 ALA A N 1
ATOM 2759 C CA . ALA A 1 341 ? 0.811 5.576 23.070 1.00 85.62 341 ALA A CA 1
ATOM 2760 C C . ALA A 1 341 ? 0.068 4.278 22.703 1.00 85.62 341 ALA A C 1
ATOM 2762 O O . ALA A 1 341 ? 0.038 3.929 21.529 1.00 85.62 341 ALA A O 1
ATOM 2763 N N . GLU A 1 342 ? -0.549 3.572 23.661 1.00 82.44 342 GLU A N 1
ATOM 2764 C CA . GLU A 1 342 ? -1.198 2.254 23.480 1.00 82.44 342 GLU A CA 1
ATOM 2765 C C . GLU A 1 342 ? -2.079 2.118 22.223 1.00 82.44 342 GLU A C 1
ATOM 2767 O O . GLU A 1 342 ? -1.948 1.106 21.526 1.00 82.44 342 GLU A O 1
ATOM 2772 N N . PRO A 1 343 ? -2.904 3.117 21.848 1.00 88.38 343 PRO A N 1
ATOM 2773 C CA . PRO A 1 343 ? -3.772 3.020 20.679 1.00 88.38 343 PRO A CA 1
ATOM 2774 C C . PRO A 1 343 ? -3.050 2.927 19.329 1.00 88.38 343 PRO A C 1
ATOM 2776 O O . PRO A 1 343 ? -3.713 2.655 18.324 1.00 88.38 343 PRO A O 1
ATOM 2779 N N . TRP A 1 344 ? -1.732 3.160 19.268 1.00 91.50 344 TRP A N 1
ATOM 2780 C CA . TRP A 1 344 ? -0.980 3.289 18.015 1.00 91.50 344 TRP A CA 1
ATOM 2781 C C . TRP A 1 344 ? -1.198 2.100 17.070 1.00 91.50 344 TRP A C 1
ATOM 2783 O O . TRP A 1 344 ? -1.519 2.308 15.902 1.00 91.50 344 TRP A O 1
ATOM 2793 N N . ALA A 1 345 ? -1.101 0.860 17.571 1.00 91.44 345 ALA A N 1
ATOM 2794 C CA . ALA A 1 345 ? -1.203 -0.347 16.749 1.00 91.44 345 ALA A CA 1
ATOM 2795 C C . ALA A 1 345 ? -2.613 -0.483 16.172 1.00 91.44 345 ALA A C 1
ATOM 2797 O O . ALA A 1 345 ? -2.802 -0.770 14.991 1.00 91.44 345 ALA A O 1
ATOM 2798 N N . ARG A 1 346 ? -3.623 -0.168 16.991 1.00 90.81 346 ARG A N 1
ATOM 2799 C CA . ARG A 1 346 ? -5.027 -0.155 16.581 1.00 90.81 346 ARG A CA 1
ATOM 2800 C C . ARG A 1 346 ? -5.268 0.846 15.453 1.00 90.81 346 ARG A C 1
ATOM 2802 O O . ARG A 1 346 ? -5.952 0.511 14.489 1.00 90.81 346 ARG A O 1
ATOM 2809 N N . HIS A 1 347 ? -4.714 2.051 15.552 1.00 91.69 347 HIS A N 1
ATOM 2810 C CA . HIS A 1 347 ? -4.830 3.068 14.505 1.00 91.69 347 HIS A CA 1
ATOM 2811 C C . HIS A 1 347 ? -4.005 2.733 13.259 1.00 91.69 347 HIS A C 1
ATOM 2813 O O . HIS A 1 347 ? -4.471 2.926 12.139 1.00 91.69 347 HIS A O 1
ATOM 2819 N N . GLY A 1 348 ? -2.824 2.143 13.431 1.00 92.31 348 GLY A N 1
ATOM 2820 C CA . GLY A 1 348 ? -2.023 1.630 12.327 1.00 92.31 348 GLY A CA 1
ATOM 2821 C C . GLY A 1 348 ? -2.757 0.554 11.525 1.00 92.31 348 GLY A C 1
ATOM 2822 O O . GLY A 1 348 ? -2.776 0.599 10.299 1.00 92.31 348 GLY A O 1
ATOM 2823 N N . ILE A 1 349 ? -3.465 -0.357 12.192 1.00 92.81 349 ILE A N 1
ATOM 2824 C CA . ILE A 1 349 ? -4.297 -1.365 11.518 1.00 92.81 349 ILE A CA 1
ATOM 2825 C C . ILE A 1 349 ? -5.501 -0.718 10.825 1.00 92.81 349 ILE A C 1
ATOM 2827 O O . ILE A 1 349 ? -5.817 -1.088 9.697 1.00 92.81 349 ILE A O 1
ATOM 2831 N N . CYS A 1 350 ? -6.144 0.282 11.441 1.00 91.94 350 CYS A N 1
ATOM 2832 C CA . CYS A 1 350 ? -7.219 1.044 10.789 1.00 91.94 350 CYS A CA 1
ATOM 2833 C C . CYS A 1 350 ? -6.731 1.751 9.517 1.00 91.94 350 CYS A C 1
ATOM 2835 O O . CYS A 1 350 ? -7.432 1.754 8.508 1.00 91.94 350 CYS A O 1
ATOM 2837 N N . THR A 1 351 ? -5.518 2.301 9.563 1.00 92.31 351 THR A N 1
ATOM 2838 C CA . THR A 1 351 ? -4.824 2.902 8.420 1.00 92.31 351 THR A CA 1
ATOM 2839 C C . THR A 1 351 ? -4.616 1.869 7.312 1.00 92.31 351 THR A C 1
ATOM 2841 O O . THR A 1 351 ? -5.038 2.099 6.180 1.00 92.31 351 THR A O 1
ATOM 2844 N N . CYS A 1 352 ? -4.049 0.701 7.638 1.00 92.56 352 CYS A N 1
ATOM 2845 C CA . CYS A 1 352 ? -3.839 -0.379 6.669 1.00 92.56 352 CYS A CA 1
ATOM 2846 C C . CYS A 1 352 ? -5.160 -0.856 6.055 1.00 92.56 352 CYS A C 1
ATOM 2848 O O . CYS A 1 352 ? -5.230 -1.085 4.854 1.00 92.56 352 CYS A O 1
ATOM 2850 N N . LEU A 1 353 ? -6.217 -0.974 6.862 1.00 92.44 353 LEU A N 1
ATOM 2851 C CA . LEU A 1 353 ? -7.531 -1.417 6.404 1.00 92.44 353 LEU A CA 1
ATOM 2852 C C . LEU A 1 353 ? -8.183 -0.405 5.462 1.00 92.44 353 LEU A C 1
ATOM 2854 O O . LEU A 1 353 ? -8.712 -0.775 4.413 1.00 92.44 353 LEU A O 1
ATOM 2858 N N . GLN A 1 354 ? -8.168 0.876 5.834 1.00 88.56 354 GLN A N 1
ATOM 2859 C CA . GLN A 1 354 ? -8.697 1.927 4.975 1.00 88.56 354 GLN A CA 1
ATOM 2860 C C . GLN A 1 354 ? -7.958 1.938 3.637 1.00 88.56 354 GLN A C 1
ATOM 2862 O O . GLN A 1 354 ? -8.600 2.021 2.591 1.00 88.56 354 GLN A O 1
ATOM 2867 N N . TRP A 1 355 ? -6.633 1.822 3.681 1.00 88.62 355 TRP A N 1
ATOM 2868 C CA . TRP A 1 355 ? -5.808 1.803 2.487 1.00 88.62 355 TRP A CA 1
ATOM 2869 C C . TRP A 1 355 ? -6.075 0.577 1.618 1.00 88.62 355 TRP A C 1
ATOM 2871 O O . TRP A 1 355 ? -6.374 0.744 0.441 1.00 88.62 355 TRP A O 1
ATOM 2881 N N . ALA A 1 356 ? -6.092 -0.629 2.198 1.00 90.25 356 ALA A N 1
ATOM 2882 C CA . ALA A 1 356 ? -6.446 -1.860 1.493 1.00 90.25 356 ALA A CA 1
ATOM 2883 C C . ALA A 1 356 ? -7.773 -1.691 0.734 1.00 90.25 356 ALA A C 1
ATOM 2885 O O . ALA A 1 356 ? -7.836 -1.911 -0.471 1.00 90.25 356 ALA A O 1
ATOM 2886 N N . ARG A 1 357 ? -8.805 -1.148 1.392 1.00 87.25 357 ARG A N 1
ATOM 2887 C CA . ARG A 1 357 ? -10.105 -0.865 0.759 1.00 87.25 357 ARG A CA 1
ATOM 2888 C C . ARG A 1 357 ? -10.025 0.166 -0.367 1.00 87.25 357 ARG A C 1
ATOM 2890 O O . ARG A 1 357 ? -10.707 0.002 -1.371 1.00 87.25 357 ARG A O 1
ATOM 2897 N N . GLN A 1 358 ? -9.236 1.230 -0.206 1.00 83.81 358 GLN A N 1
ATOM 2898 C CA . GLN A 1 358 ? -9.052 2.257 -1.241 1.00 83.81 358 GLN A CA 1
ATOM 2899 C C . GLN A 1 358 ? -8.400 1.691 -2.502 1.00 83.81 358 GLN A C 1
ATOM 2901 O O . GLN A 1 358 ? -8.752 2.110 -3.600 1.00 83.81 358 GLN A O 1
ATOM 2906 N N . ILE A 1 359 ? -7.491 0.729 -2.342 1.00 82.12 359 ILE A N 1
ATOM 2907 C CA . ILE A 1 359 ? -6.801 0.088 -3.463 1.00 82.12 359 ILE A CA 1
ATOM 2908 C C . ILE A 1 359 ? -7.549 -1.145 -4.006 1.00 82.12 359 ILE A C 1
ATOM 2910 O O . ILE A 1 359 ? -7.108 -1.738 -4.986 1.00 82.12 359 ILE A O 1
ATOM 2914 N N . GLY A 1 360 ? -8.687 -1.521 -3.403 1.00 85.44 360 GLY A N 1
ATOM 2915 C CA . GLY A 1 360 ? -9.524 -2.661 -3.809 1.00 85.44 360 GLY A CA 1
ATOM 2916 C C . GLY A 1 360 ? -9.057 -4.025 -3.282 1.00 85.44 360 GLY A C 1
ATOM 2917 O O . GLY A 1 360 ? -9.288 -5.042 -3.928 1.00 85.44 360 GLY A O 1
ATOM 2918 N N . TYR A 1 361 ? -8.334 -4.042 -2.162 1.00 90.19 361 TYR A N 1
ATOM 2919 C CA . TYR A 1 361 ? -7.684 -5.213 -1.572 1.00 90.19 361 TYR A CA 1
ATOM 2920 C C . TYR A 1 361 ? -8.298 -5.520 -0.208 1.00 90.19 361 TYR A C 1
ATOM 2922 O O . TYR A 1 361 ? -8.870 -4.656 0.464 1.00 90.19 361 TYR A O 1
ATOM 2930 N N . ARG A 1 362 ? -8.109 -6.761 0.231 1.00 93.62 362 ARG A N 1
ATOM 2931 C CA . ARG A 1 362 ? -8.421 -7.212 1.589 1.00 93.62 362 ARG A CA 1
ATOM 2932 C C . ARG A 1 362 ? -7.228 -6.977 2.509 1.00 93.62 362 ARG A C 1
ATOM 2934 O O . ARG A 1 362 ? -6.092 -6.893 2.047 1.00 93.62 362 ARG A O 1
ATOM 2941 N N . LEU A 1 363 ? -7.468 -6.885 3.813 1.00 94.56 363 LEU A N 1
ATOM 2942 C CA . LEU A 1 363 ? -6.394 -6.820 4.807 1.00 94.56 363 LEU A CA 1
ATOM 2943 C C . LEU A 1 363 ? -6.161 -8.219 5.387 1.00 94.56 363 LEU A C 1
ATOM 2945 O O . LEU A 1 363 ? -7.120 -8.892 5.755 1.00 94.56 363 LEU A O 1
ATOM 2949 N N . GLY A 1 364 ? -4.905 -8.644 5.486 1.00 93.00 364 GLY A N 1
ATOM 2950 C CA . GLY A 1 364 ? -4.505 -9.950 6.007 1.00 93.00 364 GLY A CA 1
ATOM 2951 C C . GLY A 1 364 ? -3.570 -9.857 7.214 1.00 93.00 364 GLY A C 1
ATOM 2952 O O . GLY A 1 364 ? -2.884 -8.857 7.403 1.00 93.00 364 GLY A O 1
ATOM 2953 N N . PHE A 1 365 ? -3.532 -10.918 8.013 1.00 89.44 365 PHE A N 1
ATOM 2954 C CA . PHE A 1 365 ? -2.680 -11.116 9.184 1.00 89.44 365 PHE A CA 1
ATOM 2955 C C . PHE A 1 365 ? -2.232 -12.573 9.280 1.00 89.44 365 PHE A C 1
ATOM 2957 O O . PHE A 1 365 ? -2.917 -13.484 8.816 1.00 89.44 365 PHE A O 1
ATOM 2964 N N . HIS A 1 366 ? -1.152 -12.825 10.012 1.00 83.81 366 HIS A N 1
ATOM 2965 C CA . HIS A 1 366 ? -0.811 -14.184 10.420 1.00 83.81 366 HIS A CA 1
ATOM 2966 C C . HIS A 1 366 ? -1.912 -14.872 11.238 1.00 83.81 366 HIS A C 1
ATOM 2968 O O . HIS A 1 366 ? -2.549 -14.270 12.105 1.00 83.81 366 HIS A O 1
ATOM 2974 N N . THR A 1 367 ? -2.068 -16.180 11.033 1.00 82.56 367 THR A N 1
ATOM 2975 C CA . THR A 1 367 ? -2.487 -17.123 12.088 1.00 82.56 367 THR A CA 1
ATOM 2976 C C . THR A 1 367 ? -1.278 -17.591 12.896 1.00 82.56 367 THR A C 1
ATOM 2978 O O . THR A 1 367 ? -0.135 -17.480 12.441 1.00 82.56 367 THR A O 1
ATOM 2981 N N . ARG A 1 368 ? -1.515 -18.191 14.074 1.00 77.31 368 ARG A N 1
ATOM 2982 C CA . ARG A 1 368 ? -0.432 -18.828 14.843 1.00 77.31 368 ARG A CA 1
ATOM 2983 C C . ARG A 1 368 ? 0.292 -19.879 14.010 1.00 77.31 368 ARG A C 1
ATOM 2985 O O . ARG A 1 368 ? 1.506 -19.969 14.113 1.00 77.31 368 ARG A O 1
ATOM 2992 N N . ALA A 1 369 ? -0.443 -20.631 13.189 1.00 73.38 369 ALA A N 1
ATOM 2993 C CA . ALA A 1 369 ? 0.117 -21.655 12.318 1.00 73.38 369 ALA A CA 1
ATOM 2994 C C . ALA A 1 369 ? 1.048 -21.044 11.259 1.00 73.38 369 ALA A C 1
ATOM 2996 O O . ALA A 1 369 ? 2.196 -21.460 11.169 1.00 73.38 369 ALA A O 1
ATOM 2997 N N . SER A 1 370 ? 0.604 -20.009 10.535 1.00 75.19 370 SER A N 1
ATOM 2998 C CA . SER A 1 370 ? 1.433 -19.342 9.513 1.00 75.19 370 SER A CA 1
ATOM 2999 C C . SER A 1 370 ? 2.681 -18.659 10.098 1.00 75.19 370 SER A C 1
ATOM 3001 O O . SER A 1 370 ? 3.772 -18.798 9.553 1.00 75.19 370 SER A O 1
ATOM 3003 N N . ALA A 1 371 ? 2.560 -17.987 11.252 1.00 72.12 371 ALA A N 1
ATOM 3004 C CA . ALA A 1 371 ? 3.697 -17.368 11.939 1.00 72.12 371 ALA A CA 1
ATOM 3005 C C . ALA A 1 371 ? 4.669 -18.417 12.505 1.00 72.12 371 ALA A C 1
ATOM 3007 O O . ALA A 1 371 ? 5.877 -18.192 12.579 1.00 72.12 371 ALA A O 1
ATOM 3008 N N . ALA A 1 372 ? 4.149 -19.588 12.885 1.00 68.50 372 ALA A N 1
ATOM 3009 C CA . ALA A 1 372 ? 4.923 -20.725 13.350 1.00 68.50 372 ALA A CA 1
ATOM 3010 C C . ALA A 1 372 ? 5.453 -21.606 12.212 1.00 68.50 372 ALA A C 1
ATOM 3012 O O . ALA A 1 372 ? 5.697 -22.783 12.453 1.00 68.50 372 ALA A O 1
ATOM 3013 N N . GLN A 1 373 ? 5.654 -21.090 10.999 1.00 62.84 373 GLN A N 1
ATOM 3014 C CA . GLN A 1 373 ? 6.332 -21.827 9.925 1.00 62.84 373 GLN A CA 1
ATOM 3015 C C . GLN A 1 373 ? 7.536 -21.090 9.316 1.00 62.84 373 GLN A C 1
ATOM 3017 O O . GLN A 1 373 ? 8.372 -21.746 8.707 1.00 62.84 373 GLN A O 1
ATOM 3022 N N . GLY A 1 374 ? 7.723 -19.790 9.579 1.00 57.22 374 GLY A N 1
ATOM 3023 C CA . GLY A 1 374 ? 8.907 -19.040 9.127 1.00 57.22 374 GLY A CA 1
ATOM 3024 C C . GLY A 1 374 ? 10.200 -19.377 9.890 1.00 57.22 374 GLY A C 1
ATOM 3025 O O . GLY A 1 374 ? 10.152 -19.787 11.056 1.00 57.22 374 GLY A O 1
ATOM 3026 N N . GLU A 1 375 ? 11.359 -19.187 9.250 1.00 44.97 375 GLU A N 1
ATOM 3027 C CA . GLU A 1 375 ? 12.679 -19.161 9.903 1.00 44.97 375 GLU A CA 1
ATOM 3028 C C . GLU A 1 375 ? 12.861 -17.851 10.702 1.00 44.97 375 GLU A C 1
ATOM 3030 O O . GLU A 1 375 ? 12.501 -16.774 10.235 1.00 44.97 375 GLU A O 1
ATOM 3035 N N . GLY A 1 376 ? 13.409 -17.922 11.926 1.00 51.97 376 GLY A N 1
ATOM 3036 C CA . GLY A 1 376 ? 13.667 -16.735 12.769 1.00 51.97 376 GLY A CA 1
ATOM 3037 C C . GLY A 1 376 ? 12.475 -16.211 13.590 1.00 51.97 376 GLY A C 1
ATOM 3038 O O . GLY A 1 376 ? 12.435 -15.039 13.945 1.00 51.97 376 GLY A O 1
ATOM 3039 N N . ARG A 1 377 ? 11.502 -17.080 13.892 1.00 56.22 377 ARG A N 1
ATOM 3040 C CA . ARG A 1 377 ? 10.214 -16.775 14.552 1.00 56.22 377 ARG A CA 1
ATOM 3041 C C . ARG A 1 377 ? 10.321 -15.854 15.761 1.00 56.22 377 ARG A C 1
ATOM 3043 O O . ARG A 1 377 ? 11.207 -16.024 16.590 1.00 56.22 377 ARG A O 1
ATOM 3050 N N . THR A 1 378 ? 9.288 -15.030 15.967 1.00 48.88 378 THR A N 1
ATOM 3051 C CA . THR A 1 378 ? 8.957 -14.528 17.306 1.00 48.88 378 THR A CA 1
ATOM 3052 C C . THR A 1 378 ? 8.143 -15.601 18.061 1.00 48.88 378 THR A C 1
ATOM 3054 O O . THR A 1 378 ? 6.940 -15.713 17.830 1.00 48.88 378 THR A O 1
ATOM 3057 N N . PRO A 1 379 ? 8.711 -16.375 19.008 1.00 49.03 379 PRO A N 1
ATOM 3058 C CA . PRO A 1 379 ? 7.986 -17.406 19.766 1.00 49.03 379 PRO A CA 1
ATOM 3059 C C . PRO A 1 379 ? 7.165 -16.793 20.914 1.00 49.03 379 PRO A C 1
ATOM 3061 O O . PRO A 1 379 ? 6.639 -17.488 21.781 1.00 49.03 379 PRO A O 1
ATOM 3064 N N . SER A 1 380 ? 7.105 -15.462 20.977 1.00 58.00 380 SER A N 1
ATOM 3065 C CA . SER A 1 380 ? 6.581 -14.743 22.122 1.00 58.00 380 SER A CA 1
ATOM 3066 C C . SER A 1 380 ? 5.057 -14.783 22.115 1.00 58.00 380 SER A C 1
ATOM 3068 O O . SER A 1 380 ? 4.398 -13.994 21.433 1.00 58.00 380 SER A O 1
ATOM 3070 N N . ALA A 1 381 ? 4.487 -15.661 22.945 1.00 62.91 381 ALA A N 1
ATOM 3071 C CA . ALA A 1 381 ? 3.062 -15.655 23.275 1.00 62.91 381 ALA A CA 1
ATOM 3072 C C . ALA A 1 381 ? 2.580 -14.251 23.692 1.00 62.91 381 ALA A C 1
ATOM 3074 O O . ALA A 1 381 ? 1.448 -13.867 23.397 1.00 62.91 381 ALA A O 1
ATOM 3075 N N . ARG A 1 382 ? 3.465 -13.450 24.305 1.00 68.88 382 ARG A N 1
ATOM 3076 C CA . ARG A 1 382 ? 3.219 -12.038 24.614 1.00 68.88 382 ARG A CA 1
ATOM 3077 C C . ARG A 1 382 ? 3.008 -11.212 23.348 1.00 68.88 382 ARG A C 1
ATOM 3079 O O . ARG A 1 382 ? 1.982 -10.556 23.253 1.00 68.88 382 ARG A O 1
ATOM 3086 N N . LYS A 1 383 ? 3.914 -11.263 22.363 1.00 69.56 383 LYS A N 1
ATOM 3087 C CA . LYS A 1 383 ? 3.756 -10.513 21.100 1.00 69.56 383 LYS A CA 1
ATOM 3088 C C . LYS A 1 383 ? 2.457 -10.899 20.392 1.00 69.56 383 LYS A C 1
ATOM 3090 O O . LYS A 1 383 ? 1.719 -10.016 19.968 1.00 69.56 383 LYS A O 1
ATOM 3095 N N . TRP A 1 384 ? 2.130 -12.195 20.364 1.00 74.75 384 TRP A N 1
ATOM 3096 C CA . TRP A 1 384 ? 0.856 -12.678 19.825 1.00 74.75 384 TRP A CA 1
ATOM 3097 C C . TRP A 1 384 ? -0.346 -12.049 20.534 1.00 74.75 384 TRP A C 1
ATOM 3099 O O . TRP A 1 384 ? -1.242 -11.511 19.889 1.00 74.75 384 TRP A O 1
ATOM 3109 N N . ASN A 1 385 ? -0.371 -12.097 21.864 1.00 75.31 385 ASN A N 1
ATOM 3110 C CA . ASN A 1 385 ? -1.501 -11.600 22.643 1.00 75.31 385 ASN A CA 1
ATOM 3111 C C . ASN A 1 385 ? -1.600 -10.067 22.627 1.00 75.31 385 ASN A C 1
ATOM 3113 O O . ASN A 1 385 ? -2.711 -9.547 22.664 1.00 75.31 385 ASN A O 1
ATOM 3117 N N . THR A 1 386 ? -0.474 -9.356 22.548 1.00 71.56 386 THR A N 1
ATOM 3118 C CA . THR A 1 386 ? -0.423 -7.888 22.563 1.00 71.56 386 THR A CA 1
ATOM 3119 C C . THR A 1 386 ? -0.717 -7.280 21.193 1.00 71.56 386 THR A C 1
ATOM 3121 O O . THR A 1 386 ? -1.492 -6.335 21.122 1.00 71.56 386 THR A O 1
ATOM 3124 N N . TYR A 1 387 ? -0.135 -7.810 20.110 1.00 75.25 387 TYR A N 1
ATOM 3125 C CA . TYR A 1 387 ? -0.156 -7.151 18.795 1.00 75.25 387 TYR A CA 1
ATOM 3126 C C . TYR A 1 387 ? -0.947 -7.890 17.710 1.00 75.25 387 TYR A C 1
ATOM 3128 O O . TYR A 1 387 ? -1.209 -7.307 16.666 1.00 75.25 387 TYR A O 1
ATOM 3136 N N . TYR A 1 388 ? -1.359 -9.143 17.927 1.00 79.56 388 TYR A N 1
ATOM 3137 C CA . TYR A 1 388 ? -2.085 -9.915 16.907 1.00 79.56 388 TYR A CA 1
ATOM 3138 C C . TYR A 1 388 ? -3.483 -10.307 17.383 1.00 79.56 388 TYR A C 1
ATOM 3140 O O . TYR A 1 388 ? -4.484 -9.804 16.876 1.00 79.56 388 TYR A O 1
ATOM 3148 N N . GLY A 1 389 ? -3.578 -11.161 18.405 1.00 80.81 389 GLY A N 1
ATOM 3149 C CA . GLY A 1 389 ? -4.834 -11.775 18.843 1.00 80.81 389 GLY A CA 1
ATOM 3150 C C . GLY A 1 389 ? -5.919 -10.769 19.239 1.00 80.81 389 GLY A C 1
ATOM 3151 O O . GLY A 1 389 ? -7.087 -10.956 18.894 1.00 80.81 389 GLY A O 1
ATOM 3152 N N . GLN A 1 390 ? -5.546 -9.675 19.913 1.00 84.75 390 GLN A N 1
ATOM 3153 C CA . GLN A 1 390 ? -6.498 -8.619 20.273 1.00 84.75 390 GLN A CA 1
ATOM 3154 C C . GLN A 1 390 ? -7.085 -7.923 19.043 1.00 84.75 390 GLN A C 1
ATOM 3156 O O . GLN A 1 390 ? -8.290 -7.672 19.003 1.00 84.75 390 GLN A O 1
ATOM 3161 N N . HIS A 1 391 ? -6.265 -7.634 18.034 1.00 86.69 391 HIS A N 1
ATOM 3162 C CA . HIS A 1 391 ? -6.715 -6.939 16.833 1.00 86.69 391 HIS A CA 1
ATOM 3163 C C . HIS A 1 391 ? -7.490 -7.865 15.893 1.00 86.69 391 HIS A C 1
ATOM 3165 O O . HIS A 1 391 ? -8.554 -7.468 15.424 1.00 86.69 391 HIS A O 1
ATOM 3171 N N . ILE A 1 392 ? -7.051 -9.118 15.728 1.00 86.19 392 ILE A N 1
ATOM 3172 C CA . ILE A 1 392 ? -7.780 -10.167 14.996 1.00 86.19 392 ILE A CA 1
ATOM 3173 C C . ILE A 1 392 ? -9.218 -10.272 15.520 1.00 86.19 392 ILE A C 1
ATOM 3175 O O . ILE A 1 392 ? -10.173 -10.128 14.757 1.00 86.19 392 ILE A O 1
ATOM 3179 N N . LYS A 1 393 ? -9.386 -10.421 16.843 1.00 86.94 393 LYS A N 1
ATOM 3180 C CA . LYS A 1 393 ? -10.713 -10.510 17.472 1.00 86.94 393 LYS A CA 1
ATOM 3181 C C . LYS A 1 393 ? -11.514 -9.217 17.325 1.00 86.94 393 LYS A C 1
ATOM 3183 O O . LYS A 1 393 ? -12.710 -9.260 17.054 1.00 86.94 393 LYS A O 1
ATOM 3188 N N . ARG A 1 394 ? -10.874 -8.065 17.539 1.00 86.00 394 ARG A N 1
ATOM 3189 C CA . ARG A 1 394 ? -11.545 -6.758 17.546 1.00 86.00 394 ARG A CA 1
ATOM 3190 C C . ARG A 1 394 ? -12.094 -6.374 16.177 1.00 86.00 394 ARG A C 1
ATOM 3192 O O . ARG A 1 394 ? -13.212 -5.875 16.104 1.00 86.00 394 ARG A O 1
ATOM 3199 N N . PHE A 1 395 ? -11.315 -6.601 15.125 1.00 86.12 395 PHE A N 1
ATOM 3200 C CA . PHE A 1 395 ? -11.714 -6.306 13.751 1.00 86.12 395 PHE A CA 1
ATOM 3201 C C . PHE A 1 395 ? -12.459 -7.467 13.088 1.00 86.12 395 PHE A C 1
ATOM 3203 O O . PHE A 1 395 ? -13.004 -7.264 12.015 1.00 86.12 395 PHE A O 1
ATOM 3210 N N . LYS A 1 396 ? -12.570 -8.627 13.754 1.00 88.69 396 LYS A N 1
ATOM 3211 C CA . LYS A 1 396 ? -13.281 -9.826 13.277 1.00 88.69 396 LYS A CA 1
ATOM 3212 C C . LYS A 1 396 ? -12.673 -10.426 12.006 1.00 88.69 396 LYS A C 1
ATOM 3214 O O . LYS A 1 396 ? -13.395 -10.772 11.079 1.00 88.69 396 LYS A O 1
ATOM 3219 N N . PHE A 1 397 ? -11.351 -10.561 11.977 1.00 90.31 397 PHE A N 1
ATOM 3220 C CA . PHE A 1 397 ? -10.697 -11.313 10.908 1.00 90.31 397 PHE A CA 1
ATOM 3221 C C . PHE A 1 397 ? -11.125 -12.786 10.938 1.00 90.31 397 PHE A C 1
ATOM 3223 O O . PHE A 1 397 ? -11.341 -13.353 12.014 1.00 90.31 397 PHE A O 1
ATOM 3230 N N . THR A 1 398 ? -11.198 -13.399 9.763 1.00 91.69 398 THR A N 1
ATOM 3231 C CA . THR A 1 398 ? -11.565 -14.801 9.567 1.00 91.69 398 THR A CA 1
ATOM 3232 C C . THR A 1 398 ? -10.390 -15.592 9.016 1.00 91.69 398 THR A C 1
ATOM 3234 O O . THR A 1 398 ? -9.680 -15.141 8.119 1.00 91.69 398 THR A O 1
ATOM 3237 N N . GLU A 1 399 ? -10.179 -16.793 9.542 1.00 92.56 399 GLU A N 1
ATOM 3238 C CA . GLU A 1 399 ? -9.135 -17.682 9.042 1.00 92.56 399 GLU A CA 1
ATOM 3239 C C . GLU A 1 399 ? -9.493 -18.190 7.637 1.00 92.56 399 GLU A C 1
ATOM 3241 O O . GLU A 1 399 ? -10.603 -18.659 7.403 1.00 92.56 399 GLU A O 1
ATOM 3246 N N . THR A 1 400 ? -8.565 -18.053 6.691 1.00 91.56 400 THR A N 1
ATOM 3247 C CA . THR A 1 400 ? -8.738 -18.370 5.269 1.00 91.56 400 THR A CA 1
ATOM 3248 C C . THR A 1 400 ? -7.463 -19.014 4.728 1.00 91.56 400 THR A C 1
ATOM 3250 O O . THR A 1 400 ? -6.354 -18.574 5.038 1.00 91.56 400 THR A O 1
ATOM 3253 N N . VAL A 1 401 ? -7.607 -20.051 3.903 1.00 90.00 401 VAL A N 1
ATOM 3254 C CA . VAL A 1 401 ? -6.488 -20.639 3.152 1.00 90.00 401 VAL A CA 1
ATOM 3255 C C . VAL A 1 401 ? -6.303 -19.844 1.865 1.00 90.00 401 VAL A C 1
ATOM 3257 O O . VAL A 1 401 ? -7.263 -19.649 1.122 1.00 90.00 401 VAL A O 1
ATOM 3260 N N . VAL A 1 402 ? -5.084 -19.366 1.625 1.00 87.38 402 VAL A N 1
ATOM 3261 C CA . VAL A 1 402 ? -4.733 -18.559 0.453 1.00 87.38 402 VAL A CA 1
ATOM 3262 C C . VAL A 1 402 ? -3.476 -19.143 -0.182 1.00 87.38 402 VAL A C 1
ATOM 3264 O O . VAL A 1 402 ? -2.491 -19.395 0.515 1.00 87.38 402 VAL A O 1
ATOM 3267 N N . ASP A 1 403 ? -3.515 -19.361 -1.493 1.00 83.19 403 ASP A N 1
ATOM 3268 C CA . ASP A 1 403 ? -2.393 -19.923 -2.242 1.00 83.19 403 ASP A CA 1
ATOM 3269 C C . ASP A 1 403 ? -1.160 -19.014 -2.158 1.00 83.19 403 ASP A C 1
ATOM 3271 O O . ASP A 1 403 ? -1.261 -17.789 -2.231 1.00 83.19 403 ASP A O 1
ATOM 3275 N N . GLY A 1 404 ? 0.018 -19.624 -1.998 1.00 78.75 404 GLY A N 1
ATOM 3276 C CA . GLY A 1 404 ? 1.294 -18.912 -1.848 1.00 78.75 404 GLY A CA 1
ATOM 3277 C C . GLY A 1 404 ? 1.677 -18.569 -0.403 1.00 78.75 404 GLY A C 1
ATOM 3278 O O . GLY A 1 404 ? 2.817 -18.181 -0.160 1.00 78.75 404 GLY A O 1
ATOM 3279 N N . TYR A 1 405 ? 0.783 -18.772 0.569 1.00 83.75 405 TYR A N 1
ATOM 3280 C CA . TYR A 1 405 ? 1.092 -18.615 1.993 1.00 83.75 405 TYR A CA 1
ATOM 3281 C C . TYR A 1 405 ? 1.515 -19.950 2.632 1.00 83.75 405 TYR A C 1
ATOM 3283 O O . TYR A 1 405 ? 1.007 -21.004 2.253 1.00 83.75 405 TYR A O 1
ATOM 3291 N N . PRO A 1 406 ? 2.393 -19.939 3.657 1.00 77.50 406 PRO A N 1
ATOM 3292 C CA . PRO A 1 406 ? 2.855 -21.165 4.323 1.00 77.50 406 PRO A CA 1
ATOM 3293 C C . PRO A 1 406 ? 1.753 -21.880 5.131 1.00 77.50 406 PRO A C 1
ATOM 3295 O O . PRO A 1 406 ? 1.904 -23.025 5.537 1.00 77.50 406 PRO A O 1
ATOM 3298 N N . GLY A 1 407 ? 0.626 -21.220 5.389 1.00 83.88 407 GLY A N 1
ATOM 3299 C CA . GLY A 1 407 ? -0.524 -21.803 6.071 1.00 83.88 407 GLY A CA 1
ATOM 3300 C C . GLY A 1 407 ? -1.721 -20.856 6.042 1.00 83.88 407 GLY A C 1
ATOM 3301 O O . GLY A 1 407 ? -1.632 -19.792 5.425 1.00 83.88 407 GLY A O 1
ATOM 3302 N N . PRO A 1 408 ? -2.824 -21.200 6.732 1.00 87.62 408 PRO A N 1
ATOM 3303 C CA . PRO A 1 408 ? -3.989 -20.327 6.814 1.00 87.62 408 PRO A CA 1
ATOM 3304 C C . PRO A 1 408 ? -3.607 -18.952 7.363 1.00 87.62 408 PRO A C 1
ATOM 3306 O O . PRO A 1 408 ? -2.778 -18.847 8.272 1.00 87.62 408 PRO A O 1
ATOM 3309 N N . ILE A 1 409 ? -4.225 -17.899 6.847 1.00 90.69 409 ILE A N 1
ATOM 3310 C CA . ILE A 1 409 ? -4.045 -16.519 7.303 1.00 90.69 409 ILE A CA 1
ATOM 3311 C C . ILE A 1 409 ? -5.378 -15.935 7.764 1.00 90.69 409 ILE A C 1
ATOM 3313 O O . ILE A 1 409 ? -6.444 -16.405 7.387 1.00 90.69 409 ILE A O 1
ATOM 3317 N N . ASN A 1 410 ? -5.329 -14.913 8.607 1.00 91.69 410 ASN A N 1
ATOM 3318 C CA . ASN A 1 410 ? -6.503 -14.167 9.039 1.00 91.69 410 ASN A CA 1
ATOM 3319 C C . ASN A 1 410 ? -6.781 -13.062 8.020 1.00 91.69 410 ASN A C 1
ATOM 3321 O O . ASN A 1 410 ? -5.964 -12.158 7.892 1.00 91.69 410 ASN A O 1
ATOM 3325 N N . VAL A 1 411 ? -7.908 -13.101 7.316 1.00 91.81 411 VAL A N 1
ATOM 3326 C CA . VAL A 1 411 ? -8.291 -12.095 6.313 1.00 91.81 411 VAL A CA 1
ATOM 3327 C C . VAL A 1 411 ? -9.536 -11.355 6.783 1.00 91.81 411 VAL A C 1
ATOM 3329 O O . VAL A 1 411 ? -10.408 -11.932 7.426 1.00 91.81 411 VAL A O 1
ATOM 3332 N N . LEU A 1 412 ? -9.593 -10.055 6.515 1.00 88.69 412 LEU A N 1
ATOM 3333 C CA . LEU A 1 412 ? -10.800 -9.261 6.673 1.00 88.69 412 LEU A CA 1
ATOM 3334 C C . LEU A 1 412 ? -11.451 -9.086 5.301 1.00 88.69 412 LEU A C 1
ATOM 3336 O O . LEU A 1 412 ? -10.832 -8.494 4.412 1.00 88.69 412 LEU A O 1
ATOM 3340 N N . GLU A 1 413 ? -12.662 -9.621 5.154 1.00 71.31 413 GLU A N 1
ATOM 3341 C CA . GLU A 1 413 ? -13.474 -9.490 3.936 1.00 71.31 413 GLU A CA 1
ATOM 3342 C C . GLU A 1 413 ? -13.996 -8.065 3.704 1.00 71.31 413 GLU A C 1
ATOM 3344 O O . GLU A 1 413 ? -14.335 -7.350 4.685 1.00 71.31 413 GLU A O 1
#

Radius of gyration: 28.25 Å; chains: 1; bounding box: 66×44×88 Å